Protein AF-0000000075408262 (afdb_homodimer)

InterPro domains:
  IPR006700 Ribosomal RNA small subunit methyltransferase E [PIRSF015601] (1-238)
  IPR006700 Ribosomal RNA small subunit methyltransferase E [PTHR30027] (3-238)
  IPR006700 Ribosomal RNA small subunit methyltransferase E [TIGR00046] (3-237)
  IPR015947 PUA-like superfamily [SSF88697] (1-69)
  IPR029026 tRNA (guanine-N1-)-methyltransferase, N-terminal [G3DSA:3.40.1280.10] (73-239)
  IPR029028 Alpha/beta knot methyltransferases [SSF75217] (71-239)
  IPR046886 Ribosomal RNA small subunit methyltransferase E, methyltransferase domain [PF04452] (74-232)
  IPR046886 Ribosomal RNA small subunit methyltransferase E, methyltransferase domain [cd18084] (77-231)
  IPR046887 Ribosomal RNA small subunit methyltransferase E, PUA-like domain [PF20260] (18-64)

Secondary structure (DSSP, 8-state):
--EEE-SS---TT-EEE--HHHHHIIIIIS---TT-EEEEE-SSS-EEEEEEEEEETTEEEEEEEEEEE---PPP-EEEEE----HHHHHHHHHHHHHTT-SEEEEEE-TT-------HHHHHHHHHHHHHHHT-S---EEPPPEEHHHHHHT--TTS-EEEE-TTTTSEEHHHHHHTS-SS-EEEEE--TT---HHHHHHHHH-TTEEEEE--SS---HHHHHHHHHHHHHHHTSSTTSPPP--/--EEE-SS---TT-EEE--HHHHHIIIIIS---TT-EEEEE-SSS-EEEEEEEEEETTEEEEEEEEEEE---PPP-EEEEE----HHHHHHHHHHHHHTT-SEEEEEE-TT-------HHHHHHHHHHHHHHHT-S---EEPPPEEHHHHHHT--TTS-EEEE-TTTTSEEHHHHHHTS-SS-EEEEE--TT---HHHHHHHHH-TTEEEEE--SS---HHHHHHHHHHHHHHHTSSTTSPPP--

Nearest PDB structures (foldseek):
  4j3c-assembly1_B  TM=9.175E-01  e=3.853E-27  Sinorhizobium meliloti 1021
  5o96-assembly4_G  TM=9.011E-01  e=1.707E-22  Legionella pneumophila
  1vhy-assembly3_A  TM=8.785E-01  e=1.146E-20  Haemophilus influenzae
  3kw2-assembly1_B  TM=8.435E-01  e=2.100E-17  Porphyromonas gingivalis ATCC 33277
  1z85-assembly2_A-2  TM=8.411E-01  e=2.282E-15  Thermotoga maritima MSB8

Structure (mmCIF, N/CA/C/O backbone):
data_AF-0000000075408262-model_v1
#
loop_
_entity.id
_entity.type
_entity.pdbx_description
1 polymer 'Ribosomal RNA small subunit methyltransferase E'
#
loop_
_atom_site.group_PDB
_atom_site.id
_atom_site.type_symbol
_atom_site.label_atom_id
_atom_site.label_alt_id
_atom_site.label_comp_id
_atom_site.label_asym_id
_atom_site.label_entity_id
_atom_site.label_seq_id
_atom_site.pdbx_PDB_ins_code
_atom_site.Cartn_x
_atom_site.Cartn_y
_atom_site.Cartn_z
_atom_site.occupancy
_atom_site.B_iso_or_equiv
_atom_site.auth_seq_id
_atom_site.auth_comp_id
_atom_site.auth_asym_id
_atom_site.auth_atom_id
_atom_site.pdbx_PDB_model_num
ATOM 1 N N . MET A 1 1 ? 17.062 -12.695 -14.125 1 89.31 1 MET A N 1
ATOM 2 C CA . MET A 1 1 ? 16.469 -13.711 -14.984 1 89.31 1 MET A CA 1
ATOM 3 C C . MET A 1 1 ? 14.961 -13.531 -15.07 1 89.31 1 MET A C 1
ATOM 5 O O . MET A 1 1 ? 14.305 -13.273 -14.062 1 89.31 1 MET A O 1
ATOM 9 N N . ILE A 1 2 ? 14.461 -13.609 -16.25 1 95.12 2 ILE A N 1
ATOM 10 C CA . ILE A 1 2 ? 13.031 -13.438 -16.484 1 95.12 2 ILE A CA 1
ATOM 11 C C . ILE A 1 2 ? 12.258 -14.609 -15.859 1 95.12 2 ILE A C 1
ATOM 13 O O . ILE A 1 2 ? 12.672 -15.766 -15.977 1 95.12 2 ILE A O 1
ATOM 17 N N . ARG A 1 3 ? 11.227 -14.289 -15.188 1 97.31 3 ARG A N 1
ATOM 18 C CA . ARG A 1 3 ? 10.352 -15.312 -14.625 1 97.31 3 ARG A CA 1
ATOM 19 C C . ARG A 1 3 ? 9.016 -15.352 -15.352 1 97.31 3 ARG A C 1
ATOM 21 O O . ARG A 1 3 ? 8.414 -14.305 -15.609 1 97.31 3 ARG A O 1
ATOM 28 N N . LEU A 1 4 ? 8.594 -16.531 -15.688 1 97.56 4 LEU A N 1
ATOM 29 C CA . LEU A 1 4 ? 7.387 -16.688 -16.484 1 97.56 4 LEU A CA 1
ATOM 30 C C . LEU A 1 4 ? 6.445 -17.703 -15.875 1 97.56 4 LEU A C 1
ATOM 32 O O . LEU A 1 4 ? 6.855 -18.828 -15.555 1 97.56 4 LEU A O 1
ATOM 36 N N . PHE A 1 5 ? 5.184 -17.328 -15.656 1 98.25 5 PHE A N 1
ATOM 37 C CA . PHE A 1 5 ? 4.129 -18.266 -15.25 1 98.25 5 PHE A CA 1
ATOM 38 C C . PHE A 1 5 ? 3.59 -19.031 -16.453 1 98.25 5 PHE A C 1
ATOM 40 O O . PHE A 1 5 ? 3.248 -18.422 -17.469 1 98.25 5 PHE A O 1
ATOM 47 N N . VAL A 1 6 ? 3.535 -20.266 -16.344 1 97.44 6 VAL A N 1
ATOM 48 C CA . VAL A 1 6 ? 2.988 -21.078 -17.422 1 97.44 6 VAL A CA 1
ATOM 49 C C . VAL A 1 6 ? 1.946 -22.047 -16.859 1 97.44 6 VAL A C 1
ATOM 51 O O . VAL A 1 6 ? 2.066 -22.516 -15.719 1 97.44 6 VAL A O 1
ATOM 54 N N . ALA A 1 7 ? 0.932 -22.359 -17.656 1 95.44 7 ALA A N 1
ATOM 55 C CA . ALA A 1 7 ? -0.108 -23.297 -17.234 1 95.44 7 ALA A CA 1
ATOM 56 C C . ALA A 1 7 ? 0.376 -24.734 -17.359 1 95.44 7 ALA A C 1
ATOM 58 O O . ALA A 1 7 ? -0.184 -25.641 -16.734 1 95.44 7 ALA A O 1
ATOM 59 N N . ASN A 1 8 ? 1.417 -24.984 -18.109 1 96.06 8 ASN A N 1
ATOM 60 C CA . ASN A 1 8 ? 1.917 -26.312 -18.438 1 96.06 8 ASN A CA 1
ATOM 61 C C . ASN A 1 8 ? 2.523 -27 -17.219 1 96.06 8 ASN A C 1
ATOM 63 O O . ASN A 1 8 ? 3.016 -26.328 -16.312 1 96.06 8 ASN A O 1
ATOM 67 N N . ASP A 1 9 ? 2.455 -28.312 -17.25 1 96.75 9 ASP A N 1
ATOM 68 C CA . ASP A 1 9 ? 3.234 -29.078 -16.281 1 96.75 9 ASP A CA 1
ATOM 69 C C . ASP A 1 9 ? 4.73 -28.922 -16.531 1 96.75 9 ASP A C 1
ATOM 71 O O . ASP A 1 9 ? 5.164 -28.812 -17.672 1 96.75 9 ASP A O 1
ATOM 75 N N . LEU A 1 10 ? 5.48 -28.875 -15.484 1 97.69 10 LEU A N 1
ATOM 76 C CA . LEU A 1 10 ? 6.922 -28.703 -15.594 1 97.69 10 LEU A CA 1
ATOM 77 C C . LEU A 1 10 ? 7.652 -29.984 -15.18 1 97.69 10 LEU A C 1
ATOM 79 O O . LEU A 1 10 ? 7.465 -30.484 -14.062 1 97.69 10 LEU A O 1
ATOM 83 N N . SER A 1 11 ? 8.336 -30.562 -16.016 1 97 11 SER A N 1
ATOM 84 C CA . SER A 1 11 ? 9.18 -31.734 -15.805 1 97 11 SER A CA 1
ATOM 85 C C . SER A 1 11 ? 10.406 -31.703 -16.719 1 97 11 SER A C 1
ATOM 87 O O . SER A 1 11 ? 10.375 -31.094 -17.781 1 97 11 SER A O 1
ATOM 89 N N . ALA A 1 12 ? 11.398 -32.344 -16.266 1 96.38 12 ALA A N 1
ATOM 90 C CA . ALA A 1 12 ? 12.656 -32.312 -17.016 1 96.38 12 ALA A CA 1
ATOM 91 C C . ALA A 1 12 ? 12.461 -32.812 -18.438 1 96.38 12 ALA A C 1
ATOM 93 O O . ALA A 1 12 ? 11.719 -33.781 -18.672 1 96.38 12 ALA A O 1
ATOM 94 N N . ASP A 1 13 ? 13.102 -32.094 -19.328 1 93.62 13 ASP A N 1
ATOM 95 C CA . ASP A 1 13 ? 13.234 -32.469 -20.734 1 93.62 13 ASP A CA 1
ATOM 96 C C . ASP A 1 13 ? 11.898 -32.344 -21.469 1 93.62 13 ASP A C 1
ATOM 98 O O . ASP A 1 13 ? 11.703 -32.969 -22.516 1 93.62 13 ASP A O 1
ATOM 102 N N . THR A 1 14 ? 10.977 -31.641 -20.875 1 95.06 14 THR A N 1
ATOM 103 C CA . THR A 1 14 ? 9.719 -31.328 -21.562 1 95.06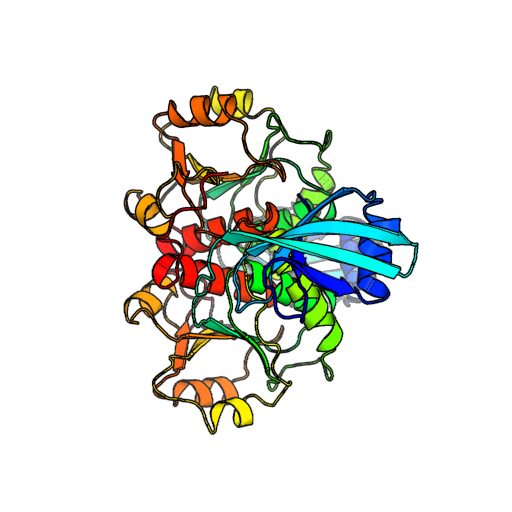 14 THR A CA 1
ATOM 104 C C . THR A 1 14 ? 9.852 -30.062 -22.391 1 95.06 14 THR A C 1
ATOM 106 O O . THR A 1 14 ? 10.578 -29.141 -22 1 95.06 14 THR A O 1
ATOM 109 N N . LEU A 1 15 ? 9.172 -30.078 -23.516 1 95.75 15 LEU A N 1
ATOM 110 C CA . LEU A 1 15 ? 9.086 -28.906 -24.375 1 95.75 15 LEU A CA 1
ATOM 111 C C . LEU A 1 15 ? 7.766 -28.172 -24.172 1 95.75 15 LEU A C 1
ATOM 113 O O . LEU A 1 15 ? 6.699 -28.797 -24.188 1 95.75 15 LEU A O 1
ATOM 117 N N . ILE A 1 16 ? 7.863 -26.875 -23.969 1 96.38 16 ILE A N 1
ATOM 118 C CA . ILE A 1 16 ? 6.668 -26.062 -23.766 1 96.38 16 ILE A CA 1
ATOM 119 C C . ILE A 1 16 ? 6.578 -24.984 -24.844 1 96.38 16 ILE A C 1
ATOM 121 O O . ILE A 1 16 ? 7.547 -24.266 -25.078 1 96.38 16 ILE A O 1
ATOM 125 N N . GLY A 1 17 ? 5.461 -24.938 -25.531 1 95.81 17 GLY A N 1
ATOM 126 C CA . GLY A 1 17 ? 5.148 -23.828 -26.406 1 95.81 17 GLY A CA 1
ATOM 127 C C . GLY A 1 17 ? 4.363 -22.719 -25.734 1 95.81 17 GLY A C 1
ATOM 128 O O . GLY A 1 17 ? 3.348 -22.984 -25.078 1 95.81 17 GLY A O 1
ATOM 129 N N . LEU A 1 18 ? 4.84 -21.562 -25.859 1 95.62 18 LEU A N 1
ATOM 130 C CA . LEU A 1 18 ? 4.168 -20.438 -25.234 1 95.62 18 LEU A CA 1
ATOM 131 C C . LEU A 1 18 ? 3.062 -19.891 -26.125 1 95.62 18 LEU A C 1
ATOM 133 O O . LEU A 1 18 ? 3.109 -20.047 -27.344 1 95.62 18 LEU A O 1
ATOM 137 N N . ASP A 1 19 ? 2.086 -19.312 -25.5 1 93.25 19 ASP A N 1
ATOM 138 C CA . ASP A 1 19 ? 1.023 -18.688 -26.281 1 93.25 19 ASP A CA 1
ATOM 139 C C . ASP A 1 19 ? 1.509 -17.391 -26.938 1 93.25 19 ASP A C 1
ATOM 141 O O . ASP A 1 19 ? 2.654 -16.984 -26.75 1 93.25 19 ASP A O 1
ATOM 145 N N . LYS A 1 20 ? 0.663 -16.828 -27.75 1 93.19 20 LYS A N 1
ATOM 146 C CA . LYS A 1 20 ? 1.025 -15.672 -28.562 1 93.19 20 LYS A CA 1
ATOM 147 C C . LYS A 1 20 ? 1.446 -14.492 -27.688 1 93.19 20 LYS A C 1
ATOM 149 O O . LYS A 1 20 ? 2.43 -13.812 -27.984 1 93.19 20 LYS A O 1
ATOM 154 N N . ASP A 1 21 ? 0.716 -14.227 -26.641 1 93.19 21 ASP A N 1
ATOM 155 C CA . ASP A 1 21 ? 0.994 -13.078 -25.781 1 93.19 21 ASP A CA 1
ATOM 156 C C . ASP A 1 21 ? 2.336 -13.242 -25.078 1 93.19 21 ASP A C 1
ATOM 158 O O . ASP A 1 21 ? 3.15 -12.312 -25.062 1 93.19 21 ASP A O 1
ATOM 162 N N . GLN A 1 22 ? 2.596 -14.336 -24.5 1 95 22 GLN A N 1
ATOM 163 C CA . GLN A 1 22 ? 3.855 -14.594 -23.812 1 95 22 GLN A CA 1
ATOM 164 C C . GLN A 1 22 ? 5.027 -14.578 -24.781 1 95 22 GLN A C 1
ATOM 166 O O . GLN A 1 22 ? 6.109 -14.086 -24.453 1 95 22 GLN A O 1
ATOM 171 N N . SER A 1 23 ? 4.77 -15.164 -25.984 1 95.88 23 SER A N 1
ATOM 172 C CA . SER A 1 23 ? 5.801 -15.148 -27.016 1 95.88 23 SER A CA 1
ATOM 173 C C . SER A 1 23 ? 6.168 -13.719 -27.406 1 95.88 23 SER A C 1
ATOM 175 O O . SER A 1 23 ? 7.352 -13.375 -27.484 1 95.88 23 SER A O 1
ATOM 177 N N . HIS A 1 24 ? 5.137 -13.023 -27.641 1 95.12 24 HIS A N 1
ATOM 178 C CA . HIS A 1 24 ? 5.352 -11.617 -27.984 1 95.12 24 HIS A CA 1
ATOM 179 C C . HIS A 1 24 ? 6.109 -10.898 -26.875 1 95.12 24 HIS A C 1
ATOM 181 O O . HIS A 1 24 ? 7.043 -10.133 -27.156 1 95.12 24 HIS A O 1
ATOM 187 N N . TYR A 1 25 ? 5.715 -11.133 -25.641 1 95.06 25 TYR A N 1
ATOM 188 C CA . TYR A 1 25 ? 6.363 -10.508 -24.5 1 95.06 25 TYR A CA 1
ATOM 189 C C . TYR A 1 25 ? 7.852 -10.828 -24.469 1 95.06 25 TYR A C 1
ATOM 191 O O . TYR A 1 25 ? 8.688 -9.922 -24.375 1 95.06 25 TYR A O 1
ATOM 199 N N . LEU A 1 26 ? 8.242 -12.039 -24.578 1 95.5 26 LEU A N 1
ATOM 200 C CA . LEU A 1 26 ? 9.641 -12.453 -24.484 1 95.5 26 LEU A CA 1
ATOM 201 C C . LEU A 1 26 ? 10.43 -11.984 -25.703 1 95.5 26 LEU A C 1
ATOM 203 O O . LEU A 1 26 ? 11.508 -11.398 -25.547 1 95.5 26 LEU A O 1
ATOM 207 N N . ALA A 1 27 ? 9.859 -12.203 -26.875 1 95.25 27 ALA A N 1
ATOM 208 C CA . ALA A 1 27 ? 10.594 -11.969 -28.109 1 95.25 27 ALA A CA 1
ATOM 209 C C . ALA A 1 27 ? 10.68 -10.477 -28.422 1 95.25 27 ALA A C 1
ATOM 211 O O . ALA A 1 27 ? 11.734 -9.977 -28.828 1 95.25 27 ALA A O 1
ATOM 212 N N . ASN A 1 28 ? 9.562 -9.766 -28.188 1 94.88 28 ASN A N 1
ATOM 213 C CA . ASN A 1 28 ? 9.477 -8.391 -28.672 1 94.88 28 ASN A CA 1
ATOM 214 C C . ASN A 1 28 ? 9.711 -7.383 -27.562 1 94.88 28 ASN A C 1
ATOM 216 O O . ASN A 1 28 ? 10.281 -6.316 -27.781 1 94.88 28 ASN A O 1
ATOM 220 N N . VAL A 1 29 ? 9.25 -7.738 -26.453 1 94.38 29 VAL A N 1
ATOM 221 C CA . VAL A 1 29 ? 9.383 -6.793 -25.359 1 94.38 29 VAL A CA 1
ATOM 222 C C . VAL A 1 29 ? 10.703 -7.027 -24.625 1 94.38 29 VAL A C 1
ATOM 224 O O . VAL A 1 29 ? 11.492 -6.098 -24.438 1 94.38 29 VAL A O 1
ATOM 227 N N . MET A 1 30 ? 10.953 -8.258 -24.328 1 94.88 30 MET A N 1
ATOM 228 C CA . MET A 1 30 ? 12.164 -8.57 -23.562 1 94.88 30 MET A CA 1
ATOM 229 C C . MET A 1 30 ? 13.336 -8.852 -24.5 1 94.88 30 MET A C 1
ATOM 231 O O . MET A 1 30 ? 14.484 -8.891 -24.062 1 94.88 30 MET A O 1
ATOM 235 N N . ARG A 1 31 ? 13.055 -9.156 -25.75 1 96.19 31 ARG A N 1
ATOM 236 C CA . ARG A 1 31 ? 14.047 -9.352 -26.797 1 96.19 31 ARG A CA 1
ATOM 237 C C . ARG A 1 31 ? 15.016 -10.469 -26.438 1 96.19 31 ARG A C 1
ATOM 239 O O . ARG A 1 31 ? 16.234 -10.305 -26.562 1 96.19 31 ARG A O 1
ATOM 246 N N . VAL A 1 32 ? 14.484 -11.484 -25.969 1 95.56 32 VAL A N 1
ATOM 247 C CA . VAL A 1 32 ? 15.297 -12.625 -25.547 1 95.56 32 VAL A CA 1
ATOM 248 C C . VAL A 1 32 ? 15.828 -13.352 -26.781 1 95.56 32 VAL A C 1
ATOM 250 O O . VAL A 1 32 ? 15.312 -13.164 -27.891 1 95.56 32 VAL A O 1
ATOM 253 N N . LYS A 1 33 ? 16.922 -14.141 -26.609 1 95 33 LYS A N 1
ATOM 254 C CA . LYS A 1 33 ? 17.531 -14.938 -27.672 1 95 33 LYS A CA 1
ATOM 255 C C . LYS A 1 33 ? 17.484 -16.422 -27.344 1 95 33 LYS A C 1
ATOM 257 O O . LYS A 1 33 ? 17.469 -16.812 -26.172 1 95 33 LYS A O 1
ATOM 262 N N . ALA A 1 34 ? 17.453 -17.188 -28.406 1 95.94 34 ALA A N 1
ATOM 263 C CA . ALA A 1 34 ? 17.578 -18.641 -28.203 1 95.94 34 ALA A CA 1
ATOM 264 C C . ALA A 1 34 ? 18.812 -18.984 -27.375 1 95.94 34 ALA A C 1
ATOM 266 O O . ALA A 1 34 ? 19.859 -18.375 -27.547 1 95.94 34 ALA A O 1
ATOM 267 N N . GLY A 1 35 ? 18.641 -19.891 -26.516 1 96.5 35 GLY A N 1
ATOM 268 C CA . GLY A 1 35 ? 19.766 -20.297 -25.672 1 96.5 35 GLY A CA 1
ATOM 269 C C . GLY A 1 35 ? 19.766 -19.625 -24.312 1 96.5 35 GLY A C 1
ATOM 270 O O . GLY A 1 35 ? 20.422 -20.094 -23.391 1 96.5 35 GLY A O 1
ATOM 271 N N . GLU A 1 36 ? 18.969 -18.562 -24.141 1 96.88 36 GLU A N 1
ATOM 272 C CA . GLU A 1 36 ? 18.891 -17.875 -22.859 1 96.88 36 GLU A CA 1
ATOM 273 C C . GLU A 1 36 ? 18 -18.641 -21.875 1 96.88 36 GLU A C 1
ATOM 275 O O . GLU A 1 36 ? 17.125 -19.406 -22.297 1 96.88 36 GLU A O 1
ATOM 280 N N . ASP A 1 37 ? 18.266 -18.453 -20.672 1 97.5 37 ASP A N 1
ATOM 281 C CA . ASP A 1 37 ? 17.5 -19.141 -19.641 1 97.5 37 ASP A CA 1
ATOM 282 C C . ASP A 1 37 ? 16.391 -18.234 -19.094 1 97.5 37 ASP A C 1
ATOM 284 O O . ASP A 1 37 ? 16.531 -17.016 -19.031 1 97.5 37 ASP A O 1
ATOM 288 N N . VAL A 1 38 ? 15.328 -18.875 -18.797 1 97.25 38 VAL A N 1
ATOM 289 C CA . VAL A 1 38 ? 14.211 -18.234 -18.109 1 97.25 38 VAL A CA 1
ATOM 290 C C . VAL A 1 38 ? 13.758 -19.094 -16.938 1 97.25 38 VAL A C 1
ATOM 292 O O . VAL A 1 38 ? 13.938 -20.328 -16.953 1 97.25 38 VAL A O 1
ATOM 295 N N . ALA A 1 39 ? 13.289 -18.453 -15.93 1 98.06 39 ALA A N 1
ATOM 296 C CA . ALA A 1 39 ? 12.68 -19.188 -14.82 1 98.06 39 ALA A CA 1
ATOM 297 C C . ALA A 1 39 ? 11.188 -19.422 -15.062 1 98.06 39 ALA A C 1
ATOM 299 O O . ALA A 1 39 ? 10.469 -18.5 -15.453 1 98.06 39 ALA A O 1
ATOM 300 N N . LEU A 1 40 ? 10.758 -20.625 -14.867 1 98.06 40 LEU A N 1
ATOM 301 C CA . LEU A 1 40 ? 9.367 -21.016 -15.07 1 98.06 40 LEU A CA 1
ATOM 302 C C . LEU A 1 40 ? 8.719 -21.453 -13.758 1 98.06 40 LEU A C 1
ATOM 304 O O . LEU A 1 40 ? 9.359 -22.125 -12.945 1 98.06 40 LEU A O 1
ATOM 308 N N . PHE A 1 41 ? 7.484 -21.078 -13.555 1 98.31 41 PHE A N 1
ATOM 309 C CA . PHE A 1 41 ? 6.711 -21.594 -12.43 1 98.31 41 PHE A CA 1
ATOM 310 C C . PHE A 1 41 ? 5.238 -21.719 -12.797 1 98.31 41 PHE A C 1
ATOM 312 O O . PHE A 1 41 ? 4.77 -21.062 -13.734 1 98.31 41 PHE A O 1
ATOM 319 N N . ASN A 1 42 ? 4.512 -22.641 -12.133 1 97.81 42 ASN A N 1
ATOM 320 C CA . ASN A 1 42 ? 3.111 -22.859 -12.477 1 97.81 42 ASN A CA 1
ATOM 321 C C . ASN A 1 42 ? 2.242 -23.031 -11.234 1 97.81 42 ASN A C 1
ATOM 323 O O . ASN A 1 42 ? 1.075 -23.422 -11.344 1 97.81 42 ASN A O 1
ATOM 327 N N . GLY A 1 43 ? 2.773 -22.891 -10.062 1 97.38 43 GLY A N 1
ATOM 328 C CA . GLY A 1 43 ? 2.021 -22.922 -8.82 1 97.38 43 GLY A CA 1
ATOM 329 C C . GLY A 1 43 ? 1.926 -24.312 -8.219 1 97.38 43 GLY A C 1
ATOM 330 O O . GLY A 1 43 ? 1.35 -24.5 -7.141 1 97.38 43 GLY A O 1
ATOM 331 N N . ARG A 1 44 ? 2.488 -25.359 -8.859 1 96.88 44 ARG A N 1
ATOM 332 C CA . ARG A 1 44 ? 2.312 -26.734 -8.367 1 96.88 44 ARG A CA 1
ATOM 333 C C . ARG A 1 44 ? 3.625 -27.5 -8.43 1 96.88 44 ARG A C 1
ATOM 335 O O . ARG A 1 44 ? 3.865 -28.391 -7.605 1 96.88 44 ARG A O 1
ATOM 342 N N . ASP A 1 45 ? 4.527 -27.156 -9.336 1 97.88 45 ASP A N 1
ATOM 343 C CA . ASP A 1 45 ? 5.684 -28 -9.602 1 97.88 45 ASP A CA 1
ATOM 344 C C . ASP A 1 45 ? 6.973 -27.359 -9.109 1 97.88 45 ASP A C 1
ATOM 346 O O . ASP A 1 45 ? 8.047 -27.938 -9.211 1 97.88 45 ASP A O 1
ATOM 350 N N . GLY A 1 46 ? 6.863 -26.156 -8.562 1 97.75 46 GLY A N 1
ATOM 351 C CA . GLY A 1 46 ? 8.047 -25.406 -8.18 1 97.75 46 GLY A CA 1
ATOM 352 C C . GLY A 1 46 ? 8.562 -24.5 -9.289 1 97.75 46 GLY A C 1
ATOM 353 O O . GLY A 1 46 ? 7.836 -24.188 -10.234 1 97.75 46 GLY A O 1
ATOM 354 N N . GLU A 1 47 ? 9.727 -23.984 -9.094 1 97.94 47 GLU A N 1
ATOM 355 C CA . GLU A 1 47 ? 10.391 -23.172 -10.109 1 97.94 47 GLU A CA 1
ATOM 356 C C . GLU A 1 47 ? 11.367 -24.016 -10.93 1 97.94 47 GLU A C 1
ATOM 358 O O . GLU A 1 47 ? 12.094 -24.844 -10.383 1 97.94 47 GLU A O 1
ATOM 363 N N . TRP A 1 48 ? 11.383 -23.781 -12.188 1 98.31 48 TRP A N 1
ATOM 364 C CA . TRP A 1 48 ? 12.227 -24.547 -13.094 1 98.31 48 TRP A CA 1
ATOM 365 C C . TRP A 1 48 ? 13.016 -23.625 -14.023 1 98.31 48 TRP A C 1
ATOM 367 O O . TRP A 1 48 ? 12.516 -22.562 -14.414 1 98.31 48 TRP A O 1
ATOM 377 N N . ARG A 1 49 ? 14.172 -24.094 -14.352 1 98 49 ARG A N 1
ATOM 378 C CA . ARG A 1 49 ? 14.945 -23.438 -15.398 1 98 49 ARG A CA 1
ATOM 379 C C . ARG A 1 49 ? 14.492 -23.891 -16.781 1 98 49 ARG A C 1
ATOM 381 O O . ARG A 1 49 ? 14.359 -25.094 -17.031 1 98 49 ARG A O 1
ATOM 388 N N . GLY A 1 50 ? 14.164 -22.969 -17.562 1 97.44 50 GLY A N 1
ATOM 389 C CA . GLY A 1 50 ? 13.867 -23.234 -18.969 1 97.44 50 GLY A CA 1
ATOM 390 C C . GLY A 1 50 ? 14.836 -22.562 -19.906 1 97.44 50 GLY A C 1
ATOM 391 O O . GLY A 1 50 ? 15.258 -21.422 -19.672 1 97.44 50 GLY A O 1
ATOM 392 N N . ARG A 1 51 ? 15.148 -23.266 -20.906 1 97.5 51 ARG A N 1
ATOM 393 C CA . ARG A 1 51 ? 16.016 -22.719 -21.938 1 97.5 51 ARG A CA 1
ATOM 394 C C . ARG A 1 51 ? 15.219 -22.422 -23.219 1 97.5 51 ARG A C 1
ATOM 396 O O . ARG A 1 51 ? 14.484 -23.281 -23.703 1 97.5 51 ARG A O 1
ATOM 403 N N . LEU A 1 52 ? 15.422 -21.203 -23.656 1 96.88 52 LEU A N 1
ATOM 404 C CA . LEU A 1 52 ? 14.758 -20.844 -24.891 1 96.88 52 LEU A CA 1
ATOM 405 C C . LEU A 1 52 ? 15.305 -21.641 -26.062 1 96.88 52 LEU A C 1
ATOM 407 O O . LEU A 1 52 ? 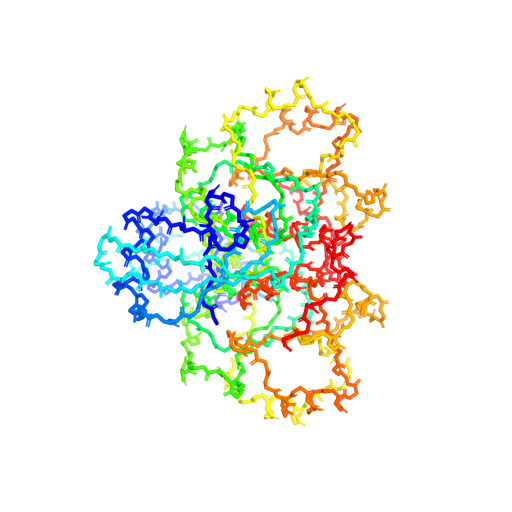16.516 -21.672 -26.297 1 96.88 52 LEU A O 1
ATOM 411 N N . ASP A 1 53 ? 14.492 -22.312 -26.781 1 95.12 53 ASP A N 1
ATOM 412 C CA . ASP A 1 53 ? 14.883 -23.141 -27.922 1 95.12 53 ASP A CA 1
ATOM 413 C C . ASP A 1 53 ? 14.648 -22.406 -29.234 1 95.12 53 ASP A C 1
ATOM 415 O O . ASP A 1 53 ? 15.602 -22 -29.906 1 95.12 53 ASP A O 1
ATOM 419 N N . LYS A 1 54 ? 13.367 -22.156 -29.562 1 94.06 54 LYS A N 1
ATOM 420 C CA . LYS A 1 54 ? 12.977 -21.359 -30.719 1 94.06 54 LYS A CA 1
ATOM 421 C C . LYS A 1 54 ? 12.352 -20.031 -30.281 1 94.06 54 LYS A C 1
ATOM 423 O O . LYS A 1 54 ? 11.469 -20.016 -29.422 1 94.06 54 LYS A O 1
ATOM 428 N N . VAL A 1 55 ? 12.883 -18.969 -30.859 1 94.25 55 VAL A N 1
ATOM 429 C CA . VAL A 1 55 ? 12.352 -17.656 -30.562 1 94.25 55 VAL A CA 1
ATOM 430 C C . VAL A 1 55 ? 11.883 -16.969 -31.844 1 94.25 55 VAL A C 1
ATOM 432 O O . VAL A 1 55 ? 12.695 -16.562 -32.656 1 94.25 55 VAL A O 1
ATOM 435 N N . ALA A 1 56 ? 10.648 -17.031 -32.062 1 90.38 56 ALA A N 1
ATOM 436 C CA . ALA A 1 56 ? 9.992 -16.266 -33.125 1 90.38 56 ALA A CA 1
ATOM 437 C C . ALA A 1 56 ? 9.016 -15.25 -32.531 1 90.38 56 ALA A C 1
ATOM 439 O O . ALA A 1 56 ? 8.68 -15.312 -31.359 1 90.38 56 ALA A O 1
ATOM 440 N N . LYS A 1 57 ? 8.594 -14.297 -33.344 1 85.19 57 LYS A N 1
ATOM 441 C CA . LYS A 1 57 ? 7.773 -13.18 -32.875 1 85.19 57 LYS A CA 1
ATOM 442 C C . LYS A 1 57 ? 6.52 -13.68 -32.156 1 85.19 57 LYS A C 1
ATOM 444 O O . LYS A 1 57 ? 6.152 -13.156 -31.109 1 85.19 57 LYS A O 1
ATOM 449 N N . ALA A 1 58 ? 5.922 -14.672 -32.719 1 89 58 ALA A N 1
ATOM 450 C CA . ALA A 1 58 ? 4.648 -15.102 -32.125 1 89 58 ALA A CA 1
ATOM 451 C C . ALA A 1 58 ? 4.691 -16.578 -31.734 1 89 58 ALA A C 1
ATOM 453 O O . ALA A 1 58 ? 3.652 -17.188 -31.484 1 89 58 ALA A O 1
ATOM 454 N N . SER A 1 59 ? 5.926 -17.078 -31.703 1 93 59 SER A N 1
ATOM 455 C CA . SER A 1 59 ? 6.066 -18.484 -31.359 1 93 59 SER A CA 1
ATOM 456 C C . SER A 1 59 ? 7.402 -18.75 -30.656 1 93 59 SER A C 1
ATOM 458 O O . SER A 1 59 ? 8.438 -18.828 -31.312 1 93 59 SER A O 1
ATOM 460 N N . VAL A 1 60 ? 7.305 -18.906 -29.359 1 95.75 60 VAL A N 1
ATOM 461 C CA . VAL A 1 60 ? 8.492 -19.203 -28.578 1 95.75 60 VAL A CA 1
ATOM 462 C C . VAL A 1 60 ? 8.352 -20.562 -27.922 1 95.75 60 VAL A C 1
ATOM 464 O O . VAL A 1 60 ? 7.277 -20.906 -27.406 1 95.75 60 VAL A O 1
ATOM 467 N N . THR A 1 61 ? 9.336 -21.375 -28.016 1 97 61 THR A N 1
ATOM 468 C CA . THR A 1 61 ? 9.367 -22.672 -27.328 1 97 61 THR A CA 1
ATOM 469 C C . THR A 1 61 ? 10.516 -22.734 -26.328 1 97 61 THR A C 1
ATOM 471 O O . THR A 1 61 ? 11.562 -22.109 -26.547 1 97 61 THR A O 1
ATOM 474 N N . LEU A 1 62 ? 10.273 -23.438 -25.281 1 96.19 62 LEU A N 1
ATOM 475 C CA . LEU A 1 62 ? 11.258 -23.594 -24.219 1 96.19 62 LEU A CA 1
ATOM 476 C C . LEU A 1 62 ? 11.461 -25.078 -23.891 1 96.19 62 LEU A C 1
ATOM 478 O O . LEU A 1 62 ? 10.508 -25.859 -23.922 1 96.19 62 LEU A O 1
ATOM 482 N N . GLN A 1 63 ? 12.672 -25.391 -23.578 1 97.62 63 GLN A N 1
ATOM 483 C CA . GLN A 1 63 ? 1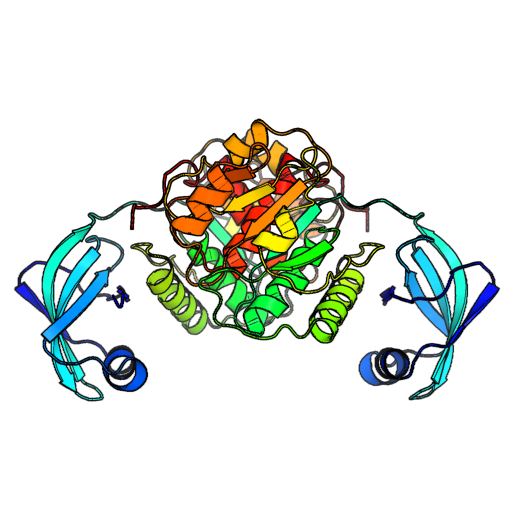2.992 -26.703 -23.016 1 97.62 63 GLN A CA 1
ATOM 484 C C . GLN A 1 63 ? 13.156 -26.625 -21.5 1 97.62 63 GLN A C 1
ATOM 486 O O . GLN A 1 63 ? 14.031 -25.906 -21 1 97.62 63 GLN A O 1
ATOM 491 N N . VAL A 1 64 ? 12.305 -27.312 -20.844 1 98.06 64 VAL A N 1
ATOM 492 C CA . VAL A 1 64 ? 12.414 -27.359 -19.391 1 98.06 64 VAL A CA 1
ATOM 493 C C . VAL A 1 64 ? 13.625 -28.203 -18.984 1 98.06 64 VAL A C 1
ATOM 495 O O . VAL A 1 64 ? 13.812 -29.312 -19.484 1 98.06 64 VAL A O 1
ATOM 498 N N . GLN A 1 65 ? 14.422 -27.641 -18.125 1 97.69 65 GLN A N 1
ATOM 499 C CA . GLN A 1 65 ? 15.688 -28.312 -17.828 1 97.69 65 GLN A CA 1
ATOM 500 C C . GLN A 1 65 ? 15.664 -28.922 -16.438 1 97.69 65 GLN A C 1
ATOM 502 O O . GLN A 1 65 ? 15.633 -30.156 -16.297 1 97.69 65 GLN A O 1
ATOM 507 N N . SER A 1 66 ? 15.664 -28.125 -15.414 1 97.81 66 SER A N 1
ATOM 508 C CA . SER A 1 66 ? 15.781 -28.641 -14.055 1 97.81 66 SER A CA 1
ATOM 509 C C . SER A 1 66 ? 15.023 -27.766 -13.07 1 97.81 66 SER A C 1
ATOM 511 O O . SER A 1 66 ? 14.836 -26.562 -13.312 1 97.81 66 SER A O 1
ATOM 513 N N . GLN A 1 67 ? 14.641 -28.406 -12.031 1 98.06 67 GLN A N 1
ATOM 514 C CA . GLN A 1 67 ? 13.977 -27.656 -10.961 1 98.06 67 GLN A CA 1
ATOM 515 C C . GLN A 1 67 ? 14.977 -26.859 -10.141 1 98.06 67 GLN A C 1
ATOM 517 O O . GLN A 1 67 ? 16 -27.391 -9.703 1 98.06 67 GLN A O 1
ATOM 522 N N . SER A 1 68 ? 14.727 -25.578 -10.023 1 96.62 68 SER A N 1
ATOM 523 C CA . SER A 1 68 ? 15.633 -24.719 -9.266 1 96.62 68 SER A CA 1
ATOM 524 C C . SER A 1 68 ? 15.133 -24.516 -7.84 1 96.62 68 SER A C 1
ATOM 526 O O . SER A 1 68 ? 15.922 -24.203 -6.941 1 96.62 68 SER A O 1
ATOM 528 N N . ARG A 1 69 ? 13.828 -24.531 -7.586 1 95.31 69 ARG A N 1
ATOM 529 C CA . ARG A 1 69 ? 13.211 -24.375 -6.27 1 95.31 69 ARG A CA 1
ATOM 530 C C . ARG A 1 69 ? 11.984 -25.281 -6.137 1 95.31 69 ARG A C 1
ATOM 532 O O . ARG A 1 69 ? 11.141 -25.328 -7.035 1 95.31 69 ARG A O 1
ATOM 539 N N . PRO A 1 70 ? 11.898 -26.031 -5.066 1 96.94 70 PRO A N 1
ATOM 540 C CA . PRO A 1 70 ? 10.664 -26.797 -4.859 1 96.94 70 PRO A CA 1
ATOM 541 C C . PRO A 1 70 ? 9.445 -25.906 -4.629 1 96.94 70 PRO A C 1
ATOM 543 O O . PRO A 1 70 ? 9.602 -24.734 -4.266 1 96.94 70 PRO A O 1
ATOM 546 N N . GLN A 1 71 ? 8.312 -26.5 -4.84 1 96.75 71 GLN A N 1
ATOM 547 C CA . GLN A 1 71 ? 7.078 -25.766 -4.582 1 96.75 71 GLN A CA 1
ATOM 548 C C . GLN A 1 71 ? 6.945 -25.406 -3.1 1 96.75 71 GLN A C 1
ATOM 550 O O . GLN A 1 71 ? 7.176 -26.266 -2.234 1 96.75 71 GLN A O 1
ATOM 555 N N . THR A 1 72 ? 6.719 -24.188 -2.812 1 92.31 72 THR A N 1
ATOM 556 C CA . THR A 1 72 ? 6.5 -23.734 -1.445 1 92.31 72 THR A CA 1
ATOM 557 C C . THR A 1 72 ? 5.09 -23.188 -1.276 1 92.31 72 THR A C 1
ATOM 559 O O . THR A 1 72 ? 4.578 -22.484 -2.158 1 92.31 72 THR A O 1
ATOM 562 N N . PRO A 1 73 ? 4.512 -23.438 -0.155 1 90.81 73 PRO A N 1
ATOM 563 C CA . PRO A 1 73 ? 3.15 -22.938 0.052 1 90.81 73 PRO A CA 1
ATOM 564 C C . PRO A 1 73 ? 3.113 -21.453 0.353 1 90.81 73 PRO A C 1
ATOM 566 O O . PRO A 1 73 ? 4.098 -20.891 0.838 1 90.81 73 PRO A O 1
ATOM 569 N N . GLU A 1 74 ? 2.057 -20.797 -0.036 1 93 74 GLU A N 1
ATOM 570 C CA . GLU A 1 74 ? 1.706 -19.438 0.368 1 93 74 GLU A CA 1
ATOM 571 C C . GLU A 1 74 ? 0.664 -19.453 1.482 1 93 74 GLU A C 1
ATOM 573 O O . GLU A 1 74 ? -0.057 -20.438 1.658 1 93 74 GLU A O 1
ATOM 578 N N . PRO A 1 75 ? 0.639 -18.391 2.232 1 95.19 75 PRO A N 1
ATOM 579 C CA . PRO A 1 75 ? -0.419 -18.312 3.242 1 95.19 75 PRO A CA 1
ATOM 580 C C . PRO A 1 75 ? -1.816 -18.453 2.643 1 95.19 75 PRO A C 1
ATOM 582 O O . PRO A 1 75 ? -2.062 -18 1.524 1 95.19 75 PRO A O 1
ATOM 585 N N . ASP A 1 76 ? -2.699 -19.219 3.355 1 98.12 76 ASP A N 1
ATOM 586 C CA . ASP A 1 76 ? -4.109 -19.25 2.98 1 98.12 76 ASP A CA 1
ATOM 587 C C . ASP A 1 76 ? -4.828 -17.969 3.406 1 98.12 76 ASP A C 1
ATOM 589 O O . ASP A 1 76 ? -5.535 -17.953 4.418 1 98.12 76 ASP A O 1
ATOM 593 N N . LEU A 1 77 ? -4.637 -16.953 2.699 1 98.69 77 LEU A N 1
ATOM 594 C CA . LEU A 1 77 ? -5.125 -15.609 2.969 1 98.69 77 LEU A CA 1
ATOM 595 C C . LEU A 1 77 ? -5.953 -15.086 1.801 1 98.69 77 LEU A C 1
ATOM 597 O O . LEU A 1 77 ? -5.434 -14.891 0.7 1 98.69 77 LEU A O 1
ATOM 601 N N . TRP A 1 78 ? -7.234 -14.875 2.051 1 98.88 78 TRP A N 1
ATOM 602 C CA . TRP A 1 78 ? -8.125 -14.352 1.02 1 98.88 78 TRP A CA 1
ATOM 603 C C . TRP A 1 78 ? -8.328 -12.852 1.178 1 98.88 78 TRP A C 1
ATOM 605 O O . TRP A 1 78 ? -8.398 -12.344 2.299 1 98.88 78 TRP A O 1
ATOM 615 N N . LEU A 1 79 ? -8.406 -12.227 0.077 1 98.94 79 LEU A N 1
ATOM 616 C CA . LEU A 1 79 ? -8.883 -10.852 0.074 1 98.94 79 LEU A CA 1
ATOM 617 C C . LEU A 1 79 ? -10.242 -10.75 -0.611 1 98.94 79 LEU A C 1
ATOM 619 O O . LEU A 1 79 ? -10.367 -11.047 -1.803 1 98.94 79 LEU A O 1
ATOM 623 N N . LEU A 1 80 ? -11.227 -10.5 0.138 1 98.81 80 LEU A N 1
ATOM 624 C CA . LEU A 1 80 ? -12.508 -10.047 -0.404 1 98.81 80 LEU A CA 1
ATOM 625 C C . LEU A 1 80 ? -12.516 -8.523 -0.551 1 98.81 80 LEU A C 1
ATOM 627 O O . LEU A 1 80 ? -12.406 -7.801 0.44 1 98.81 80 LEU A O 1
ATOM 631 N N . ALA A 1 81 ? -12.625 -8.055 -1.739 1 98.38 81 ALA A N 1
ATOM 632 C CA . ALA A 1 81 ? -12.547 -6.617 -1.971 1 98.38 81 ALA A CA 1
ATOM 633 C C . ALA A 1 81 ? -13.742 -6.125 -2.777 1 98.38 81 ALA A C 1
ATOM 635 O O . ALA A 1 81 ? -14.039 -6.656 -3.85 1 98.38 81 ALA A O 1
ATOM 636 N N . ALA A 1 82 ? -14.398 -5.152 -2.271 1 97.94 82 ALA A N 1
ATOM 637 C CA . ALA A 1 82 ? -15.422 -4.496 -3.076 1 97.94 82 ALA A CA 1
ATOM 638 C C . ALA A 1 82 ? -14.812 -3.805 -4.289 1 97.94 82 ALA A C 1
ATOM 640 O O . ALA A 1 82 ? -13.758 -3.178 -4.191 1 97.94 82 ALA A O 1
ATOM 641 N N . PRO A 1 83 ? -15.477 -3.963 -5.445 1 96.94 83 PRO A N 1
ATOM 642 C CA . PRO A 1 83 ? -14.969 -3.275 -6.637 1 96.94 83 PRO A CA 1
ATOM 643 C C . PRO A 1 83 ? -14.914 -1.759 -6.461 1 96.94 83 PRO A C 1
ATOM 645 O O . PRO A 1 83 ? -15.844 -1.16 -5.926 1 96.94 83 PRO A O 1
ATOM 648 N N . ILE A 1 84 ? -13.82 -1.197 -6.855 1 96.38 84 ILE A N 1
ATOM 649 C CA . ILE A 1 84 ? -13.586 0.242 -6.84 1 96.38 84 ILE A CA 1
ATOM 650 C C . ILE A 1 84 ? -13.07 0.692 -8.203 1 96.38 84 ILE A C 1
ATOM 652 O O . ILE A 1 84 ? -13.023 -0.1 -9.148 1 96.38 84 ILE A O 1
ATOM 656 N N . LYS A 1 85 ? -12.719 1.924 -8.359 1 93.25 85 LYS A N 1
ATOM 657 C CA . LYS A 1 85 ? -12.305 2.475 -9.641 1 93.25 85 LYS A CA 1
ATOM 658 C C . LYS A 1 85 ? -11.188 1.642 -10.266 1 93.25 85 LYS A C 1
ATOM 660 O O . LYS A 1 85 ? -10.367 1.058 -9.555 1 93.25 85 LYS A O 1
ATOM 665 N N . LYS A 1 86 ? -11.125 1.626 -11.516 1 86.69 86 LYS A N 1
ATOM 666 C CA . LYS A 1 86 ? -10.297 0.72 -12.312 1 86.69 86 LYS A CA 1
ATOM 667 C C . LYS A 1 86 ? -8.844 0.773 -11.867 1 86.69 86 LYS A C 1
ATOM 669 O O . LYS A 1 86 ? -8.25 -0.256 -11.523 1 86.69 86 LYS A O 1
ATOM 674 N N . ASP A 1 87 ? -8.32 1.938 -11.844 1 89.12 87 ASP A N 1
ATOM 675 C CA . ASP A 1 87 ? -6.906 2.074 -11.492 1 89.12 87 ASP A CA 1
ATOM 676 C C . ASP A 1 87 ? -6.645 1.576 -10.078 1 89.12 87 ASP A C 1
ATOM 678 O O . ASP A 1 87 ? -5.594 0.994 -9.805 1 89.12 87 ASP A O 1
ATOM 682 N N . CYS A 1 88 ? -7.609 1.697 -9.258 1 94.31 88 CYS A N 1
ATOM 683 C CA . CYS A 1 88 ? -7.453 1.322 -7.852 1 94.31 88 CYS A CA 1
ATOM 684 C C . CYS A 1 88 ? -7.543 -0.189 -7.68 1 94.31 88 CYS A C 1
ATOM 686 O O . CYS A 1 88 ? -6.75 -0.783 -6.949 1 94.31 88 CYS A O 1
ATOM 688 N N . ILE A 1 89 ? -8.484 -0.775 -8.328 1 95.88 89 ILE A N 1
ATOM 689 C CA . ILE A 1 89 ? -8.641 -2.217 -8.164 1 95.88 89 ILE A CA 1
ATOM 690 C C . ILE A 1 89 ? -7.473 -2.941 -8.828 1 95.88 89 ILE A C 1
ATOM 692 O O . ILE A 1 89 ? -7.035 -3.994 -8.359 1 95.88 89 ILE A O 1
ATOM 696 N N . ASP A 1 90 ? -6.914 -2.412 -9.938 1 97.56 90 ASP A N 1
ATOM 697 C CA . ASP A 1 90 ? -5.695 -2.949 -10.539 1 97.56 90 ASP A CA 1
ATOM 698 C C . ASP A 1 90 ? -4.535 -2.918 -9.547 1 97.56 90 ASP A C 1
ATOM 700 O O . ASP A 1 90 ? -3.797 -3.898 -9.422 1 97.56 90 ASP A O 1
ATOM 704 N N . LEU A 1 91 ? -4.457 -1.794 -8.891 1 98.12 91 LEU A N 1
ATOM 705 C CA . LEU A 1 91 ? -3.43 -1.628 -7.863 1 98.12 91 LEU A CA 1
ATOM 706 C C . LEU A 1 91 ? -3.592 -2.666 -6.758 1 98.12 91 LEU A C 1
ATOM 708 O O . LEU A 1 91 ? -2.615 -3.291 -6.34 1 98.12 91 LEU A O 1
ATOM 712 N N . VAL A 1 92 ? -4.773 -2.867 -6.328 1 98.5 92 VAL A N 1
ATOM 713 C CA . VAL A 1 92 ? -5.059 -3.812 -5.25 1 98.5 92 VAL A CA 1
ATOM 714 C C . VAL A 1 92 ? -4.66 -5.223 -5.684 1 98.5 92 VAL A C 1
ATOM 716 O O . VAL A 1 92 ? -4 -5.945 -4.934 1 98.5 92 VAL A O 1
ATOM 719 N N . ALA A 1 93 ? -5.016 -5.594 -6.863 1 98.62 93 ALA A N 1
ATOM 720 C CA . ALA A 1 93 ? -4.691 -6.93 -7.363 1 98.62 93 ALA A CA 1
ATOM 721 C C . ALA A 1 93 ? -3.184 -7.152 -7.395 1 98.62 93 ALA A C 1
ATOM 723 O O . ALA A 1 93 ? -2.697 -8.203 -6.969 1 98.62 93 ALA A O 1
ATOM 724 N N . GLU A 1 94 ? -2.521 -6.191 -7.875 1 98.56 94 GLU A N 1
ATOM 725 C CA . GLU A 1 94 ? -1.066 -6.27 -7.973 1 98.56 94 GLU A CA 1
ATOM 726 C C . GLU A 1 94 ? -0.427 -6.355 -6.59 1 98.56 94 GLU A C 1
ATOM 728 O O . GLU A 1 94 ? 0.33 -7.289 -6.305 1 98.56 94 GLU A O 1
ATOM 733 N N . LYS A 1 95 ? -0.771 -5.379 -5.707 1 98.81 95 LYS A N 1
ATOM 734 C CA . LYS A 1 95 ? -0.121 -5.285 -4.406 1 98.81 95 LYS A CA 1
ATOM 735 C C . LYS A 1 95 ? -0.525 -6.449 -3.504 1 98.81 95 LYS A C 1
ATOM 737 O O . LYS A 1 95 ? 0.292 -6.961 -2.736 1 98.81 95 LYS A O 1
ATOM 742 N N . ALA A 1 96 ? -1.764 -6.863 -3.6 1 98.81 96 ALA A N 1
ATOM 743 C CA . ALA A 1 96 ? -2.217 -7.992 -2.793 1 98.81 96 ALA A CA 1
ATOM 744 C C . ALA A 1 96 ? -1.471 -9.266 -3.172 1 98.81 96 ALA A C 1
ATOM 746 O O . ALA A 1 96 ? -1.169 -10.102 -2.311 1 98.81 96 ALA A O 1
ATOM 747 N N . THR A 1 97 ? -1.223 -9.43 -4.445 1 98.69 97 THR A N 1
ATOM 748 C CA . THR A 1 97 ? -0.453 -10.586 -4.906 1 98.69 97 THR A CA 1
ATOM 749 C C . THR A 1 97 ? 0.961 -10.555 -4.332 1 98.69 97 THR A C 1
ATOM 751 O O . THR A 1 97 ? 1.449 -11.555 -3.814 1 98.69 97 THR A O 1
ATOM 754 N N . GLU A 1 98 ? 1.55 -9.398 -4.391 1 98.19 98 GLU A N 1
ATOM 755 C CA . GLU A 1 98 ? 2.873 -9.219 -3.801 1 98.19 98 GLU A CA 1
ATOM 756 C C . GLU A 1 98 ? 2.859 -9.539 -2.307 1 98.19 98 GLU A C 1
ATOM 758 O O . GLU A 1 98 ? 3.832 -10.07 -1.771 1 98.19 98 GLU A O 1
ATOM 763 N N . LEU A 1 99 ? 1.733 -9.234 -1.723 1 98.56 99 LEU A N 1
ATOM 764 C CA . LEU A 1 99 ? 1.644 -9.328 -0.27 1 98.56 99 LEU A CA 1
ATOM 765 C C . LEU A 1 99 ? 1.165 -10.711 0.156 1 98.56 99 LEU A C 1
ATOM 767 O O . LEU A 1 99 ? 0.922 -10.953 1.341 1 98.56 99 LEU A O 1
ATOM 771 N N . GLY A 1 100 ? 0.924 -11.594 -0.783 1 97.94 100 GLY A N 1
ATOM 772 C CA . GLY A 1 100 ? 0.867 -13.008 -0.437 1 97.94 100 GLY A CA 1
ATOM 773 C C . GLY A 1 100 ? -0.55 -13.523 -0.292 1 97.94 100 GLY A C 1
ATOM 774 O O . GLY A 1 100 ? -0.781 -14.531 0.386 1 97.94 100 GLY A O 1
ATOM 775 N N . ILE A 1 101 ? -1.526 -12.883 -0.896 1 98.75 101 ILE A N 1
ATOM 776 C CA . ILE A 1 101 ? -2.863 -13.461 -0.849 1 98.75 101 ILE A CA 1
ATOM 777 C C . ILE A 1 101 ? -2.893 -14.75 -1.674 1 98.75 101 ILE A C 1
ATOM 779 O O . ILE A 1 101 ? -2.111 -14.906 -2.613 1 98.75 101 ILE A O 1
ATOM 783 N N . SER A 1 102 ? -3.824 -15.617 -1.321 1 98.5 102 SER A N 1
ATOM 784 C CA . SER A 1 102 ? -4.008 -16.844 -2.088 1 98.5 102 SER A CA 1
ATOM 785 C C . SER A 1 102 ? -5.238 -16.75 -2.988 1 98.5 102 SER A C 1
ATOM 787 O O . SER A 1 102 ? -5.387 -17.547 -3.922 1 98.5 102 SER A O 1
ATOM 789 N N . ALA A 1 103 ? -6.094 -15.766 -2.678 1 98.75 103 ALA A N 1
ATOM 790 C CA . ALA A 1 103 ? -7.285 -15.562 -3.498 1 98.75 103 ALA A CA 1
ATOM 791 C C . ALA A 1 103 ? -7.746 -14.109 -3.445 1 98.75 103 ALA A C 1
ATOM 793 O O . ALA A 1 103 ? -7.68 -13.469 -2.395 1 98.75 103 ALA A O 1
ATOM 794 N N . LEU A 1 104 ? -8.148 -13.625 -4.539 1 98.88 104 LEU A N 1
ATOM 795 C CA . LEU A 1 104 ? -8.859 -12.359 -4.648 1 98.88 104 LEU A CA 1
ATOM 796 C C . LEU A 1 104 ? -10.312 -12.586 -5.039 1 98.88 104 LEU A C 1
ATOM 798 O O . LEU A 1 104 ? -10.602 -13.203 -6.066 1 98.88 104 LEU A O 1
ATOM 802 N N . TRP A 1 105 ? -11.156 -12.141 -4.242 1 98.75 105 TRP A N 1
ATOM 803 C CA . TRP A 1 105 ? -12.586 -12.344 -4.453 1 98.75 105 TRP A CA 1
ATOM 804 C C . TRP A 1 105 ? -13.328 -11.016 -4.465 1 98.75 105 TRP A C 1
ATOM 806 O O . TRP A 1 105 ? -13.648 -10.461 -3.408 1 98.75 105 TRP A O 1
ATOM 816 N N . PRO A 1 106 ? -13.641 -10.5 -5.664 1 98.44 106 PRO A N 1
ATOM 817 C CA . PRO A 1 106 ? -14.469 -9.297 -5.703 1 98.44 106 PRO A CA 1
ATOM 818 C C . PRO A 1 106 ? -15.875 -9.531 -5.152 1 98.44 106 PRO A C 1
ATOM 820 O O . PRO A 1 106 ? -16.562 -10.453 -5.586 1 98.44 106 PRO A O 1
ATOM 823 N N . VAL A 1 107 ? -16.25 -8.727 -4.219 1 98.06 107 VAL A N 1
ATOM 824 C CA . VAL A 1 107 ? -17.562 -8.875 -3.6 1 98.06 107 VAL A CA 1
ATOM 825 C C . VAL A 1 107 ? -18.297 -7.535 -3.617 1 98.06 107 VAL A C 1
ATOM 827 O O . VAL A 1 107 ? -17.766 -6.523 -3.148 1 98.06 107 VAL A O 1
ATOM 830 N N . PHE A 1 108 ? -19.484 -7.531 -4.164 1 98 108 PHE A N 1
ATOM 831 C CA . PHE A 1 108 ? -20.297 -6.316 -4.246 1 98 108 PHE A CA 1
ATOM 832 C C . PHE A 1 108 ? -20.969 -6.027 -2.916 1 98 108 PHE A C 1
ATOM 834 O O . PHE A 1 108 ? -21.547 -6.926 -2.297 1 98 108 PHE A O 1
ATOM 841 N N . THR A 1 109 ? -20.844 -4.801 -2.488 1 97.38 109 THR A N 1
ATOM 842 C CA . THR A 1 109 ? -21.531 -4.305 -1.298 1 97.38 109 THR A CA 1
ATOM 843 C C . THR A 1 109 ? -22.5 -3.189 -1.657 1 97.38 109 THR A C 1
ATOM 845 O O . THR A 1 109 ? -22.578 -2.766 -2.812 1 97.38 109 THR A O 1
ATOM 848 N N . HIS A 1 110 ? -23.188 -2.67 -0.726 1 96.69 110 HIS A N 1
ATOM 849 C CA . HIS A 1 110 ? -24.312 -1.764 -0.99 1 96.69 110 HIS A CA 1
ATOM 850 C C . HIS A 1 110 ? -23.812 -0.46 -1.613 1 96.69 110 HIS A C 1
ATOM 852 O O . HIS A 1 110 ? -24.484 0.109 -2.479 1 96.69 110 HIS A O 1
ATOM 858 N N . ARG A 1 111 ? -22.672 -0.009 -1.238 1 96.62 111 ARG A N 1
ATOM 859 C CA . ARG A 1 111 ? -22.203 1.302 -1.689 1 96.62 111 ARG A CA 1
ATOM 860 C C . ARG A 1 111 ? -21.188 1.166 -2.814 1 96.62 111 ARG A C 1
ATOM 862 O O . ARG A 1 111 ? -20.484 2.123 -3.133 1 96.62 111 ARG A O 1
ATOM 869 N N . THR A 1 112 ? -21.094 -0.057 -3.348 1 96.56 112 THR A N 1
ATOM 870 C CA . THR A 1 112 ? -20.234 -0.253 -4.516 1 96.56 112 THR A CA 1
ATOM 871 C C . THR A 1 112 ? -20.828 0.441 -5.738 1 96.56 112 THR A C 1
ATOM 873 O O . THR A 1 112 ? -21.984 0.213 -6.09 1 96.56 112 THR A O 1
ATOM 876 N N . VAL A 1 113 ? -20.062 1.241 -6.363 1 94.12 113 VAL A N 1
ATOM 877 C CA . VAL A 1 113 ? -20.531 2.012 -7.512 1 94.12 113 VAL A CA 1
ATOM 878 C C . VAL A 1 113 ? -20.234 1.245 -8.797 1 94.12 113 VAL A C 1
ATOM 880 O O . VAL A 1 113 ? -21 1.312 -9.758 1 94.12 113 VAL A O 1
ATOM 883 N N . MET A 1 114 ? -19.219 0.498 -8.766 1 92.25 114 MET A N 1
ATOM 884 C CA . MET A 1 114 ? -18.828 -0.262 -9.953 1 92.25 114 MET A CA 1
ATOM 885 C C . MET A 1 114 ? -19.781 -1.423 -10.188 1 92.25 114 MET A C 1
ATOM 887 O O . MET A 1 114 ? -20.156 -2.129 -9.25 1 92.25 114 MET A O 1
ATOM 891 N N . SER A 1 115 ? -20.125 -1.597 -11.453 1 91.38 115 SER A N 1
ATOM 892 C CA . SER A 1 115 ? -21.094 -2.633 -11.758 1 91.38 115 SER A CA 1
ATOM 893 C C . SER A 1 115 ? -20.438 -3.879 -12.328 1 91.38 115 SER A C 1
ATOM 895 O O . SER A 1 115 ? -21.031 -4.953 -12.359 1 91.38 115 SER A O 1
ATOM 897 N N . ARG A 1 116 ? -19.266 -3.721 -12.797 1 93.19 116 ARG A N 1
ATOM 898 C CA . ARG A 1 116 ? -18.578 -4.848 -13.414 1 93.19 116 ARG A CA 1
ATOM 899 C C . ARG A 1 116 ? -17.125 -4.91 -12.977 1 93.19 116 ARG A C 1
ATOM 901 O 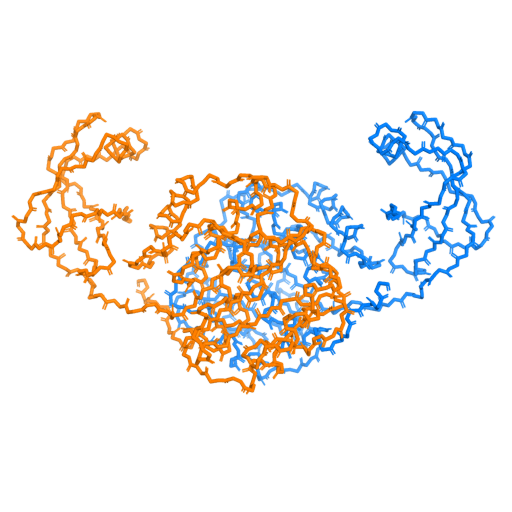O . ARG A 1 116 ? -16.531 -3.885 -12.625 1 93.19 116 ARG A O 1
ATOM 908 N N . VAL A 1 117 ? -16.609 -6.09 -12.953 1 95.69 117 VAL A N 1
ATOM 909 C CA . VAL A 1 117 ? -15.203 -6.344 -12.664 1 95.69 117 VAL A CA 1
ATOM 910 C C . VAL A 1 117 ? -14.562 -7.109 -13.82 1 95.69 117 VAL A C 1
ATOM 912 O O . VAL A 1 117 ? -15.094 -8.133 -14.266 1 95.69 117 VAL A O 1
ATOM 915 N N . ASN A 1 118 ? -13.562 -6.586 -14.391 1 97.12 118 ASN A N 1
ATOM 916 C CA . ASN A 1 118 ? -12.812 -7.293 -15.422 1 97.12 118 ASN A CA 1
ATOM 917 C C . ASN A 1 118 ? -11.852 -8.312 -14.812 1 97.12 118 ASN A C 1
ATOM 919 O O . ASN A 1 118 ? -10.664 -8.031 -14.664 1 97.12 118 ASN A O 1
ATOM 923 N N . THR A 1 119 ? -12.359 -9.5 -14.562 1 97.69 119 THR A N 1
ATOM 924 C CA . THR A 1 119 ? -11.609 -10.523 -13.844 1 97.69 119 THR A CA 1
ATOM 925 C C . THR A 1 119 ? -10.398 -10.977 -14.656 1 97.69 119 THR A C 1
ATOM 927 O O . THR A 1 119 ? -9.359 -11.328 -14.094 1 97.69 119 THR A O 1
ATOM 930 N N . ASP A 1 120 ? -10.508 -10.984 -15.984 1 97.12 120 ASP A N 1
ATOM 931 C CA . ASP A 1 120 ? -9.375 -11.352 -16.828 1 97.12 120 ASP A CA 1
ATOM 932 C C . ASP A 1 120 ? -8.211 -10.391 -16.641 1 97.12 120 ASP A C 1
ATOM 934 O O . ASP A 1 120 ? -7.059 -10.82 -16.531 1 97.12 120 ASP A O 1
ATOM 938 N N . ARG A 1 121 ? -8.562 -9.156 -16.656 1 97 121 ARG A N 1
ATOM 939 C CA . ARG A 1 121 ? -7.543 -8.133 -16.469 1 97 121 ARG A CA 1
ATOM 940 C C . ARG A 1 121 ? -6.887 -8.266 -15.094 1 97 121 ARG A C 1
ATOM 942 O O . ARG A 1 121 ? -5.66 -8.188 -14.977 1 97 121 ARG A O 1
ATOM 949 N N . LEU A 1 122 ? -7.68 -8.43 -14.086 1 98.19 122 LEU A N 1
ATOM 950 C CA . LEU A 1 122 ? -7.145 -8.562 -12.734 1 98.19 122 LEU A CA 1
ATOM 951 C C . LEU A 1 122 ? -6.277 -9.812 -12.617 1 98.19 122 LEU A C 1
ATOM 953 O O . LEU A 1 122 ? -5.211 -9.781 -11.992 1 98.19 122 LEU A O 1
ATOM 957 N N . ALA A 1 123 ? -6.727 -10.883 -13.195 1 98.12 123 ALA A N 1
ATOM 958 C CA . ALA A 1 123 ? -5.938 -12.109 -13.203 1 98.12 123 ALA A CA 1
ATOM 959 C C . ALA A 1 123 ? -4.59 -11.891 -13.883 1 98.12 123 ALA A C 1
ATOM 961 O O . ALA A 1 123 ? -3.559 -12.367 -13.406 1 98.12 123 ALA A O 1
ATOM 962 N N . ALA A 1 124 ? -4.598 -11.227 -14.992 1 97.06 124 ALA A N 1
ATOM 963 C CA . ALA A 1 124 ? -3.365 -10.914 -15.711 1 97.06 124 ALA A CA 1
ATOM 964 C C . ALA A 1 124 ? -2.422 -10.086 -14.844 1 97.06 124 ALA A C 1
ATOM 966 O O . ALA A 1 124 ? -1.213 -10.328 -14.82 1 97.06 124 ALA A O 1
ATOM 967 N N . ASN A 1 125 ? -2.988 -9.094 -14.156 1 97.88 125 ASN A N 1
ATOM 968 C CA . ASN A 1 125 ? -2.201 -8.281 -13.234 1 97.88 125 ASN A CA 1
ATOM 969 C C . ASN A 1 125 ? -1.551 -9.133 -12.148 1 97.88 125 ASN A C 1
ATOM 971 O O . ASN A 1 125 ? -0.399 -8.898 -11.773 1 97.88 125 ASN A O 1
ATOM 975 N N . MET A 1 126 ? -2.289 -10.062 -11.672 1 98.62 126 MET A N 1
ATOM 976 C CA . MET A 1 126 ? -1.783 -10.922 -10.602 1 98.62 126 MET A CA 1
ATOM 977 C C . MET A 1 126 ? -0.669 -11.828 -11.117 1 98.62 126 MET A C 1
ATOM 979 O O . MET A 1 126 ? 0.302 -12.094 -10.406 1 98.62 126 MET A O 1
ATOM 983 N N . VAL A 1 127 ? -0.79 -12.312 -12.305 1 98.06 127 VAL A N 1
ATOM 984 C CA . VAL A 1 127 ? 0.261 -13.117 -12.922 1 98.06 127 VAL A CA 1
ATOM 985 C C . VAL A 1 127 ? 1.538 -12.289 -13.047 1 98.06 127 VAL A C 1
ATOM 987 O O . VAL A 1 127 ? 2.615 -12.734 -12.648 1 98.06 127 VAL A O 1
ATOM 990 N N . GLU A 1 128 ? 1.418 -11.102 -13.594 1 96.81 128 GLU A N 1
ATOM 991 C CA . GLU A 1 128 ? 2.566 -10.219 -13.742 1 96.81 128 GLU A CA 1
ATOM 992 C C . GLU A 1 128 ? 3.232 -9.938 -12.398 1 96.81 128 GLU A C 1
ATOM 994 O O . GLU A 1 128 ? 4.461 -9.945 -12.297 1 96.81 128 GLU A O 1
ATOM 999 N N . ALA A 1 129 ? 2.398 -9.672 -11.43 1 98 129 ALA A N 1
ATOM 1000 C CA . ALA A 1 129 ? 2.924 -9.406 -10.094 1 98 129 ALA A CA 1
ATOM 1001 C C . ALA A 1 129 ? 3.67 -10.625 -9.547 1 98 129 ALA A C 1
ATOM 1003 O O . ALA A 1 129 ? 4.742 -10.484 -8.961 1 98 129 ALA A O 1
ATOM 1004 N N . ALA A 1 130 ? 3.119 -11.789 -9.711 1 97.94 130 ALA A N 1
ATOM 1005 C CA . ALA A 1 130 ? 3.762 -13.016 -9.242 1 97.94 130 ALA A CA 1
ATOM 1006 C C . ALA A 1 130 ? 5.113 -13.227 -9.922 1 97.94 130 ALA A C 1
ATOM 1008 O O . ALA A 1 130 ? 6.082 -13.633 -9.281 1 97.94 130 ALA A O 1
ATOM 1009 N N . GLU A 1 131 ? 5.18 -12.977 -11.195 1 97.19 131 GLU A N 1
ATOM 1010 C CA . GLU A 1 131 ? 6.422 -13.102 -11.945 1 97.19 131 GLU A CA 1
ATOM 1011 C C . GLU A 1 131 ? 7.492 -12.148 -11.414 1 97.19 131 GLU A C 1
ATOM 1013 O O . GLU A 1 131 ? 8.68 -12.477 -11.43 1 97.19 131 GLU A O 1
ATOM 1018 N N . GLN A 1 132 ? 7.031 -11.086 -10.883 1 93.25 132 GLN A N 1
ATOM 1019 C CA . GLN A 1 132 ? 7.965 -10.055 -10.453 1 93.25 132 GLN A CA 1
ATOM 1020 C C . GLN A 1 132 ? 8.391 -10.266 -9 1 93.25 132 GLN A C 1
ATOM 1022 O O . GLN A 1 132 ? 9.531 -9.977 -8.633 1 93.25 132 GLN A O 1
ATOM 1027 N N . CYS A 1 133 ? 7.531 -10.852 -8.148 1 93.81 133 CYS A N 1
ATOM 1028 C CA . CYS A 1 133 ? 7.793 -10.828 -6.711 1 93.81 133 CYS A CA 1
ATOM 1029 C C . CYS A 1 133 ? 8.375 -12.156 -6.242 1 93.81 133 CYS A C 1
ATOM 1031 O O . CYS A 1 133 ? 8.469 -12.406 -5.043 1 93.81 133 CYS A O 1
ATOM 1033 N N . GLU A 1 134 ? 8.672 -13.094 -7.062 1 88.94 134 GLU A N 1
ATOM 1034 C CA . GLU A 1 134 ? 9.391 -14.352 -6.84 1 88.94 134 GLU A CA 1
ATOM 1035 C C . GLU A 1 134 ? 8.5 -15.391 -6.18 1 88.94 134 GLU A C 1
ATOM 1037 O O . GLU A 1 134 ? 8.984 -16.422 -5.695 1 88.94 134 GLU A O 1
ATOM 1042 N N . ARG A 1 135 ? 7.277 -15.094 -6.016 1 95.06 135 ARG A N 1
ATOM 1043 C CA . ARG A 1 135 ? 6.41 -16.156 -5.539 1 95.06 135 ARG A CA 1
ATOM 1044 C C . ARG A 1 135 ? 6.207 -17.219 -6.621 1 95.06 135 ARG A C 1
ATOM 1046 O O . ARG A 1 135 ? 6.449 -16.969 -7.801 1 95.06 135 ARG A O 1
ATOM 1053 N N . LEU A 1 136 ? 5.75 -18.406 -6.215 1 97.19 136 LEU A N 1
ATOM 1054 C CA . LEU A 1 136 ? 5.719 -19.531 -7.148 1 97.19 136 LEU A CA 1
ATOM 1055 C C . LEU A 1 136 ? 4.289 -19.828 -7.586 1 97.19 136 LEU A C 1
ATOM 1057 O O . LEU A 1 136 ? 4.062 -20.703 -8.43 1 97.19 136 LEU A O 1
ATOM 1061 N N . SER A 1 137 ? 3.326 -19.125 -6.969 1 97.62 137 SER A N 1
ATOM 1062 C CA . SER A 1 137 ? 1.924 -19.328 -7.316 1 97.62 137 SER A CA 1
ATOM 1063 C C . SER A 1 137 ? 1.229 -18 -7.625 1 97.62 137 SER A C 1
ATOM 1065 O O . SER A 1 137 ? 1.701 -16.938 -7.223 1 97.62 137 SER A O 1
ATOM 1067 N N . VAL A 1 138 ? 0.18 -18.094 -8.383 1 98.31 138 VAL A N 1
ATOM 1068 C CA . VAL A 1 138 ? -0.704 -16.953 -8.641 1 98.31 138 VAL A CA 1
ATOM 1069 C C . VAL A 1 138 ? -1.994 -17.109 -7.844 1 98.31 138 VAL A C 1
ATOM 1071 O O . VAL A 1 138 ? -2.578 -18.203 -7.797 1 98.31 138 VAL A O 1
ATOM 1074 N N . PRO A 1 139 ? -2.43 -16.062 -7.137 1 98.69 139 PRO A N 1
ATOM 1075 C CA . PRO A 1 139 ? -3.684 -16.172 -6.387 1 98.69 139 PRO A CA 1
ATOM 1076 C C . PRO A 1 139 ? -4.867 -16.562 -7.27 1 98.69 139 PRO A C 1
ATOM 1078 O O . PRO A 1 139 ? -4.902 -16.219 -8.453 1 98.69 139 PRO A O 1
ATOM 1081 N N . GLU A 1 140 ? -5.781 -17.234 -6.688 1 98.5 140 GLU A N 1
ATOM 1082 C CA . GLU A 1 140 ? -7.023 -17.562 -7.379 1 98.5 140 GLU A CA 1
ATOM 1083 C C . GLU A 1 140 ? -7.875 -16.312 -7.594 1 98.5 140 GLU A C 1
ATOM 1085 O O . GLU A 1 140 ? -8.086 -15.531 -6.668 1 98.5 140 GLU A O 1
ATOM 1090 N N . MET A 1 141 ? -8.281 -16.109 -8.781 1 98.62 141 MET A N 1
ATOM 1091 C CA . MET A 1 141 ? -9.281 -15.094 -9.078 1 98.62 141 MET A CA 1
ATOM 1092 C C . MET A 1 141 ? -10.695 -15.672 -8.969 1 98.62 141 MET A C 1
ATOM 1094 O O . MET A 1 141 ? -11.109 -16.453 -9.812 1 98.62 141 MET A O 1
ATOM 1098 N N . ARG A 1 142 ? -11.406 -15.281 -7.996 1 98.31 142 ARG A N 1
ATOM 1099 C CA . ARG A 1 142 ? -12.75 -15.812 -7.797 1 98.31 142 ARG A CA 1
ATOM 1100 C C . ARG A 1 142 ? -13.789 -14.969 -8.531 1 98.31 142 ARG A C 1
ATOM 1102 O O . ARG A 1 142 ? -13.578 -13.773 -8.758 1 98.31 142 ARG A O 1
ATOM 1109 N N . GLU A 1 143 ? -14.867 -15.578 -8.836 1 97.81 143 GLU A N 1
ATOM 1110 C CA . GLU A 1 143 ? -15.945 -14.891 -9.539 1 97.81 143 GLU A CA 1
ATOM 1111 C C . GLU A 1 143 ? -16.641 -13.867 -8.641 1 97.81 143 GLU A C 1
ATOM 1113 O O . GLU A 1 143 ? -16.984 -14.172 -7.496 1 97.81 143 GLU A O 1
ATOM 1118 N N . PRO A 1 144 ? -16.781 -12.68 -9.234 1 98.12 144 PRO A N 1
ATOM 1119 C CA . PRO A 1 144 ? -17.469 -11.656 -8.445 1 98.12 144 PRO A CA 1
ATOM 1120 C C . PRO A 1 144 ? -18.844 -12.109 -7.965 1 98.12 144 PRO A C 1
ATOM 1122 O O . PRO A 1 144 ? -19.562 -12.797 -8.695 1 98.12 144 PRO A O 1
ATOM 1125 N N . THR A 1 145 ? -19.219 -11.758 -6.801 1 97.69 145 THR A N 1
ATOM 1126 C CA . THR A 1 145 ? -20.5 -12.109 -6.227 1 97.69 145 THR A CA 1
ATOM 1127 C C . THR A 1 145 ? -20.938 -11.062 -5.203 1 97.69 145 THR A C 1
ATOM 1129 O O . THR A 1 145 ? -20.188 -10.133 -4.895 1 97.69 145 THR A O 1
ATOM 1132 N N . ASP A 1 146 ? -22.156 -11.188 -4.738 1 97.19 146 ASP A N 1
ATOM 1133 C CA . ASP A 1 146 ? -22.641 -10.312 -3.67 1 97.19 146 ASP A CA 1
ATOM 1134 C C . ASP A 1 146 ? -22.109 -10.766 -2.311 1 97.19 146 ASP A C 1
ATOM 1136 O O . ASP A 1 146 ? -21.969 -11.969 -2.061 1 97.19 146 ASP A O 1
ATOM 1140 N N . LEU A 1 147 ? -21.891 -9.773 -1.486 1 97.62 147 LEU A N 1
ATOM 1141 C CA . LEU A 1 147 ? -21.359 -10.055 -0.157 1 97.62 147 LEU A CA 1
ATOM 1142 C C . LEU A 1 147 ? -22.203 -11.109 0.551 1 97.62 147 LEU A C 1
ATOM 1144 O O . LEU A 1 147 ? -21.656 -12.07 1.106 1 97.62 147 LEU A O 1
ATOM 1148 N N . ALA A 1 148 ? -23.516 -10.977 0.514 1 95.75 148 ALA A N 1
ATOM 1149 C CA . ALA A 1 148 ? -24.406 -11.906 1.197 1 95.75 148 ALA A CA 1
ATOM 1150 C C . ALA A 1 148 ? -24.219 -13.328 0.679 1 95.75 148 ALA A C 1
ATOM 1152 O O . ALA A 1 148 ? -24.188 -14.281 1.461 1 95.75 148 ALA A O 1
ATOM 1153 N N . LYS A 1 149 ? -24.094 -13.477 -0.59 1 96.56 149 LYS A N 1
ATOM 1154 C CA . LYS A 1 149 ? -23.906 -14.789 -1.208 1 96.56 149 LYS A CA 1
ATOM 1155 C C . LYS A 1 149 ? -22.562 -15.383 -0.831 1 96.56 149 LYS A C 1
ATOM 1157 O O . LYS A 1 149 ? -22.453 -16.594 -0.572 1 96.56 149 LYS A O 1
ATOM 1162 N N . ALA A 1 150 ? -21.516 -14.586 -0.839 1 97.12 150 ALA A N 1
ATOM 1163 C CA . ALA A 1 150 ? -20.188 -15.031 -0.455 1 97.12 150 ALA A CA 1
ATOM 1164 C C . ALA A 1 150 ? -20.188 -15.586 0.968 1 97.12 150 ALA A C 1
ATOM 1166 O O . ALA A 1 150 ? -19.5 -16.562 1.258 1 97.12 150 ALA A O 1
ATOM 1167 N N . LEU A 1 151 ? -20.984 -14.992 1.83 1 97 151 LEU A N 1
ATOM 1168 C CA . LEU A 1 151 ? -20.953 -15.32 3.25 1 97 151 LEU A CA 1
ATOM 1169 C C . LEU A 1 151 ? -21.875 -16.5 3.553 1 97 151 LEU A C 1
ATOM 1171 O O . LEU A 1 151 ? -21.766 -17.125 4.605 1 97 151 LEU A O 1
ATOM 1175 N N . ALA A 1 152 ? -23.016 -16.828 2.863 1 93.56 152 ALA A N 1
ATOM 1176 C CA . ALA A 1 152 ? -24 -17.891 3.086 1 93.56 152 ALA A CA 1
ATOM 1177 C C . ALA A 1 152 ? -23.312 -19.25 3.242 1 93.56 152 ALA A C 1
ATOM 1179 O O . ALA A 1 152 ? -23.688 -20.047 4.094 1 93.56 152 ALA A O 1
ATOM 1180 N N . GLY A 1 153 ? -22.25 -19.562 2.615 1 87.69 153 GLY A N 1
ATOM 1181 C CA . GLY A 1 153 ? -21.531 -20.828 2.703 1 87.69 153 GLY A CA 1
ATOM 1182 C C . GLY A 1 153 ? -20.125 -20.672 3.248 1 87.69 153 GLY A C 1
ATOM 1183 O O . GLY A 1 153 ? -19.25 -21.5 2.949 1 87.69 153 GLY A O 1
ATOM 1184 N N . TRP A 1 154 ? -20.047 -19.781 4.148 1 96 154 TRP A N 1
ATOM 1185 C CA . TRP A 1 154 ? -18.719 -19.453 4.641 1 96 154 TRP A CA 1
ATOM 1186 C C . TRP A 1 154 ? -18.234 -20.484 5.656 1 96 154 TRP A C 1
ATOM 1188 O O . TRP A 1 154 ? -19.016 -20.938 6.496 1 96 154 TRP A O 1
ATOM 1198 N N . ASP A 1 155 ? -17.078 -20.953 5.586 1 95.38 155 ASP A N 1
ATOM 1199 C CA . ASP A 1 155 ? -16.453 -21.812 6.59 1 95.38 155 ASP A CA 1
ATOM 1200 C C . ASP A 1 155 ? -16.156 -21.031 7.867 1 95.38 155 ASP A C 1
ATOM 1202 O O . ASP A 1 155 ? -15.234 -20.219 7.902 1 95.38 155 ASP A O 1
ATOM 1206 N N . ALA A 1 156 ? -16.797 -21.344 8.93 1 93.5 156 ALA A N 1
ATOM 1207 C CA . ALA A 1 156 ? -16.672 -20.594 10.172 1 93.5 156 ALA A CA 1
ATOM 1208 C C . ALA A 1 156 ? -15.273 -20.734 10.773 1 93.5 156 ALA A C 1
ATOM 1210 O O . ALA A 1 156 ? -14.891 -19.953 11.648 1 93.5 156 ALA A O 1
ATOM 1211 N N . ALA A 1 157 ? -14.609 -21.656 10.273 1 95.62 157 ALA A N 1
ATOM 1212 C CA . ALA A 1 157 ? -13.258 -21.875 10.789 1 95.62 157 ALA A CA 1
ATOM 1213 C C . ALA A 1 157 ? -12.289 -20.844 10.219 1 95.62 157 ALA A C 1
ATOM 1215 O O . ALA A 1 157 ? -11.164 -20.719 10.703 1 95.62 157 ALA A O 1
ATOM 1216 N N . ARG A 1 158 ? -12.727 -20.078 9.219 1 97.88 158 ARG A N 1
ATOM 1217 C CA . ARG A 1 158 ? -11.906 -19.016 8.641 1 97.88 158 ARG A CA 1
ATOM 1218 C C . ARG A 1 158 ? -12.336 -17.656 9.156 1 97.88 158 ARG A C 1
ATOM 1220 O O . ARG A 1 158 ? -13.367 -17.125 8.727 1 97.88 158 ARG A O 1
ATOM 1227 N N . PRO A 1 159 ? -11.562 -17.078 10 1 98.38 159 PRO A N 1
ATOM 1228 C CA . PRO A 1 159 ? -11.914 -15.719 10.422 1 98.38 159 PRO A CA 1
ATOM 1229 C C . PRO A 1 159 ? -11.984 -14.734 9.258 1 98.38 159 PRO A C 1
ATOM 1231 O O . PRO A 1 159 ? -11.195 -14.836 8.312 1 98.38 159 PRO A O 1
ATOM 1234 N N . LEU A 1 160 ? -12.922 -13.883 9.352 1 98.56 160 LEU A N 1
ATOM 1235 C CA . LEU A 1 160 ? -13.109 -12.805 8.391 1 98.56 160 LEU A CA 1
ATOM 1236 C C . LEU A 1 160 ? -12.852 -11.445 9.039 1 98.56 160 LEU A C 1
ATOM 1238 O O . LEU A 1 160 ? -13.727 -10.898 9.711 1 98.56 160 LEU A O 1
ATOM 1242 N N . VAL A 1 161 ? -11.703 -10.938 8.805 1 98.19 161 VAL A N 1
ATOM 1243 C CA . VAL A 1 161 ? -11.352 -9.609 9.297 1 98.19 161 VAL A CA 1
ATOM 1244 C C . VAL A 1 161 ? -11.938 -8.547 8.367 1 98.19 161 VAL A C 1
ATOM 1246 O O . VAL A 1 161 ? -11.625 -8.516 7.176 1 98.19 161 VAL A O 1
ATOM 1249 N N . PHE A 1 162 ? -12.805 -7.734 8.773 1 97.25 162 PHE A N 1
ATOM 1250 C CA . PHE A 1 162 ? -13.312 -6.695 7.883 1 97.25 162 PHE A CA 1
ATOM 1251 C C . PHE A 1 162 ? -12.992 -5.309 8.43 1 97.25 162 PHE A C 1
ATOM 1253 O O . PHE A 1 162 ? -13.008 -5.098 9.648 1 97.25 162 PHE A O 1
ATOM 1260 N N . LEU A 1 163 ? -12.641 -4.414 7.586 1 96.31 163 LEU A N 1
ATOM 1261 C CA . LEU A 1 163 ? -12.188 -3.07 7.93 1 96.31 163 LEU A CA 1
ATOM 1262 C C . LEU A 1 163 ? -13.375 -2.15 8.203 1 96.31 163 LEU A C 1
ATOM 1264 O O . LEU A 1 163 ? -14.109 -1.789 7.289 1 96.31 163 LEU A O 1
ATOM 1268 N N . ASP A 1 164 ? -13.477 -1.796 9.422 1 92.5 164 ASP A N 1
ATOM 1269 C CA . ASP A 1 164 ? -14.578 -0.959 9.891 1 92.5 164 ASP A CA 1
ATOM 1270 C C . ASP A 1 164 ? -14.094 0.454 10.211 1 92.5 164 ASP A C 1
ATOM 1272 O O . ASP A 1 164 ? -13.508 0.692 11.266 1 92.5 164 ASP A O 1
ATOM 1276 N N . GLU A 1 165 ? -14.422 1.37 9.391 1 85.69 165 GLU A N 1
ATOM 1277 C CA . GLU A 1 165 ? -13.977 2.748 9.562 1 85.69 165 GLU A CA 1
ATOM 1278 C C . GLU A 1 165 ? -14.914 3.527 10.477 1 85.69 165 GLU A C 1
ATOM 1280 O O . GLU A 1 165 ? -14.648 4.684 10.812 1 85.69 165 GLU A O 1
ATOM 1285 N N . SER A 1 166 ? -15.984 2.924 10.875 1 83.12 166 SER A N 1
ATOM 1286 C CA . SER A 1 166 ? -16.984 3.613 11.688 1 83.12 166 SER A CA 1
ATOM 1287 C C . SER A 1 166 ? -16.547 3.717 13.141 1 83.12 166 SER A C 1
ATOM 1289 O O . SER A 1 166 ? -17.156 4.445 13.93 1 83.12 166 SER A O 1
ATOM 1291 N N . GLY A 1 167 ? -15.5 3.01 13.492 1 79.06 167 GLY A N 1
ATOM 1292 C CA . GLY A 1 167 ? -15.023 3.051 14.859 1 79.06 167 GLY A CA 1
ATOM 1293 C C . GLY A 1 167 ? -15.469 1.861 15.688 1 79.06 167 GLY A C 1
ATOM 1294 O O . GLY A 1 167 ? -15.133 1.757 16.875 1 79.06 167 GLY A O 1
ATOM 1295 N N . GLY A 1 168 ? -16.156 0.939 15.125 1 82 168 GLY A N 1
ATOM 1296 C CA . GLY A 1 168 ? -16.641 -0.231 15.836 1 82 168 GLY A CA 1
ATOM 1297 C C . GLY A 1 168 ? -15.594 -1.325 15.961 1 82 168 GLY A C 1
ATOM 1298 O O . GLY A 1 168 ? -15.742 -2.244 16.766 1 82 168 GLY A O 1
ATOM 1299 N N . GLY A 1 169 ? -14.547 -1.18 15.281 1 91.38 169 GLY A N 1
ATOM 1300 C CA . GLY A 1 169 ? -13.547 -2.23 15.273 1 91.38 169 GLY A CA 1
ATOM 1301 C C . GLY A 1 169 ? -12.383 -1.958 16.219 1 91.38 169 GLY A C 1
ATOM 1302 O O . GLY A 1 169 ? -12.055 -0.801 16.469 1 91.38 169 GLY A O 1
ATOM 1303 N N . ALA A 1 170 ? -11.797 -2.984 16.75 1 94.81 170 ALA A N 1
ATOM 1304 C CA . ALA A 1 170 ? -10.57 -2.867 17.516 1 94.81 170 ALA A CA 1
ATOM 1305 C C . ALA A 1 170 ? -9.383 -2.545 16.625 1 94.81 170 ALA A C 1
ATOM 1307 O O . ALA A 1 170 ? -9.414 -2.82 15.414 1 94.81 170 ALA A O 1
ATOM 1308 N N . PRO A 1 171 ? -8.375 -1.88 17.234 1 97.06 171 PRO A N 1
ATOM 1309 C CA . PRO A 1 171 ? -7.148 -1.742 16.438 1 97.06 171 PRO A CA 1
ATOM 1310 C C . PRO A 1 171 ? -6.68 -3.066 15.844 1 97.06 171 PRO A C 1
ATOM 1312 O O . PRO A 1 171 ? -6.719 -4.102 16.516 1 97.06 171 PRO A O 1
ATOM 1315 N N . ILE A 1 172 ? -6.23 -3.053 14.648 1 97.94 172 ILE A N 1
ATOM 1316 C CA . ILE A 1 172 ? -5.98 -4.27 13.883 1 97.94 172 ILE A CA 1
ATOM 1317 C C . ILE A 1 172 ? -4.934 -5.121 14.594 1 97.94 172 ILE A C 1
ATOM 1319 O O . ILE A 1 172 ? -5.043 -6.352 14.625 1 97.94 172 ILE A O 1
ATOM 1323 N N . ASN A 1 173 ? -3.896 -4.539 15.156 1 97.12 173 ASN A N 1
ATOM 1324 C CA . ASN A 1 173 ? -2.867 -5.312 15.836 1 97.12 173 ASN A CA 1
ATOM 1325 C C . ASN A 1 173 ? -3.436 -6.078 17.031 1 97.12 173 ASN A C 1
ATOM 1327 O O . ASN A 1 173 ? -3.082 -7.238 17.25 1 97.12 173 ASN A O 1
ATOM 1331 N N . GLN A 1 174 ? -4.344 -5.457 17.766 1 96.75 174 GLN A N 1
ATOM 1332 C CA . GLN A 1 174 ? -4.98 -6.098 18.906 1 96.75 174 GLN A CA 1
ATOM 1333 C C . GLN A 1 174 ? -5.93 -7.207 18.469 1 96.75 174 GLN A C 1
ATOM 1335 O O . GLN A 1 174 ? -5.934 -8.297 19.047 1 96.75 174 GLN A O 1
ATOM 1340 N N . ALA A 1 175 ? -6.711 -6.926 17.438 1 97.06 175 ALA A N 1
ATOM 1341 C CA . ALA A 1 175 ? -7.66 -7.906 16.922 1 97.06 175 ALA A CA 1
ATOM 1342 C C . ALA A 1 175 ? -6.941 -9.156 16.422 1 97.06 175 ALA A C 1
ATOM 1344 O O . ALA A 1 175 ? -7.367 -10.281 16.703 1 97.06 175 ALA A O 1
ATOM 1345 N N . LEU A 1 176 ? -5.867 -8.961 15.695 1 97.69 176 LEU A N 1
ATOM 1346 C CA . LEU A 1 176 ? -5.141 -10.078 15.094 1 97.69 176 LEU A CA 1
ATOM 1347 C C . LEU A 1 176 ? -4.422 -10.898 16.156 1 97.69 176 LEU A C 1
ATOM 1349 O O . LEU A 1 176 ? -4.191 -12.094 15.984 1 97.69 176 LEU A O 1
ATOM 1353 N N . ASN A 1 177 ? -4.047 -10.211 17.266 1 95.06 177 ASN A N 1
ATOM 1354 C CA . ASN A 1 177 ? -3.389 -10.914 18.359 1 95.06 177 ASN A CA 1
ATOM 1355 C C . ASN A 1 177 ? -4.301 -11.977 18.969 1 95.06 177 ASN A C 1
ATOM 1357 O O . ASN A 1 177 ? -3.826 -12.891 19.656 1 95.06 177 ASN A O 1
ATOM 1361 N N . ASN A 1 178 ? -5.582 -11.859 18.734 1 95.5 178 ASN A N 1
ATOM 1362 C CA . ASN A 1 178 ? -6.551 -12.797 19.281 1 95.5 178 ASN A CA 1
ATOM 1363 C C . ASN A 1 178 ? -6.863 -13.922 18.312 1 95.5 178 ASN A C 1
ATOM 1365 O O . ASN A 1 178 ? -7.707 -14.781 18.578 1 95.5 178 ASN A O 1
ATOM 1369 N N . LEU A 1 179 ? -6.227 -13.898 17.172 1 96.56 179 LEU A N 1
ATOM 1370 C CA . LEU A 1 179 ? -6.426 -14.93 16.156 1 96.56 179 LEU A CA 1
ATOM 1371 C C . LEU A 1 179 ? -5.211 -15.844 16.062 1 96.56 179 LEU A C 1
ATOM 1373 O O . LEU A 1 179 ? -4.117 -15.477 16.5 1 96.56 179 LEU A O 1
ATOM 1377 N N . GLN A 1 180 ? -5.422 -17.016 15.531 1 94.19 180 GLN A N 1
ATOM 1378 C CA . GLN A 1 180 ? -4.344 -17.984 15.305 1 94.19 180 GLN A CA 1
ATOM 1379 C C . GLN A 1 180 ? -3.924 -18 13.836 1 94.19 180 GLN A C 1
ATOM 1381 O O . GLN A 1 180 ? -4.75 -17.781 12.945 1 94.19 180 GLN A O 1
ATOM 1386 N N . PRO A 1 181 ? -2.598 -18.266 13.656 1 93.06 181 PRO A N 1
ATOM 1387 C CA . PRO A 1 181 ? -2.174 -18.438 12.258 1 93.06 181 PRO A CA 1
ATOM 1388 C C . PRO A 1 181 ? -2.969 -19.516 11.531 1 93.06 181 PRO A C 1
ATOM 1390 O O . PRO A 1 181 ? -3.344 -20.531 12.133 1 93.06 181 PRO A O 1
ATOM 1393 N N . GLY A 1 182 ? -3.168 -19.359 10.289 1 95 182 GLY A N 1
ATOM 1394 C CA . GLY A 1 182 ? -3.967 -20.266 9.484 1 95 182 GLY A CA 1
ATOM 1395 C C . GLY A 1 182 ? -4.812 -19.547 8.445 1 95 182 GLY A C 1
ATOM 1396 O O . GLY A 1 182 ? -4.488 -18.438 8.031 1 95 182 GLY A O 1
ATOM 1397 N N . PRO A 1 183 ? -5.902 -20.234 8 1 97.62 183 PRO A N 1
ATOM 1398 C CA . PRO A 1 183 ? -6.797 -19.609 7.031 1 97.62 183 PRO A CA 1
ATOM 1399 C C . PRO A 1 183 ? -7.395 -18.297 7.539 1 97.62 183 PRO A C 1
ATOM 1401 O O . PRO A 1 183 ? -7.84 -18.219 8.688 1 97.62 183 PRO A O 1
ATOM 1404 N N . LEU A 1 184 ? -7.332 -17.328 6.75 1 98.5 184 LEU A N 1
ATOM 1405 C CA . LEU A 1 184 ? -7.809 -16 7.117 1 98.5 184 LEU A CA 1
ATOM 1406 C C . LEU A 1 184 ? -8.32 -15.25 5.891 1 98.5 184 LEU A C 1
ATOM 1408 O O . LEU A 1 184 ? -7.852 -15.477 4.773 1 98.5 184 LEU A O 1
ATOM 1412 N N . ALA A 1 185 ? -9.297 -14.438 6.082 1 98.81 185 ALA A N 1
ATOM 1413 C CA . ALA A 1 185 ? -9.789 -13.562 5.02 1 98.81 185 ALA A CA 1
ATOM 1414 C C . ALA A 1 185 ? -9.875 -12.117 5.488 1 98.81 185 ALA A C 1
ATOM 1416 O O . ALA A 1 185 ? -10.172 -11.852 6.652 1 98.81 185 ALA A O 1
ATOM 1417 N N . VAL A 1 186 ? -9.57 -11.242 4.633 1 98.81 186 VAL A N 1
ATOM 1418 C CA . VAL A 1 186 ? -9.727 -9.812 4.855 1 98.81 186 VAL A CA 1
ATOM 1419 C C . VAL A 1 186 ? -10.797 -9.258 3.918 1 98.81 186 VAL A C 1
ATOM 1421 O O . VAL A 1 186 ? -10.781 -9.531 2.715 1 98.81 186 VAL A O 1
ATOM 1424 N N . LEU A 1 187 ? -11.734 -8.531 4.434 1 98.75 187 LEU A N 1
ATOM 1425 C CA . LEU A 1 187 ? -12.812 -7.91 3.672 1 98.75 187 LEU A CA 1
ATOM 1426 C C . LEU A 1 187 ? -12.68 -6.391 3.68 1 98.75 187 LEU A C 1
ATOM 1428 O O . LEU A 1 187 ? -12.656 -5.773 4.746 1 98.75 187 LEU A O 1
ATOM 1432 N N . THR A 1 188 ? -12.523 -5.824 2.539 1 98.06 188 THR A N 1
ATOM 1433 C CA . THR A 1 188 ? -12.445 -4.375 2.402 1 98.06 188 THR A CA 1
ATOM 1434 C C . THR A 1 188 ? -13.648 -3.834 1.637 1 98.06 188 THR A C 1
ATOM 1436 O O . THR A 1 188 ? -14.078 -4.43 0.649 1 98.06 188 THR A O 1
ATOM 1439 N N . GLY A 1 189 ? -14.211 -2.758 2.037 1 96.81 189 GLY A N 1
ATOM 1440 C CA . GLY A 1 189 ? -15.352 -2.123 1.393 1 96.81 189 GLY A CA 1
ATOM 1441 C C . GLY A 1 189 ? -14.953 -1.182 0.271 1 96.81 189 GLY A C 1
ATOM 1442 O O . GLY A 1 189 ? -13.766 -0.989 0.006 1 96.81 189 GLY A O 1
ATOM 1443 N N . PRO A 1 190 ? -15.992 -0.67 -0.414 1 96.56 190 PRO A N 1
ATOM 1444 C CA . PRO A 1 190 ? -15.734 0.299 -1.483 1 96.56 190 PRO A CA 1
ATOM 1445 C C . PRO A 1 190 ? -15.406 1.691 -0.952 1 96.56 190 PRO A C 1
ATOM 1447 O O . PRO A 1 190 ? -15.25 1.874 0.259 1 96.56 190 PRO A O 1
ATOM 1450 N N . GLU A 1 191 ? -15.234 2.688 -1.776 1 93.81 191 GLU A N 1
ATOM 1451 C CA . GLU A 1 191 ? -14.93 4.07 -1.411 1 93.81 191 GLU A CA 1
ATOM 1452 C C . GLU A 1 191 ? -15.953 4.613 -0.413 1 93.81 191 GLU A C 1
ATOM 1454 O O . GLU A 1 191 ? -15.594 5.352 0.505 1 93.81 191 GLU A O 1
ATOM 1459 N N . GLY A 1 192 ? -17.156 4.203 -0.517 1 93 192 GLY A N 1
ATOM 1460 C CA . GLY A 1 192 ? -18.219 4.676 0.347 1 93 192 GLY A CA 1
ATOM 1461 C C . GLY A 1 192 ? -18.344 3.883 1.634 1 93 192 GLY A C 1
ATOM 1462 O O . GLY A 1 192 ? -19.203 4.176 2.467 1 93 192 GLY A O 1
ATOM 1463 N N . GLY A 1 193 ? -17.516 2.861 1.818 1 94.44 193 GLY A N 1
ATOM 1464 C CA . GLY A 1 193 ? -17.562 2.031 3.012 1 94.44 193 GLY A CA 1
ATOM 1465 C C . GLY A 1 193 ? -18.781 1.115 3.047 1 94.44 193 GLY A C 1
ATOM 1466 O O . GLY A 1 193 ? -19.484 0.977 2.049 1 94.44 193 GLY A O 1
ATOM 1467 N N . PHE A 1 194 ? -18.906 0.432 4.191 1 95.38 194 PHE A N 1
ATOM 1468 C CA . PHE A 1 194 ? -20.078 -0.411 4.426 1 95.38 194 PHE A CA 1
ATOM 1469 C C . PHE A 1 194 ? -21.234 0.412 4.969 1 95.38 194 PHE A C 1
ATOM 1471 O O . PHE A 1 194 ? -21.031 1.347 5.746 1 95.38 194 PHE A O 1
ATOM 1478 N N . ASP A 1 195 ? -22.344 0.125 4.551 1 94.06 195 ASP A N 1
ATOM 1479 C CA . ASP A 1 195 ? -23.469 0.824 5.164 1 94.06 195 ASP A CA 1
ATOM 1480 C C . ASP A 1 195 ? -23.859 0.183 6.5 1 94.06 195 ASP A C 1
ATOM 1482 O O . ASP A 1 195 ? -23.266 -0.825 6.898 1 94.06 195 ASP A O 1
ATOM 1486 N N . ASP A 1 196 ? -24.828 0.735 7.148 1 93.94 196 ASP A N 1
ATOM 1487 C CA . ASP A 1 196 ? -25.172 0.321 8.508 1 93.94 196 ASP A CA 1
ATOM 1488 C C . ASP A 1 196 ? -25.719 -1.106 8.523 1 93.94 196 ASP A C 1
ATOM 1490 O O . ASP A 1 196 ? -25.422 -1.88 9.43 1 93.94 196 ASP A O 1
ATOM 1494 N N . SER A 1 197 ? -26.516 -1.443 7.57 1 95.62 197 SER A N 1
ATOM 1495 C CA . SER A 1 197 ? -27.109 -2.777 7.512 1 95.62 197 SER A CA 1
ATOM 1496 C C . SER A 1 197 ? -26.047 -3.844 7.285 1 95.62 197 SER A C 1
ATOM 1498 O O . SER A 1 197 ? -26.094 -4.922 7.887 1 95.62 197 SER A O 1
ATOM 1500 N N . GLU A 1 198 ? -25.109 -3.58 6.426 1 96.06 198 GLU A N 1
ATOM 1501 C CA . GLU A 1 198 ? -24.016 -4.496 6.164 1 96.06 198 GLU A CA 1
ATOM 1502 C C . GLU A 1 198 ? -23.141 -4.672 7.402 1 96.06 198 GLU A C 1
ATOM 1504 O O . GLU A 1 198 ? -22.75 -5.793 7.742 1 96.06 198 GLU A O 1
ATOM 1509 N N . ARG A 1 199 ? -22.828 -3.58 8.047 1 94.38 199 ARG A N 1
ATOM 1510 C CA . ARG A 1 199 ? -22.031 -3.645 9.266 1 94.38 199 ARG A CA 1
ATOM 1511 C C . ARG A 1 199 ? -22.734 -4.48 10.336 1 94.38 199 ARG A C 1
ATOM 1513 O O . ARG A 1 199 ? -22.094 -5.297 11 1 94.38 199 ARG A O 1
ATOM 1520 N N . ALA A 1 200 ? -24 -4.211 10.453 1 93.81 200 ALA A N 1
ATOM 1521 C CA . ALA A 1 200 ? -24.797 -4.961 11.422 1 93.81 200 ALA A CA 1
ATOM 1522 C C . ALA A 1 200 ? -24.797 -6.449 11.086 1 93.81 200 ALA A C 1
ATOM 1524 O O . ALA A 1 200 ? -24.656 -7.293 11.977 1 93.81 200 ALA A O 1
ATOM 1525 N N . MET A 1 201 ? -24.969 -6.73 9.859 1 95.38 201 MET A N 1
ATOM 1526 C CA . MET A 1 201 ? -24.953 -8.117 9.406 1 95.38 201 MET A CA 1
ATOM 1527 C C . MET A 1 201 ? -23.609 -8.781 9.719 1 95.38 201 MET A C 1
ATOM 1529 O O . MET A 1 201 ? -23.562 -9.875 10.273 1 95.38 201 MET A O 1
ATOM 1533 N N . LEU A 1 202 ? -22.531 -8.141 9.383 1 95.94 202 LEU A N 1
ATOM 1534 C CA . LEU A 1 202 ? -21.188 -8.664 9.617 1 95.94 202 LEU A CA 1
ATOM 1535 C C . LEU A 1 202 ? -20.938 -8.852 11.109 1 95.94 202 LEU A C 1
ATOM 1537 O O . LEU A 1 202 ? -20.344 -9.852 11.523 1 95.94 202 LEU A O 1
ATOM 1541 N N . ALA A 1 203 ? -21.391 -7.898 11.867 1 90.75 203 ALA A N 1
ATOM 1542 C CA . ALA A 1 203 ? -21.172 -7.914 13.312 1 90.75 203 ALA A CA 1
ATOM 1543 C C . ALA A 1 203 ? -21.844 -9.125 13.961 1 90.75 203 ALA A C 1
ATOM 1545 O O . ALA A 1 203 ? -21.438 -9.562 15.039 1 90.75 203 ALA A O 1
ATOM 1546 N N . ARG A 1 204 ? -22.844 -9.672 13.352 1 92.44 204 ARG A N 1
ATOM 1547 C CA . ARG A 1 204 ? -23.594 -10.789 13.906 1 92.44 204 ARG A CA 1
ATOM 1548 C C . ARG A 1 204 ? -22.938 -12.117 13.57 1 92.44 204 ARG A C 1
ATOM 1550 O O . ARG A 1 204 ? -23.297 -13.148 14.156 1 92.44 204 ARG A O 1
ATOM 1557 N N . LEU A 1 205 ? -22.062 -12.102 12.648 1 95.38 205 LEU A N 1
ATOM 1558 C CA . LEU A 1 205 ? -21.391 -13.328 12.25 1 95.38 205 LEU A CA 1
ATOM 1559 C C . LEU A 1 205 ? -20.281 -13.695 13.234 1 95.38 205 LEU A C 1
ATOM 1561 O O . LEU A 1 205 ? -19.406 -12.875 13.508 1 95.38 205 LEU A O 1
ATOM 1565 N N . PRO A 1 206 ? -20.281 -14.898 13.742 1 94.56 206 PRO A N 1
ATOM 1566 C CA . PRO A 1 206 ? -19.328 -15.266 14.789 1 94.56 206 PRO A CA 1
ATOM 1567 C C . PRO A 1 206 ? -17.891 -15.305 14.289 1 94.56 206 PRO A C 1
ATOM 1569 O O . PRO A 1 206 ? -16.938 -15.234 15.086 1 94.56 206 PRO A O 1
ATOM 1572 N N . PHE A 1 207 ? -17.703 -15.398 13.016 1 96.31 207 PHE A N 1
ATOM 1573 C CA . PHE A 1 207 ? -16.375 -15.492 12.453 1 96.31 207 PHE A CA 1
ATOM 1574 C C . PHE A 1 207 ? -15.891 -14.141 11.953 1 96.31 207 PHE A C 1
ATOM 1576 O O . PHE A 1 207 ? -14.766 -14.008 11.469 1 96.31 207 PHE A O 1
ATOM 1583 N N . ALA A 1 208 ? -16.688 -13.109 11.992 1 97.12 208 ALA A N 1
ATOM 1584 C CA . ALA A 1 208 ? -16.328 -11.773 11.523 1 97.12 208 ALA A CA 1
ATOM 1585 C C . ALA A 1 208 ? -15.625 -10.977 12.617 1 97.12 208 ALA A C 1
ATOM 1587 O O . ALA A 1 208 ? -16.078 -10.953 13.766 1 97.12 208 ALA A O 1
ATOM 1588 N N . VAL A 1 209 ? -14.547 -10.344 12.289 1 97.25 209 VAL A N 1
ATOM 1589 C CA . VAL A 1 209 ? -13.734 -9.57 13.219 1 97.25 209 VAL A CA 1
ATOM 1590 C C . VAL A 1 209 ? -13.57 -8.148 12.703 1 97.25 209 VAL A C 1
ATOM 1592 O O . VAL A 1 209 ? -12.781 -7.898 11.781 1 97.25 209 VAL A O 1
ATOM 1595 N N . PRO A 1 210 ? -14.297 -7.207 13.25 1 96.44 210 PRO A N 1
ATOM 1596 C CA . PRO A 1 210 ? -14.125 -5.816 12.828 1 96.44 210 PRO A CA 1
ATOM 1597 C C . PRO A 1 210 ? -12.797 -5.219 13.305 1 96.44 210 PRO A C 1
ATOM 1599 O O . PRO A 1 210 ? -12.414 -5.41 14.461 1 96.44 210 PRO A O 1
ATOM 1602 N N . VAL A 1 211 ? -12.156 -4.488 12.422 1 96.81 211 VAL A N 1
ATOM 1603 C CA . VAL A 1 211 ? -10.891 -3.885 12.82 1 96.81 211 VAL A CA 1
ATOM 1604 C C . VAL A 1 211 ? -10.836 -2.436 12.344 1 96.81 211 VAL A C 1
ATOM 1606 O O . VAL A 1 211 ? -11.547 -2.057 11.406 1 96.81 211 VAL A O 1
ATOM 1609 N N . SER A 1 212 ? -10 -1.683 13.023 1 95.94 212 SER A N 1
ATOM 1610 C CA . SER A 1 212 ? -9.703 -0.302 12.648 1 95.94 212 SER A CA 1
ATOM 1611 C C . SER A 1 212 ? -8.25 -0.141 12.227 1 95.94 212 SER A C 1
ATOM 1613 O O . SER A 1 212 ? -7.363 -0.821 12.758 1 95.94 212 SER A O 1
ATOM 1615 N N . LEU A 1 213 ? -8.039 0.741 11.266 1 96.62 213 LEU A N 1
ATOM 1616 C CA . LEU A 1 213 ? -6.691 1.062 10.812 1 96.62 213 LEU A CA 1
ATOM 1617 C C . LEU A 1 213 ? -6.285 2.459 11.266 1 96.62 213 LEU A C 1
ATOM 1619 O O . LEU A 1 213 ? -5.605 3.184 10.539 1 96.62 213 LEU A O 1
ATOM 1623 N N . GLY A 1 214 ? -6.82 2.852 12.43 1 94.75 214 GLY A N 1
ATOM 1624 C CA . GLY A 1 214 ? -6.387 4.105 13.023 1 94.75 214 GLY A CA 1
ATOM 1625 C C . GLY A 1 214 ? -7.324 5.262 12.734 1 94.75 214 GLY A C 1
ATOM 1626 O O . GLY A 1 214 ? -8.445 5.055 12.273 1 94.75 214 GLY A O 1
ATOM 1627 N N . PRO A 1 215 ? -6.875 6.477 13.008 1 93.5 215 PRO A N 1
ATOM 1628 C CA . PRO A 1 215 ? -7.773 7.633 13.039 1 93.5 215 PRO A CA 1
ATOM 1629 C C . PRO A 1 215 ? -7.977 8.258 11.664 1 93.5 215 PRO A C 1
ATOM 1631 O O . PRO A 1 215 ? -8.875 9.086 11.484 1 93.5 215 PRO A O 1
ATOM 1634 N N . ARG A 1 216 ? -7.168 7.949 10.695 1 94.44 216 ARG A N 1
ATOM 1635 C CA . ARG A 1 216 ? -7.273 8.531 9.359 1 94.44 216 ARG A CA 1
ATOM 1636 C C . ARG A 1 216 ? -8.172 7.688 8.461 1 94.44 216 ARG A C 1
ATOM 1638 O O . ARG A 1 216 ? -8.219 6.465 8.602 1 94.44 216 ARG A O 1
ATOM 1645 N N . ILE A 1 217 ? -8.812 8.312 7.605 1 93.06 217 ILE A N 1
ATOM 1646 C CA . ILE A 1 217 ? -9.633 7.598 6.629 1 93.06 217 ILE A CA 1
ATOM 1647 C C . ILE A 1 217 ? -8.773 7.207 5.426 1 93.06 217 ILE A C 1
ATOM 1649 O O . ILE A 1 217 ? -8.453 8.047 4.582 1 93.06 217 ILE A O 1
ATOM 1653 N N . LEU A 1 218 ? -8.523 5.988 5.328 1 96.19 218 LEU A N 1
ATOM 1654 C CA . LEU A 1 218 ? -7.711 5.5 4.223 1 96.19 218 LEU A CA 1
ATOM 1655 C C . LEU A 1 218 ? -8.562 5.273 2.979 1 96.19 218 LEU A C 1
ATOM 1657 O O . LEU A 1 218 ? -9.711 4.84 3.078 1 96.19 218 LEU A O 1
AT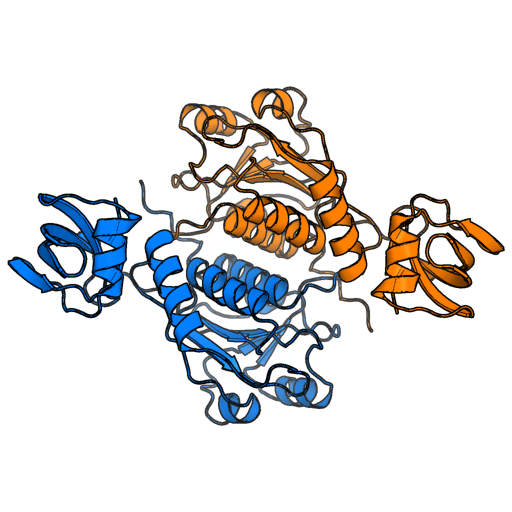OM 1661 N N . ARG A 1 219 ? -8.008 5.578 1.815 1 96.62 219 ARG A N 1
ATOM 1662 C CA . ARG A 1 219 ? -8.641 5.117 0.585 1 96.62 219 ARG A CA 1
ATOM 1663 C C . ARG A 1 219 ? -8.773 3.598 0.576 1 96.62 219 ARG A C 1
ATOM 1665 O O . ARG A 1 219 ? -8 2.898 1.232 1 96.62 219 ARG A O 1
ATOM 1672 N N . ALA A 1 220 ? -9.688 3.115 -0.155 1 96.69 220 ALA A N 1
ATOM 1673 C CA . ALA A 1 220 ? -10.031 1.694 -0.15 1 96.69 220 ALA A CA 1
ATOM 1674 C C . ALA A 1 220 ? -8.828 0.84 -0.535 1 96.69 220 ALA A C 1
ATOM 1676 O O . ALA A 1 220 ? -8.555 -0.184 0.097 1 96.69 220 ALA A O 1
ATOM 1677 N N . GLU A 1 221 ? -8.086 1.256 -1.571 1 98.06 221 GLU A N 1
ATOM 1678 C CA . GLU A 1 221 ? -6.934 0.473 -2 1 98.06 221 GLU A CA 1
ATOM 1679 C C . GLU A 1 221 ? -5.82 0.51 -0.955 1 98.06 221 GLU A C 1
ATOM 1681 O O . GLU A 1 221 ? -5.133 -0.49 -0.738 1 98.06 221 GLU A O 1
ATOM 1686 N N . THR A 1 222 ? -5.648 1.703 -0.27 1 98.31 222 THR A N 1
ATOM 1687 C CA . THR A 1 222 ? -4.66 1.814 0.797 1 98.31 222 THR A CA 1
ATOM 1688 C C . THR A 1 222 ? -5.023 0.905 1.968 1 98.31 222 THR A C 1
ATOM 1690 O O . THR A 1 222 ? -4.156 0.228 2.527 1 98.31 222 THR A O 1
ATOM 1693 N N . ALA A 1 223 ? -6.297 0.907 2.299 1 98.12 223 ALA A N 1
ATOM 1694 C CA . ALA A 1 223 ? -6.777 0.089 3.41 1 98.12 223 ALA A CA 1
ATOM 1695 C C . ALA A 1 223 ? -6.504 -1.391 3.16 1 98.12 223 ALA A C 1
ATOM 1697 O O . ALA A 1 223 ? -6.07 -2.109 4.062 1 98.12 223 ALA A O 1
ATOM 1698 N N . ALA A 1 224 ? -6.746 -1.86 1.956 1 98.62 224 ALA A N 1
ATOM 1699 C CA . ALA A 1 224 ? -6.5 -3.256 1.599 1 98.62 224 ALA A CA 1
ATOM 1700 C C . ALA A 1 224 ? -5.023 -3.611 1.748 1 98.62 224 ALA A C 1
ATOM 1702 O O . ALA A 1 224 ? -4.68 -4.605 2.391 1 98.62 224 ALA A O 1
ATOM 1703 N N . ILE A 1 225 ? -4.188 -2.771 1.174 1 98.81 225 ILE A N 1
ATOM 1704 C CA . ILE A 1 225 ? -2.75 -3.014 1.193 1 98.81 225 ILE A CA 1
ATOM 1705 C C . ILE A 1 225 ? -2.24 -2.984 2.633 1 98.81 225 ILE A C 1
ATOM 1707 O O . ILE A 1 225 ? -1.469 -3.854 3.043 1 98.81 225 ILE A O 1
ATOM 1711 N N . ALA A 1 226 ? -2.736 -2.02 3.393 1 98.81 226 ALA A N 1
ATOM 1712 C CA . ALA A 1 226 ? -2.312 -1.851 4.781 1 98.81 226 ALA A CA 1
ATOM 1713 C C . ALA A 1 226 ? -2.729 -3.047 5.629 1 98.81 226 ALA A C 1
ATOM 1715 O O . ALA A 1 226 ? -1.918 -3.594 6.383 1 98.81 226 ALA A O 1
ATOM 1716 N N . ALA A 1 227 ? -3.957 -3.457 5.5 1 98.75 227 ALA A N 1
ATOM 1717 C CA . ALA A 1 227 ? -4.461 -4.578 6.293 1 98.75 227 ALA A CA 1
ATOM 1718 C C . ALA A 1 227 ? -3.697 -5.859 5.977 1 98.75 227 ALA A C 1
ATOM 1720 O O . ALA A 1 227 ? -3.303 -6.594 6.887 1 98.75 227 ALA A O 1
ATOM 1721 N N . LEU A 1 228 ? -3.453 -6.102 4.688 1 98.88 228 LEU A N 1
ATOM 1722 C CA . LEU A 1 228 ? -2.723 -7.293 4.281 1 98.88 228 LEU A CA 1
ATOM 1723 C C . LEU A 1 228 ? -1.303 -7.281 4.836 1 98.88 228 LEU A C 1
ATOM 1725 O O . LEU A 1 228 ? -0.777 -8.32 5.234 1 98.88 228 LEU A O 1
ATOM 1729 N N . SER A 1 229 ? -0.688 -6.109 4.844 1 98.81 229 SER A N 1
ATOM 1730 C CA . SER A 1 229 ? 0.668 -5.973 5.367 1 98.81 229 SER A CA 1
ATOM 1731 C C . SER A 1 229 ? 0.728 -6.336 6.848 1 98.81 229 SER A C 1
ATOM 1733 O O . SER A 1 229 ? 1.613 -7.082 7.273 1 98.81 229 SER A O 1
ATOM 1735 N N . VAL A 1 230 ? -0.229 -5.836 7.613 1 98.69 230 VAL A N 1
ATOM 1736 C CA . VAL A 1 230 ? -0.252 -6.098 9.047 1 98.69 230 VAL A CA 1
ATOM 1737 C C . VAL A 1 230 ? -0.555 -7.57 9.305 1 98.69 230 VAL A C 1
ATOM 1739 O O . VAL A 1 230 ? 0.065 -8.203 10.164 1 98.69 230 VAL A O 1
ATOM 1742 N N . VAL A 1 231 ? -1.466 -8.164 8.531 1 98.69 231 VAL A N 1
ATOM 1743 C CA . VAL A 1 231 ? -1.803 -9.578 8.672 1 98.69 231 VAL A CA 1
ATOM 1744 C C . VAL A 1 231 ? -0.564 -10.43 8.406 1 98.69 231 VAL A C 1
ATOM 1746 O O . VAL A 1 231 ? -0.262 -11.352 9.172 1 98.69 231 VAL A O 1
ATOM 1749 N N . GLN A 1 232 ? 0.166 -10.125 7.328 1 98.25 232 GLN A N 1
ATOM 1750 C CA . GLN A 1 232 ? 1.348 -10.914 6.992 1 98.25 232 GLN A CA 1
ATOM 1751 C C . GLN A 1 232 ? 2.416 -10.789 8.07 1 98.25 232 GLN A C 1
ATOM 1753 O O . GLN A 1 232 ? 3.074 -11.773 8.414 1 98.25 232 GLN A O 1
ATOM 1758 N N . ALA A 1 233 ? 2.568 -9.602 8.625 1 97.94 233 ALA A N 1
ATOM 1759 C CA . ALA A 1 233 ? 3.586 -9.344 9.641 1 97.94 233 ALA A CA 1
ATOM 1760 C C . ALA A 1 233 ? 3.271 -10.102 10.93 1 97.94 233 ALA A C 1
ATOM 1762 O O . ALA A 1 233 ? 4.176 -10.594 11.602 1 97.94 233 ALA A O 1
ATOM 1763 N N . LEU A 1 234 ? 1.982 -10.227 11.242 1 97.62 234 LEU A N 1
ATOM 1764 C CA . LEU A 1 234 ? 1.625 -10.711 12.57 1 97.62 234 LEU A CA 1
ATOM 1765 C C . LEU A 1 234 ? 1.195 -12.172 12.523 1 97.62 234 LEU A C 1
ATOM 1767 O O . LEU A 1 234 ? 1.424 -12.922 13.469 1 97.62 234 LEU A O 1
ATOM 1771 N N . LEU A 1 235 ? 0.559 -12.586 11.398 1 97.25 235 LEU A N 1
ATOM 1772 C CA . LEU A 1 235 ? -0.031 -13.922 11.344 1 97.25 235 LEU A CA 1
ATOM 1773 C C . LEU A 1 235 ? 0.468 -14.695 10.133 1 97.25 235 LEU A C 1
ATOM 1775 O O . LEU A 1 235 ? 0.3 -15.914 10.055 1 97.25 235 LEU A O 1
ATOM 1779 N N . GLY A 1 236 ? 1.013 -13.914 9.164 1 96.56 236 GLY A N 1
ATOM 1780 C CA . GLY A 1 236 ? 1.387 -14.531 7.902 1 96.56 236 GLY A CA 1
ATOM 1781 C C . GLY A 1 236 ? 2.795 -15.094 7.91 1 96.56 236 GLY A C 1
ATOM 1782 O O . GLY A 1 236 ? 3.234 -15.664 8.906 1 96.56 236 GLY A O 1
ATOM 1783 N N . ASP A 1 237 ? 3.486 -14.961 6.82 1 96.06 237 ASP A N 1
ATOM 1784 C CA . ASP A 1 237 ? 4.75 -15.672 6.652 1 96.06 237 ASP A CA 1
ATOM 1785 C C . ASP A 1 237 ? 5.93 -14.711 6.676 1 96.06 237 ASP A C 1
ATOM 1787 O O . ASP A 1 237 ? 7.012 -15.031 6.184 1 96.06 237 ASP A O 1
ATOM 1791 N N . TRP A 1 238 ? 5.727 -13.453 7.219 1 96.19 238 TRP A N 1
ATOM 1792 C CA . TRP A 1 238 ? 6.82 -12.484 7.234 1 96.19 238 TRP A CA 1
ATOM 1793 C C . TRP A 1 238 ? 7.855 -12.852 8.289 1 96.19 238 TRP A C 1
ATOM 1795 O O . TRP A 1 238 ? 8.898 -12.203 8.398 1 96.19 238 TRP A O 1
ATOM 1805 N N . ASN A 1 239 ? 7.629 -13.867 9.055 1 92.06 239 ASN A N 1
ATOM 1806 C CA . ASN A 1 239 ? 8.641 -14.398 9.969 1 92.06 239 ASN A CA 1
ATOM 1807 C C . ASN A 1 239 ? 9.641 -15.281 9.234 1 92.06 239 ASN A C 1
ATOM 1809 O O . ASN A 1 239 ? 10.656 -15.68 9.812 1 92.06 239 ASN A O 1
ATOM 1813 N N . ARG A 1 240 ? 9.32 -15.539 8.031 1 87.5 240 ARG A N 1
ATOM 1814 C CA . ARG A 1 240 ? 10.266 -16.281 7.195 1 87.5 240 ARG A CA 1
ATOM 1815 C C . ARG A 1 240 ? 11.273 -15.336 6.551 1 87.5 240 ARG A C 1
ATOM 1817 O O . ARG A 1 240 ? 10.953 -14.188 6.242 1 87.5 240 ARG A O 1
ATOM 1824 N N . ARG A 1 241 ? 12.453 -15.812 6.305 1 78.25 241 ARG A N 1
ATOM 1825 C CA . ARG A 1 241 ? 13.508 -15.008 5.699 1 78.25 241 ARG A CA 1
ATOM 1826 C C . ARG A 1 241 ? 13.375 -14.977 4.18 1 78.25 241 ARG A C 1
ATOM 1828 O O . ARG A 1 241 ? 12.875 -15.93 3.576 1 78.25 241 ARG A O 1
ATOM 1835 N N . PRO A 1 242 ? 13.781 -13.75 3.658 1 77.12 242 PRO A N 1
ATOM 1836 C CA . PRO A 1 242 ? 13.836 -13.727 2.193 1 77.12 242 PRO A CA 1
ATOM 1837 C C . PRO A 1 242 ? 14.852 -14.711 1.622 1 77.12 242 PRO A C 1
ATOM 1839 O O . PRO A 1 242 ? 15.812 -15.078 2.305 1 77.12 242 PRO A O 1
ATOM 1842 N N . ARG A 1 243 ? 14.555 -15.148 0.542 1 69.44 243 ARG A N 1
ATOM 1843 C CA . ARG A 1 243 ? 15.516 -16.031 -0.097 1 69.44 243 ARG A CA 1
ATOM 1844 C C . ARG A 1 243 ? 16.828 -15.312 -0.386 1 69.44 243 ARG A C 1
ATOM 1846 O O . ARG A 1 243 ? 16.828 -14.133 -0.738 1 69.44 243 ARG A O 1
ATOM 1853 N N . ALA A 1 244 ? 17.875 -15.93 0.201 1 60.53 244 ALA A N 1
ATOM 1854 C CA . ALA A 1 244 ? 19.203 -15.383 -0.074 1 60.53 244 ALA A CA 1
ATOM 1855 C C . ALA A 1 244 ? 19.453 -15.266 -1.576 1 60.53 244 ALA A C 1
ATOM 1857 O O . ALA A 1 244 ? 19.141 -16.188 -2.332 1 60.53 244 ALA A O 1
ATOM 1858 N N . SER A 1 245 ? 19.375 -13.828 -2.178 1 52.38 245 SER A N 1
ATOM 1859 C CA . SER A 1 245 ? 19.75 -13.641 -3.574 1 52.38 245 SER A CA 1
ATOM 1860 C C . SER A 1 245 ? 21.047 -14.375 -3.908 1 52.38 245 SER A C 1
ATOM 1862 O O . SER A 1 245 ? 21.922 -14.516 -3.055 1 52.38 245 SER A O 1
ATOM 1864 N N . MET B 1 1 ? -18.266 17.031 2.75 1 89.38 1 MET B N 1
ATOM 1865 C CA . MET B 1 1 ? -17.781 18.422 2.734 1 89.38 1 MET B CA 1
ATOM 1866 C C . MET B 1 1 ? -16.344 18.484 2.209 1 89.38 1 MET B C 1
ATOM 1868 O O . MET B 1 1 ? -15.508 17.641 2.564 1 89.38 1 MET B O 1
ATOM 1872 N N . ILE B 1 2 ? -16.109 19.391 1.342 1 95.25 2 ILE B N 1
ATOM 1873 C CA . ILE B 1 2 ? -14.781 19.562 0.745 1 95.25 2 ILE B CA 1
ATOM 1874 C C . ILE B 1 2 ? -13.797 20.031 1.807 1 95.25 2 ILE B C 1
ATOM 1876 O O . ILE B 1 2 ? -14.109 20.891 2.619 1 95.25 2 ILE B O 1
ATOM 1880 N N . ARG B 1 3 ? -12.664 19.422 1.821 1 97.38 3 ARG B N 1
ATOM 1881 C CA . ARG B 1 3 ? -11.594 19.844 2.721 1 97.38 3 ARG B CA 1
ATOM 1882 C C . ARG B 1 3 ? -10.453 20.484 1.947 1 97.38 3 ARG B C 1
ATOM 1884 O O . ARG B 1 3 ? -10.023 19.984 0.911 1 97.38 3 ARG B O 1
ATOM 1891 N N . LEU B 1 4 ? -10.008 21.609 2.439 1 97.62 4 LEU B N 1
ATOM 1892 C CA . LEU B 1 4 ? -9 22.375 1.725 1 97.62 4 LEU B CA 1
ATOM 1893 C C . LEU B 1 4 ? -7.848 22.766 2.65 1 97.62 4 LEU B C 1
ATOM 1895 O O . LEU B 1 4 ? -8.07 23.297 3.74 1 97.62 4 LEU B O 1
ATOM 1899 N N . PHE B 1 5 ? -6.605 22.453 2.266 1 98.31 5 PHE B N 1
ATOM 1900 C CA . PHE B 1 5 ? -5.406 22.922 2.947 1 98.31 5 PHE B CA 1
ATOM 1901 C C . PHE B 1 5 ? -5.078 24.359 2.535 1 98.31 5 PHE B C 1
ATOM 1903 O O . PHE B 1 5 ? -5.031 24.672 1.345 1 98.31 5 PHE B O 1
ATOM 1910 N N . VAL B 1 6 ? -4.883 25.172 3.467 1 97.44 6 VAL B N 1
ATOM 1911 C CA . VAL B 1 6 ? -4.512 26.547 3.174 1 97.44 6 VAL B CA 1
ATOM 1912 C C . VAL B 1 6 ? -3.285 26.938 3.996 1 97.44 6 VAL B C 1
ATOM 1914 O O . VAL B 1 6 ? -3.111 26.469 5.125 1 97.44 6 VAL B O 1
ATOM 1917 N N . ALA B 1 7 ? -2.451 27.797 3.445 1 95.5 7 ALA B N 1
ATOM 1918 C CA . ALA B 1 7 ? -1.262 28.266 4.148 1 95.5 7 ALA B CA 1
ATOM 1919 C C . ALA B 1 7 ? -1.622 29.344 5.18 1 95.5 7 ALA B C 1
ATOM 1921 O O . ALA B 1 7 ? -0.856 29.594 6.113 1 95.5 7 ALA B O 1
ATOM 1922 N N . ASN B 1 8 ? -2.766 29.953 5.059 1 96.12 8 ASN B N 1
ATOM 1923 C CA . ASN B 1 8 ? -3.197 31.078 5.871 1 96.12 8 ASN B CA 1
ATOM 1924 C C . ASN B 1 8 ? -3.455 30.672 7.316 1 96.12 8 ASN B C 1
ATOM 1926 O O . ASN B 1 8 ? -3.793 29.516 7.586 1 96.12 8 ASN B O 1
ATOM 1930 N N . ASP B 1 9 ? -3.281 31.625 8.203 1 96.81 9 ASP B N 1
ATOM 1931 C CA . ASP B 1 9 ? -3.754 31.438 9.57 1 96.81 9 ASP B CA 1
ATOM 1932 C C . ASP B 1 9 ? -5.277 31.359 9.617 1 96.81 9 ASP B C 1
ATOM 1934 O O . ASP B 1 9 ? -5.961 32.031 8.852 1 96.81 9 ASP B O 1
ATOM 1938 N N . LEU B 1 10 ? -5.773 30.531 10.477 1 97.69 10 LEU B N 1
ATOM 1939 C CA . LEU B 1 10 ? -7.219 30.359 10.602 1 97.69 10 LEU B CA 1
ATOM 1940 C C . LEU B 1 10 ? -7.711 30.922 11.938 1 97.69 10 LEU B C 1
ATOM 1942 O O . LEU B 1 10 ? -7.238 30.516 13 1 97.69 10 LEU B O 1
ATOM 1946 N N . SER B 1 11 ? -8.516 31.859 11.914 1 97 11 SER B N 1
ATOM 1947 C CA . SER B 1 11 ? -9.172 32.469 13.062 1 97 11 SER B CA 1
ATOM 1948 C C . SER B 1 11 ? -10.562 32.969 12.695 1 97 11 SER B C 1
ATOM 1950 O O . SER B 1 11 ? -10.828 33.281 11.531 1 97 11 SER B O 1
ATOM 1952 N N . ALA B 1 12 ? -11.383 33.031 13.656 1 96.38 12 ALA B N 1
ATOM 1953 C CA . ALA B 1 12 ? -12.766 33.406 13.414 1 96.38 12 ALA B CA 1
ATOM 1954 C C . ALA B 1 12 ? -12.836 34.781 12.734 1 96.38 12 ALA B C 1
ATOM 1956 O O . ALA B 1 12 ? -12.086 35.688 13.086 1 96.38 12 ALA B O 1
ATOM 1957 N N . ASP B 1 13 ? -13.711 34.844 11.773 1 93.62 13 ASP B N 1
ATOM 1958 C CA . ASP B 1 13 ? -14.125 36.094 11.102 1 93.62 13 ASP B CA 1
ATOM 1959 C C . ASP B 1 13 ? -13 36.625 10.211 1 93.62 13 ASP B C 1
ATOM 1961 O O . ASP B 1 13 ? -12.992 37.812 9.867 1 93.62 13 ASP B O 1
ATOM 1965 N N . THR B 1 14 ? -12.031 35.781 9.922 1 95.12 14 THR B N 1
ATOM 1966 C CA . THR B 1 14 ? -10.992 36.156 8.969 1 95.12 14 THR B CA 1
ATOM 1967 C C . THR B 1 14 ? -11.422 35.812 7.543 1 95.12 14 THR B C 1
ATOM 1969 O O . THR B 1 14 ? -12.133 34.844 7.324 1 95.12 14 THR B O 1
ATOM 1972 N N . LEU B 1 15 ? -11 36.656 6.625 1 95.88 15 LEU B N 1
ATOM 1973 C CA . LEU B 1 15 ? -11.219 36.438 5.203 1 95.88 15 LEU B CA 1
ATOM 1974 C C . LEU B 1 15 ? -9.953 35.875 4.543 1 95.88 15 LEU B C 1
ATOM 1976 O O . LEU B 1 15 ? -8.867 36.438 4.738 1 95.88 15 LEU B O 1
ATOM 1980 N N . ILE B 1 16 ? -10.141 34.812 3.793 1 96.44 16 ILE B N 1
ATOM 1981 C CA . ILE B 1 16 ? -9.008 34.188 3.105 1 96.44 16 ILE B CA 1
ATOM 1982 C C . ILE B 1 16 ? -9.258 34.188 1.6 1 96.44 16 ILE B C 1
ATOM 1984 O O . ILE B 1 16 ? -10.312 33.75 1.145 1 96.44 16 ILE B O 1
ATOM 1988 N N . GLY B 1 17 ? -8.32 34.719 0.85 1 95.94 17 GLY B N 1
ATOM 1989 C CA . GLY B 1 17 ? -8.32 34.594 -0.597 1 95.94 17 GLY B CA 1
ATOM 1990 C C . GLY B 1 17 ? -7.512 33.406 -1.072 1 95.94 17 GLY B C 1
ATOM 1991 O O . GLY B 1 17 ? -6.352 33.219 -0.687 1 95.94 17 GLY B O 1
ATOM 1992 N N . LEU B 1 18 ? -8.117 32.594 -1.859 1 95.75 18 LEU B N 1
ATOM 1993 C CA . LEU B 1 18 ? -7.426 31.422 -2.361 1 95.75 18 LEU B CA 1
ATOM 1994 C C . LEU B 1 18 ? -6.605 31.75 -3.602 1 95.75 18 LEU B C 1
ATOM 1996 O O . LEU B 1 18 ? -6.91 32.719 -4.312 1 95.75 18 LEU B O 1
ATOM 2000 N N . ASP B 1 19 ? -5.574 30.984 -3.787 1 93.44 19 ASP B N 1
ATOM 2001 C CA . ASP B 1 19 ? -4.773 31.188 -4.992 1 93.44 19 ASP B CA 1
ATOM 2002 C C . ASP B 1 19 ? -5.512 30.688 -6.23 1 93.44 19 ASP B C 1
ATOM 2004 O O . ASP B 1 19 ? -6.617 30.156 -6.125 1 93.44 19 ASP B O 1
ATOM 2008 N N . LYS B 1 20 ? -4.922 30.906 -7.367 1 93.38 20 LYS B N 1
ATOM 2009 C CA . LYS B 1 20 ? -5.562 30.625 -8.648 1 93.38 20 LYS B CA 1
ATOM 2010 C C . LYS B 1 20 ? -5.891 29.141 -8.773 1 93.38 20 LYS B C 1
ATOM 2012 O O . LYS B 1 20 ? -6.977 28.766 -9.227 1 93.38 20 LYS B O 1
ATOM 2017 N N . ASP B 1 21 ? -4.988 28.281 -8.406 1 93.44 21 ASP B N 1
ATOM 2018 C CA . ASP B 1 21 ? -5.176 26.828 -8.555 1 93.44 21 ASP B CA 1
ATOM 2019 C C . ASP B 1 21 ? -6.305 26.328 -7.656 1 93.44 21 ASP B C 1
ATOM 2021 O O . ASP B 1 21 ? -7.18 25.594 -8.109 1 93.44 21 ASP B O 1
ATOM 2025 N N . GLN B 1 22 ? -6.316 26.703 -6.441 1 95.12 22 GLN B N 1
ATOM 2026 C CA . GLN B 1 22 ? -7.359 26.297 -5.508 1 95.12 22 GLN B CA 1
ATOM 2027 C C . GLN B 1 22 ? -8.719 26.859 -5.922 1 95.12 22 GLN B C 1
ATOM 2029 O O . GLN B 1 22 ? -9.742 26.188 -5.797 1 95.12 22 GLN B O 1
ATOM 2034 N N . SER B 1 23 ? -8.672 28.141 -6.402 1 95.94 23 SER B N 1
ATOM 2035 C CA . SER B 1 23 ? -9.906 28.75 -6.887 1 95.94 23 SER B CA 1
ATOM 2036 C C . SER B 1 23 ? -10.484 27.969 -8.062 1 95.94 23 SER B C 1
ATOM 2038 O O . SER B 1 23 ? -11.68 27.672 -8.094 1 95.94 23 SER B O 1
ATOM 2040 N N . HIS B 1 24 ? -9.602 27.719 -8.945 1 95.25 24 HIS B N 1
ATOM 2041 C CA . HIS B 1 24 ? -10.016 26.938 -10.102 1 95.25 24 HIS B CA 1
ATOM 2042 C C . HIS B 1 24 ? -10.578 25.578 -9.672 1 95.25 24 HIS B C 1
ATOM 2044 O O . HIS B 1 24 ? -11.617 25.141 -10.188 1 95.25 24 HIS B O 1
ATOM 2050 N N . TYR B 1 25 ? -9.914 24.922 -8.75 1 94.94 25 TYR B N 1
ATOM 2051 C CA . TYR B 1 25 ? -10.344 23.609 -8.258 1 94.94 25 TYR B CA 1
ATOM 2052 C C . TYR B 1 25 ? -11.758 23.688 -7.684 1 94.94 25 TYR B C 1
ATOM 2054 O O . TYR B 1 25 ? -12.633 22.906 -8.062 1 94.94 25 TYR B O 1
ATOM 2062 N N . LEU B 1 26 ? -12.039 24.609 -6.824 1 95.56 26 LEU B N 1
ATOM 2063 C CA . LEU B 1 26 ? -13.336 24.719 -6.164 1 95.56 26 LEU B CA 1
ATOM 2064 C C . LEU B 1 26 ? -14.414 25.156 -7.152 1 95.56 26 LEU B C 1
ATOM 2066 O O . LEU B 1 26 ? -15.484 24.531 -7.223 1 95.56 26 LEU B O 1
ATOM 2070 N N . ALA B 1 27 ? -14.109 26.188 -7.938 1 95.31 27 ALA B N 1
ATOM 2071 C CA . ALA B 1 27 ? -15.125 26.812 -8.789 1 95.31 27 ALA B CA 1
ATOM 2072 C C . ALA B 1 27 ? -15.406 25.953 -10.016 1 95.31 27 ALA B C 1
ATOM 2074 O O . ALA B 1 27 ? -16.562 25.781 -10.406 1 95.31 27 ALA B O 1
ATOM 2075 N N . ASN B 1 28 ? -14.336 25.391 -10.594 1 95.06 28 ASN B N 1
ATOM 2076 C CA . ASN B 1 28 ? -14.492 24.766 -11.898 1 95.06 28 ASN B CA 1
ATOM 2077 C C . ASN B 1 28 ? -14.57 23.234 -11.781 1 95.06 28 ASN B C 1
ATOM 2079 O O . ASN B 1 28 ? -15.281 22.594 -12.547 1 95.06 28 ASN B O 1
ATOM 2083 N N . VAL B 1 29 ? -13.844 22.766 -10.883 1 94.5 29 VAL B N 1
ATOM 2084 C CA . VAL B 1 29 ? -13.82 21.312 -10.758 1 94.5 29 VAL B CA 1
ATOM 2085 C C . VAL B 1 29 ? -14.914 20.859 -9.805 1 94.5 29 VAL B C 1
ATOM 2087 O O . VAL B 1 29 ? -15.727 19.984 -10.148 1 94.5 29 VAL B O 1
ATOM 2090 N N . MET B 1 30 ? -14.984 21.5 -8.688 1 95 30 MET B N 1
ATOM 2091 C CA . MET B 1 30 ? -15.953 21.094 -7.684 1 95 30 MET B CA 1
ATOM 2092 C C . MET B 1 30 ? -17.266 21.828 -7.863 1 95 30 MET B C 1
ATOM 2094 O O . MET B 1 30 ? -18.297 21.453 -7.285 1 95 30 MET B O 1
ATOM 2098 N N . ARG B 1 31 ? -17.25 22.953 -8.57 1 96.31 31 ARG B N 1
ATOM 2099 C CA . ARG B 1 31 ? -18.422 23.734 -8.938 1 96.31 31 ARG B CA 1
ATOM 2100 C C . ARG B 1 31 ? -19.188 24.188 -7.691 1 96.31 31 ARG B C 1
ATOM 2102 O O . ARG B 1 31 ? -20.406 24.047 -7.621 1 96.31 31 ARG B O 1
ATOM 2109 N N . VAL B 1 32 ? -18.484 24.625 -6.789 1 95.62 32 VAL B N 1
ATOM 2110 C CA . VAL B 1 32 ? -19.062 25.094 -5.531 1 95.62 32 VAL B CA 1
ATOM 2111 C C . VAL B 1 32 ? -19.781 26.422 -5.754 1 95.62 32 VAL B C 1
ATOM 2113 O O . VAL B 1 32 ? -19.547 27.094 -6.754 1 95.62 32 VAL B O 1
ATOM 2116 N N . LYS B 1 33 ? -20.719 26.766 -4.84 1 95.19 33 LYS B N 1
ATOM 2117 C CA . LYS B 1 33 ? -21.469 28.016 -4.875 1 95.19 33 LYS B CA 1
ATOM 2118 C C . LYS B 1 33 ? -21.203 28.844 -3.625 1 95.19 33 LYS B C 1
ATOM 2120 O O . LYS B 1 33 ? -20.906 28.297 -2.561 1 95.19 33 LYS B O 1
ATOM 2125 N N . ALA B 1 34 ? -21.359 30.156 -3.826 1 95.94 34 ALA B N 1
ATOM 2126 C CA . ALA B 1 34 ? -21.297 31.031 -2.664 1 95.94 34 ALA B CA 1
ATOM 2127 C C . ALA B 1 34 ? -22.281 30.594 -1.583 1 95.94 34 ALA B C 1
ATOM 2129 O O . ALA B 1 34 ? -23.406 30.188 -1.885 1 95.94 34 ALA B O 1
ATOM 2130 N N . GLY B 1 35 ? -21.844 30.641 -0.394 1 96.5 35 GLY B N 1
ATOM 2131 C CA . GLY B 1 35 ? -22.703 30.25 0.707 1 96.5 35 GLY B CA 1
ATOM 2132 C C . GLY B 1 35 ? -22.469 28.828 1.176 1 96.5 35 GLY B C 1
ATOM 2133 O O . GLY B 1 35 ? -22.859 28.453 2.283 1 96.5 35 GLY B O 1
ATOM 2134 N N . GLU B 1 36 ? -21.766 28.016 0.373 1 96.94 36 GLU B N 1
ATOM 2135 C CA . GLU B 1 36 ? -21.453 26.641 0.759 1 96.94 36 GLU B CA 1
ATOM 2136 C C . GLU B 1 36 ? -20.312 26.594 1.767 1 96.94 36 GLU B C 1
ATOM 2138 O O . GLU B 1 36 ? -19.484 27.5 1.82 1 96.94 36 GLU B O 1
ATOM 2143 N N . ASP B 1 37 ? -20.328 25.594 2.514 1 97.5 37 ASP B N 1
ATOM 2144 C CA . ASP B 1 37 ? -19.281 25.422 3.529 1 97.5 37 ASP B CA 1
ATOM 2145 C C . ASP B 1 37 ? -18.172 24.5 3.031 1 97.5 37 ASP B C 1
ATOM 2147 O O . ASP B 1 37 ? -18.422 23.578 2.26 1 97.5 37 ASP B O 1
ATOM 2151 N N . VAL B 1 38 ? -17.016 24.828 3.439 1 97.31 38 VAL B N 1
ATOM 2152 C CA . VAL B 1 38 ? -15.844 23.984 3.219 1 97.31 38 VAL B CA 1
ATOM 2153 C C . VAL B 1 38 ? -15.062 23.828 4.523 1 97.31 38 VAL B C 1
ATOM 2155 O O . VAL B 1 38 ? -15.133 24.703 5.398 1 97.31 38 VAL B O 1
ATOM 2158 N N . ALA B 1 39 ? -14.438 22.719 4.648 1 98.06 39 ALA B N 1
ATOM 2159 C CA . ALA B 1 39 ? -13.539 22.531 5.781 1 98.06 39 ALA B CA 1
ATOM 2160 C C . ALA B 1 39 ? -12.125 23 5.445 1 98.06 39 ALA B C 1
ATOM 2162 O O . ALA B 1 39 ? -11.594 22.672 4.375 1 98.06 39 ALA B O 1
ATOM 2163 N N . LEU B 1 40 ? -11.547 23.766 6.328 1 98.12 40 LEU B N 1
ATOM 2164 C CA . LEU B 1 40 ? -10.203 24.297 6.145 1 98.12 40 LEU B CA 1
ATOM 2165 C C . LEU B 1 40 ? -9.25 23.766 7.203 1 98.12 40 LEU B C 1
ATOM 2167 O O . LEU B 1 40 ? -9.625 23.625 8.367 1 98.12 40 LEU B O 1
ATOM 2171 N N . PHE B 1 41 ? -8.031 23.453 6.809 1 98.31 41 PHE B N 1
ATOM 2172 C CA . PHE B 1 41 ? -6.984 23.109 7.766 1 98.31 41 PHE B CA 1
ATOM 2173 C C . PHE B 1 41 ? -5.621 23.578 7.266 1 98.31 41 PHE B C 1
ATOM 2175 O O . PHE B 1 41 ? -5.438 23.797 6.07 1 98.31 41 PHE B O 1
ATOM 2182 N N . ASN B 1 42 ? -4.691 23.828 8.219 1 97.81 42 ASN B N 1
ATOM 2183 C CA . ASN B 1 42 ? -3.391 24.359 7.816 1 97.81 42 ASN B CA 1
ATOM 2184 C C . ASN B 1 42 ? -2.258 23.688 8.594 1 97.81 42 ASN B C 1
ATOM 2186 O O . ASN B 1 42 ? -1.111 24.141 8.531 1 97.81 42 ASN B O 1
ATOM 2190 N N . GLY B 1 43 ? -2.531 22.734 9.43 1 97.38 43 GLY B N 1
ATOM 2191 C CA . GLY B 1 43 ? -1.524 21.953 10.141 1 97.38 43 GLY B CA 1
ATOM 2192 C C . GLY B 1 43 ? -1.167 22.547 11.492 1 97.38 43 GLY B C 1
ATOM 2193 O O . GLY B 1 43 ? -0.35 21.984 12.219 1 97.38 43 GLY B O 1
ATOM 2194 N N . ARG B 1 44 ? -1.755 23.703 11.898 1 96.88 44 ARG B N 1
ATOM 2195 C CA . ARG B 1 44 ? -1.346 24.344 13.141 1 96.88 44 ARG B CA 1
ATOM 2196 C C . ARG B 1 44 ? -2.557 24.828 13.93 1 96.88 44 ARG B C 1
ATOM 2198 O O . ARG B 1 44 ? -2.521 24.875 15.164 1 96.88 44 ARG B O 1
ATOM 2205 N N . ASP B 1 45 ? -3.674 25.125 13.266 1 97.88 45 ASP B N 1
ATOM 2206 C CA . ASP B 1 45 ? -4.773 25.812 13.938 1 97.88 45 ASP B CA 1
ATOM 2207 C C . ASP B 1 45 ? -5.977 24.891 14.109 1 97.88 45 ASP B C 1
ATOM 2209 O O . ASP B 1 45 ? -6.988 25.281 14.695 1 97.88 45 ASP B O 1
ATOM 2213 N N . GLY B 1 46 ? -5.859 23.656 13.617 1 97.75 46 GLY B N 1
ATOM 2214 C CA . GLY B 1 46 ? -7 22.75 13.625 1 97.75 46 GLY B CA 1
ATOM 2215 C C . GLY B 1 46 ? -7.828 22.828 12.352 1 97.75 46 GLY B C 1
ATOM 2216 O O . GLY B 1 46 ? -7.352 23.312 11.328 1 97.75 46 GLY B O 1
ATOM 2217 N N . GLU B 1 47 ? -8.961 22.234 12.391 1 97.94 47 GLU B N 1
ATOM 2218 C CA . GLU B 1 47 ? -9.906 22.297 11.281 1 97.94 47 GLU B CA 1
ATOM 2219 C C . GLU B 1 47 ? -10.961 23.375 11.516 1 97.94 47 GLU B C 1
ATOM 2221 O O . GLU B 1 47 ? -11.469 23.516 12.625 1 97.94 47 GLU B O 1
ATOM 2226 N N . TRP B 1 48 ? -11.273 24.094 10.5 1 98.31 48 TRP B N 1
ATOM 2227 C CA . TRP B 1 48 ? -12.219 25.203 10.602 1 98.31 48 TRP B CA 1
ATOM 2228 C C . TRP B 1 48 ? -13.266 25.109 9.5 1 98.31 48 TRP B C 1
ATOM 2230 O O . TRP B 1 48 ? -12.977 24.672 8.383 1 98.31 48 TRP B O 1
ATOM 2240 N N . ARG B 1 49 ? -14.422 25.562 9.859 1 98.06 49 ARG B N 1
ATOM 2241 C CA . ARG B 1 49 ? -15.469 25.75 8.852 1 98.06 49 ARG B CA 1
ATOM 2242 C C . ARG B 1 49 ? -15.281 27.078 8.117 1 98.06 49 ARG B C 1
ATOM 2244 O O . ARG B 1 49 ? -15.102 28.125 8.75 1 98.06 49 ARG B O 1
ATOM 2251 N N . GLY B 1 50 ? -15.227 27 6.875 1 97.5 50 GLY B N 1
ATOM 2252 C CA . GLY B 1 50 ? -15.211 28.188 6.031 1 97.5 50 GLY B CA 1
ATOM 2253 C C . GLY B 1 50 ? -16.422 28.281 5.125 1 97.5 50 GLY B C 1
ATOM 2254 O O . GLY B 1 50 ? -16.906 27.266 4.602 1 97.5 50 GLY B O 1
ATOM 2255 N N . ARG B 1 51 ? -16.891 29.453 4.992 1 97.5 51 ARG B N 1
ATOM 2256 C CA . ARG B 1 51 ? -18 29.703 4.09 1 97.5 51 ARG B CA 1
ATOM 2257 C C . ARG B 1 51 ? -17.531 30.453 2.842 1 97.5 51 ARG B C 1
ATOM 2259 O O . ARG B 1 51 ? -16.859 31.469 2.938 1 97.5 51 ARG B O 1
ATOM 2266 N N . LEU B 1 52 ? -17.953 29.875 1.759 1 96.88 52 LEU B N 1
ATOM 2267 C CA . LEU B 1 52 ? -17.609 30.547 0.505 1 96.88 52 LEU B CA 1
ATOM 2268 C C . LEU B 1 52 ? -18.328 31.891 0.389 1 96.88 52 LEU B C 1
ATOM 2270 O O . LEU B 1 52 ? -19.547 31.953 0.517 1 96.88 52 LEU B O 1
ATOM 2274 N N . ASP B 1 53 ? -17.625 32.938 0.194 1 95.19 53 ASP B N 1
ATOM 2275 C CA . ASP B 1 53 ? -18.172 34.281 0.072 1 95.19 53 ASP B CA 1
ATOM 2276 C C . ASP B 1 53 ? -18.297 34.688 -1.394 1 95.19 53 ASP B C 1
ATOM 2278 O O . ASP B 1 53 ? -19.422 34.781 -1.916 1 95.19 53 ASP B O 1
ATOM 2282 N N . LYS B 1 54 ? -17.156 34.844 -2.068 1 93.94 54 LYS B N 1
ATOM 2283 C CA . LYS B 1 54 ? -17.109 35.125 -3.504 1 93.94 54 LYS B CA 1
ATOM 2284 C C . LYS B 1 54 ? -16.531 33.938 -4.266 1 93.94 54 LYS B C 1
ATOM 2286 O O . LYS B 1 54 ? -15.484 33.375 -3.893 1 93.94 54 LYS B O 1
ATOM 2291 N N . VAL B 1 55 ? -17.281 33.531 -5.293 1 94.31 55 VAL B N 1
ATOM 2292 C CA . VAL B 1 55 ? -16.812 32.438 -6.121 1 94.31 55 VAL B CA 1
ATOM 2293 C C . VAL B 1 55 ? -16.703 32.875 -7.574 1 94.31 55 VAL B C 1
ATOM 2295 O O . VAL B 1 55 ? -17.719 33.094 -8.242 1 94.31 55 VAL B O 1
ATOM 2298 N N . ALA B 1 56 ? -15.562 33.156 -7.965 1 90.25 56 ALA B N 1
ATOM 2299 C CA . ALA B 1 56 ? -15.227 33.406 -9.367 1 90.25 56 ALA B CA 1
ATOM 2300 C C . ALA B 1 56 ? -14.242 32.375 -9.883 1 90.25 56 ALA B C 1
ATOM 2302 O O . ALA B 1 56 ? -13.648 31.625 -9.102 1 90.25 56 ALA B O 1
ATOM 2303 N N . LYS B 1 57 ? -14.102 32.281 -11.188 1 85.12 57 LYS B N 1
ATOM 2304 C CA . LYS B 1 57 ? -13.312 31.234 -11.828 1 85.12 57 LYS B CA 1
ATOM 2305 C C . LYS B 1 57 ? -11.891 31.203 -11.273 1 85.12 57 LYS B C 1
ATOM 2307 O O . LYS B 1 57 ? -11.352 30.125 -10.984 1 85.12 57 LYS B O 1
ATOM 2312 N N . ALA B 1 58 ? -11.32 32.344 -11.086 1 88.75 58 ALA B N 1
ATOM 2313 C CA . ALA B 1 58 ? -9.914 32.375 -10.672 1 88.75 58 ALA B CA 1
ATOM 2314 C C . ALA B 1 58 ? -9.734 33.125 -9.367 1 88.75 58 ALA B C 1
ATOM 2316 O O . ALA B 1 58 ? -8.609 33.5 -9 1 88.75 58 ALA B O 1
ATOM 2317 N N . SER B 1 59 ? -10.875 33.375 -8.719 1 92.94 59 SER B N 1
ATOM 2318 C CA . SER B 1 59 ? -10.805 34.125 -7.469 1 92.94 59 SER B CA 1
ATOM 2319 C C . SER B 1 59 ? -11.922 33.719 -6.516 1 92.94 59 SER B C 1
ATOM 2321 O O . SER B 1 59 ? -13.07 34.125 -6.684 1 92.94 59 SER B O 1
ATOM 2323 N N . VAL B 1 60 ? -11.523 32.938 -5.543 1 95.81 60 VAL B N 1
ATOM 2324 C CA . VAL B 1 60 ? -12.477 32.5 -4.531 1 95.81 60 VAL B CA 1
ATOM 2325 C C . VAL B 1 60 ? -12.062 33.031 -3.16 1 95.81 60 VAL B C 1
ATOM 2327 O O . VAL B 1 60 ? -10.875 33 -2.816 1 95.81 60 VAL B O 1
ATOM 2330 N N . THR B 1 61 ? -12.969 33.594 -2.438 1 97.06 61 THR B N 1
ATOM 2331 C CA . THR B 1 61 ? -12.727 34.031 -1.07 1 97.06 61 THR B CA 1
ATOM 2332 C C . THR B 1 61 ? -13.617 33.281 -0.089 1 97.06 61 THR B C 1
ATOM 2334 O O . THR B 1 61 ? -14.734 32.875 -0.428 1 97.06 61 THR B O 1
ATOM 2337 N N . LEU B 1 62 ? -13.086 33.062 1.056 1 96.38 62 LEU B N 1
ATOM 2338 C CA . LEU B 1 62 ? -13.781 32.344 2.123 1 96.38 62 LEU B CA 1
ATOM 2339 C C . LEU B 1 62 ? -13.781 33.156 3.412 1 96.38 62 LEU B C 1
ATOM 2341 O O . LEU B 1 62 ? -12.789 33.812 3.732 1 96.38 62 LEU B O 1
ATOM 2345 N N . GLN B 1 63 ? -14.859 33.062 4.113 1 97.69 63 GLN B N 1
ATOM 2346 C CA . GLN B 1 63 ? -14.93 33.562 5.477 1 97.69 63 GLN B CA 1
ATOM 2347 C C . GLN B 1 63 ? -14.766 32.438 6.492 1 97.69 63 GLN B C 1
ATOM 2349 O O . GLN B 1 63 ? -15.562 31.516 6.527 1 97.69 63 GLN B O 1
ATOM 2354 N N . VAL B 1 64 ? -13.719 32.562 7.234 1 98.12 64 VAL B N 1
ATOM 2355 C CA . VAL B 1 64 ? -13.508 31.562 8.281 1 98.12 64 VAL B CA 1
ATOM 2356 C C . VAL B 1 64 ? -14.516 31.766 9.406 1 98.12 64 VAL B C 1
ATOM 2358 O O . VAL B 1 64 ? -14.695 32.906 9.891 1 98.12 64 VAL B O 1
ATOM 2361 N N . GLN B 1 65 ? -15.148 30.719 9.789 1 97.69 65 GLN B N 1
ATOM 2362 C CA . GLN B 1 65 ? -16.25 30.875 10.734 1 97.69 65 GLN B CA 1
ATOM 2363 C C . GLN B 1 65 ? -15.867 30.344 12.117 1 97.69 65 GLN B C 1
ATOM 2365 O O . GLN B 1 65 ? -15.672 31.109 13.055 1 97.69 65 GLN B O 1
ATOM 2370 N N . SER B 1 66 ? -15.727 29.062 12.258 1 97.81 66 SER B N 1
ATOM 2371 C CA . SER B 1 66 ? -15.492 28.469 13.578 1 97.81 66 SER B CA 1
ATOM 2372 C C . SER B 1 66 ? -14.617 27.219 13.469 1 97.81 66 SER B C 1
ATOM 2374 O O . SER B 1 66 ? -14.602 26.547 12.43 1 97.81 66 SER B O 1
ATOM 2376 N N . GLN B 1 67 ? -13.961 27 14.539 1 98.06 67 GLN B N 1
ATOM 2377 C CA . GLN B 1 67 ? -13.148 25.781 14.609 1 98.06 67 GLN B CA 1
ATOM 2378 C C . GLN B 1 67 ? -14.023 24.547 14.844 1 98.06 67 GLN B C 1
ATOM 2380 O O . GLN B 1 67 ? -14.867 24.547 15.742 1 98.06 67 GLN B O 1
ATOM 2385 N N . SER B 1 68 ? -13.867 23.578 13.977 1 96.69 68 SER B N 1
ATOM 2386 C CA . SER B 1 68 ? -14.664 22.359 14.102 1 96.69 68 SER B CA 1
ATOM 2387 C C . SER B 1 68 ? -13.883 21.266 14.82 1 96.69 68 SER B C 1
ATOM 2389 O O . SER B 1 68 ? -14.477 20.344 15.383 1 96.69 68 SER B O 1
ATOM 2391 N N . ARG B 1 69 ? -12.57 21.203 14.695 1 95.31 69 ARG B N 1
ATOM 2392 C CA . ARG B 1 69 ? -11.703 20.234 15.359 1 95.31 69 ARG B CA 1
ATOM 2393 C C . ARG B 1 69 ? -10.398 20.891 15.805 1 95.31 69 ARG B C 1
ATOM 2395 O O . ARG B 1 69 ? -9.766 21.625 15.031 1 95.31 69 ARG B O 1
ATOM 2402 N N . PRO B 1 70 ? -9.992 20.703 17.047 1 96.94 70 PRO B N 1
ATOM 2403 C CA . PRO B 1 70 ? -8.68 21.203 17.453 1 96.94 70 PRO B CA 1
ATOM 2404 C C . PRO B 1 70 ? -7.535 20.516 16.719 1 96.94 70 PRO B C 1
ATOM 2406 O O . PRO B 1 70 ? -7.711 19.422 16.188 1 96.94 70 PRO B O 1
ATOM 2409 N N . GLN B 1 71 ? -6.422 21.188 16.734 1 96.75 71 GLN B N 1
ATOM 2410 C CA . GLN B 1 71 ? -5.234 20.609 16.125 1 96.75 71 GLN B CA 1
ATOM 2411 C C . GLN B 1 71 ? -4.809 19.344 16.859 1 96.75 71 GLN B C 1
ATOM 2413 O O . GLN B 1 71 ? -4.762 19.328 18.094 1 96.75 71 GLN B O 1
ATOM 2418 N N . THR B 1 72 ? -4.625 18.281 16.141 1 92.25 72 THR B N 1
ATOM 2419 C CA . THR B 1 72 ? -4.16 17.031 16.719 1 92.25 72 THR B CA 1
ATOM 2420 C C . THR B 1 72 ? -2.801 16.641 16.141 1 92.25 72 THR B C 1
ATOM 2422 O O . THR B 1 72 ? -2.562 16.812 14.938 1 92.25 72 THR B O 1
ATOM 2425 N N . PRO B 1 73 ? -1.979 16.109 16.969 1 90.75 73 PRO B N 1
ATOM 2426 C CA . PRO B 1 73 ? -0.659 15.727 16.453 1 90.75 73 PRO B CA 1
ATOM 2427 C C . PRO B 1 73 ? -0.695 14.453 15.617 1 90.75 73 PRO B C 1
ATOM 2429 O O . PRO B 1 73 ? -1.597 13.625 15.781 1 90.75 73 PRO B O 1
ATOM 2432 N N . GLU B 1 74 ? 0.187 14.352 14.672 1 93 74 GLU B N 1
ATOM 2433 C CA . GLU B 1 74 ? 0.493 13.133 13.922 1 93 74 GLU B CA 1
ATOM 2434 C C . GLU B 1 74 ? 1.753 12.461 14.461 1 93 74 GLU B C 1
ATOM 2436 O O . GLU B 1 74 ? 2.58 13.102 15.109 1 93 74 GLU B O 1
ATOM 2441 N N . PRO B 1 75 ? 1.85 11.188 14.211 1 95.25 75 PRO B N 1
ATOM 2442 C CA . PRO B 1 75 ? 3.094 10.531 14.617 1 95.25 75 PRO B CA 1
ATOM 2443 C C . PRO B 1 75 ? 4.332 11.18 14.008 1 95.25 75 PRO B C 1
ATOM 2445 O O . PRO B 1 75 ? 4.281 11.656 12.867 1 95.25 75 PRO B O 1
ATOM 2448 N N . ASP B 1 76 ? 5.414 11.312 14.828 1 98.12 76 ASP B N 1
ATOM 2449 C CA . ASP B 1 76 ? 6.707 11.727 14.289 1 98.12 76 ASP B CA 1
ATOM 2450 C C . ASP B 1 76 ? 7.379 10.586 13.539 1 98.12 76 ASP B C 1
ATOM 2452 O O . ASP B 1 76 ? 8.289 9.938 14.062 1 98.12 76 ASP B O 1
ATOM 2456 N N . LEU B 1 77 ? 6.941 10.336 12.391 1 98.69 77 LEU B N 1
ATOM 2457 C CA . LEU B 1 77 ? 7.348 9.234 11.531 1 98.69 77 LEU B CA 1
ATOM 2458 C C . LEU B 1 77 ? 7.848 9.742 10.188 1 98.69 77 LEU B C 1
ATOM 2460 O O . LEU B 1 77 ? 7.082 10.32 9.414 1 98.69 77 LEU B O 1
ATOM 2464 N N . TRP B 1 78 ? 9.133 9.523 9.938 1 98.88 78 TRP B N 1
ATOM 2465 C CA . TRP B 1 78 ? 9.727 9.945 8.672 1 98.88 78 TRP B CA 1
ATOM 2466 C C . TRP B 1 78 ? 9.82 8.781 7.691 1 98.88 78 TRP B C 1
ATOM 2468 O O . TRP B 1 78 ? 10.102 7.648 8.094 1 98.88 78 TRP B O 1
ATOM 2478 N N . LEU B 1 79 ? 9.586 9.102 6.484 1 98.94 79 LEU B N 1
ATOM 2479 C CA . LEU B 1 79 ? 9.922 8.164 5.418 1 98.94 79 LEU B CA 1
ATOM 2480 C C . LEU B 1 79 ? 11.086 8.695 4.582 1 98.94 79 LEU B C 1
ATOM 2482 O O . LEU B 1 79 ? 10.969 9.742 3.939 1 98.94 79 LEU B O 1
ATOM 2486 N N . LEU B 1 80 ? 12.195 8.086 4.707 1 98.81 80 LEU B N 1
ATOM 2487 C CA . LEU B 1 80 ? 13.273 8.25 3.74 1 98.81 80 LEU B CA 1
ATOM 2488 C C . LEU B 1 80 ? 13.117 7.266 2.582 1 98.81 80 LEU B C 1
ATOM 2490 O O . LEU B 1 80 ? 13.172 6.051 2.781 1 98.81 80 LEU B O 1
ATOM 2494 N N . ALA B 1 81 ? 12.906 7.766 1.42 1 98.38 81 ALA B N 1
ATOM 2495 C CA . ALA B 1 81 ? 12.648 6.891 0.28 1 98.38 81 ALA B CA 1
ATOM 2496 C C . ALA B 1 81 ? 13.586 7.207 -0.88 1 98.38 81 ALA B C 1
ATOM 2498 O O . ALA B 1 81 ? 13.68 8.359 -1.314 1 98.38 81 ALA B O 1
ATOM 2499 N N . ALA B 1 82 ? 14.25 6.219 -1.351 1 97.88 82 ALA B N 1
ATOM 2500 C CA . ALA B 1 82 ? 15.008 6.402 -2.584 1 97.88 82 ALA B CA 1
ATOM 2501 C C . ALA B 1 82 ? 14.086 6.695 -3.762 1 97.88 82 ALA B C 1
ATOM 2503 O O . ALA B 1 82 ? 13.023 6.078 -3.893 1 97.88 82 ALA B O 1
ATOM 2504 N N . PRO B 1 83 ? 14.484 7.668 -4.594 1 96.88 83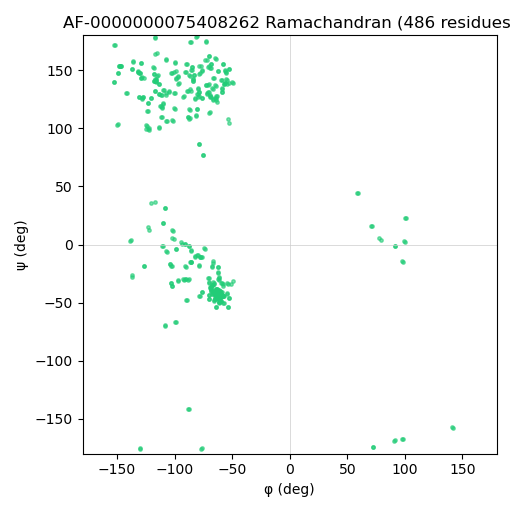 PRO B N 1
ATOM 2505 C CA . PRO B 1 83 ? 13.664 7.953 -5.773 1 96.88 83 PRO B CA 1
ATOM 2506 C C . PRO B 1 83 ? 13.508 6.746 -6.695 1 96.88 83 PRO B C 1
ATOM 2508 O O . PRO B 1 83 ? 14.484 6.031 -6.949 1 96.88 83 PRO B O 1
ATOM 2511 N N . ILE B 1 84 ? 12.305 6.531 -7.113 1 96.31 84 ILE B N 1
ATOM 2512 C CA . ILE B 1 84 ? 11.945 5.473 -8.047 1 96.31 84 ILE B CA 1
ATOM 2513 C C . ILE B 1 84 ? 11.102 6.051 -9.18 1 96.31 84 ILE B C 1
ATOM 2515 O O . ILE B 1 84 ? 10.914 7.266 -9.266 1 96.31 84 ILE B O 1
ATOM 2519 N N . LYS B 1 85 ? 10.617 5.242 -10.07 1 93.19 85 LYS B N 1
ATOM 2520 C CA . LYS B 1 85 ? 9.883 5.703 -11.242 1 93.19 85 LYS B CA 1
ATOM 2521 C C . LYS B 1 85 ? 8.734 6.625 -10.844 1 93.19 85 LYS B C 1
ATOM 2523 O O . LYS B 1 85 ? 8.164 6.477 -9.766 1 93.19 85 LYS B O 1
ATOM 2528 N N . LYS B 1 86 ? 8.398 7.488 -11.672 1 86.5 86 LYS B N 1
ATOM 2529 C CA . LYS B 1 86 ? 7.496 8.609 -11.406 1 86.5 86 LYS B CA 1
ATOM 2530 C C . LYS B 1 86 ? 6.176 8.125 -10.812 1 86.5 86 LYS B C 1
ATOM 2532 O O . LYS B 1 86 ? 5.773 8.57 -9.734 1 86.5 86 LYS B O 1
ATOM 2537 N N . ASP B 1 87 ? 5.57 7.223 -11.492 1 88.75 87 ASP B N 1
ATOM 2538 C CA . ASP B 1 87 ? 4.266 6.754 -11.031 1 88.75 87 ASP B CA 1
ATOM 2539 C C . ASP B 1 87 ? 4.371 6.105 -9.656 1 88.75 87 ASP B C 1
ATOM 2541 O O . ASP B 1 87 ? 3.461 6.234 -8.828 1 88.75 87 ASP B O 1
ATOM 2545 N N . CYS B 1 88 ? 5.484 5.539 -9.398 1 94.25 88 CYS B N 1
ATOM 2546 C CA . CYS B 1 88 ? 5.684 4.828 -8.141 1 94.25 88 CYS B CA 1
ATOM 2547 C C . CYS B 1 88 ? 5.945 5.801 -6.996 1 94.25 88 CYS B C 1
ATOM 2549 O O . CYS B 1 88 ? 5.387 5.648 -5.906 1 94.25 88 CYS B O 1
ATOM 2551 N N . ILE B 1 89 ? 6.766 6.762 -7.246 1 95.75 89 ILE B N 1
ATOM 2552 C CA . ILE B 1 89 ? 7.086 7.691 -6.172 1 95.75 89 ILE B CA 1
ATOM 2553 C C . ILE B 1 89 ? 5.871 8.562 -5.867 1 95.75 89 ILE B C 1
ATOM 2555 O O . ILE B 1 89 ? 5.648 8.953 -4.719 1 95.75 89 ILE B O 1
ATOM 2559 N N . ASP B 1 90 ? 5.023 8.898 -6.867 1 97.56 90 ASP B N 1
ATOM 2560 C CA . ASP B 1 90 ? 3.76 9.586 -6.637 1 97.56 90 ASP B CA 1
ATOM 2561 C C . ASP B 1 90 ? 2.848 8.773 -5.723 1 97.56 90 ASP B C 1
ATOM 2563 O O . ASP B 1 90 ? 2.248 9.312 -4.789 1 97.56 90 ASP B O 1
ATOM 2567 N N . LEU B 1 91 ? 2.816 7.496 -6.031 1 98.12 91 LEU B N 1
ATOM 2568 C CA . LEU B 1 91 ? 2.029 6.578 -5.215 1 98.12 91 LEU B CA 1
ATOM 2569 C C . LEU B 1 91 ? 2.527 6.566 -3.773 1 98.12 91 LEU B C 1
ATOM 2571 O O . LEU B 1 91 ? 1.729 6.637 -2.838 1 98.12 91 LEU B O 1
ATOM 2575 N N . VAL B 1 92 ? 3.783 6.523 -3.594 1 98.5 92 VAL B N 1
ATOM 2576 C CA . VAL B 1 92 ? 4.383 6.48 -2.266 1 98.5 92 VAL B CA 1
ATOM 2577 C C . VAL B 1 92 ? 4.031 7.75 -1.495 1 98.5 92 VAL B C 1
ATOM 2579 O O . VAL B 1 92 ? 3.623 7.688 -0.334 1 98.5 92 VAL B O 1
ATOM 2582 N N . ALA B 1 93 ? 4.156 8.875 -2.125 1 98.62 93 ALA B N 1
ATOM 2583 C CA . ALA B 1 93 ? 3.852 10.148 -1.474 1 98.62 93 ALA B CA 1
ATOM 2584 C C . ALA B 1 93 ? 2.4 10.188 -1.003 1 98.62 93 ALA B C 1
ATOM 2586 O O . ALA B 1 93 ? 2.119 10.602 0.124 1 98.62 93 ALA B O 1
ATOM 2587 N N . GLU B 1 94 ? 1.565 9.773 -1.854 1 98.5 94 GLU B N 1
ATOM 2588 C CA . GLU B 1 94 ? 0.14 9.766 -1.541 1 98.5 94 GLU B CA 1
ATOM 2589 C C . GLU B 1 94 ? -0.167 8.812 -0.391 1 98.5 94 GLU B C 1
ATOM 2591 O O . GLU B 1 94 ? -0.755 9.211 0.616 1 98.5 94 GLU B O 1
ATOM 2596 N N . LYS B 1 95 ? 0.271 7.531 -0.538 1 98.75 95 LYS B N 1
ATOM 2597 C CA . LYS B 1 95 ? -0.079 6.5 0.437 1 98.75 95 LYS B CA 1
ATOM 2598 C C . LYS B 1 95 ? 0.62 6.75 1.771 1 98.75 95 LYS B C 1
ATOM 2600 O O . LYS B 1 95 ? 0.042 6.512 2.834 1 98.75 95 LYS B O 1
ATOM 2605 N N . ALA B 1 96 ? 1.84 7.219 1.713 1 98.81 96 ALA B N 1
ATOM 2606 C CA . ALA B 1 96 ? 2.562 7.508 2.947 1 98.81 96 ALA B CA 1
ATOM 2607 C C . ALA B 1 96 ? 1.871 8.617 3.74 1 98.81 96 ALA B C 1
ATOM 2609 O O . ALA B 1 96 ? 1.845 8.578 4.973 1 98.81 96 ALA B O 1
ATOM 2610 N N . THR B 1 97 ? 1.359 9.594 3.047 1 98.69 97 THR B N 1
ATOM 2611 C CA . THR B 1 97 ? 0.615 10.664 3.699 1 98.69 97 THR B CA 1
ATOM 2612 C C . THR B 1 97 ? -0.635 10.117 4.383 1 98.69 97 THR B C 1
ATOM 2614 O O . THR B 1 97 ? -0.898 10.43 5.547 1 98.69 97 THR B O 1
ATOM 2617 N N . GLU B 1 98 ? -1.321 9.273 3.674 1 98.19 98 GLU B N 1
ATOM 2618 C CA . GLU B 1 98 ? -2.49 8.617 4.25 1 98.19 98 GLU B CA 1
ATOM 2619 C C . GLU B 1 98 ? -2.115 7.809 5.488 1 98.19 98 GLU B C 1
ATOM 2621 O O . GLU B 1 98 ? -2.891 7.734 6.445 1 98.19 98 GLU B O 1
ATOM 2626 N N . LEU B 1 99 ? -0.926 7.289 5.426 1 98.56 99 LEU B N 1
ATOM 2627 C CA . LEU B 1 99 ? -0.505 6.359 6.465 1 98.56 99 LEU B CA 1
ATOM 2628 C C . LEU B 1 99 ? 0.185 7.094 7.609 1 98.56 99 LEU B C 1
ATOM 2630 O O . LEU B 1 99 ? 0.716 6.465 8.523 1 98.56 99 LEU B O 1
ATOM 2634 N N . GLY B 1 100 ? 0.297 8.391 7.527 1 97.94 100 GLY B N 1
ATOM 2635 C CA . GLY B 1 100 ? 0.556 9.164 8.734 1 97.94 100 GLY B CA 1
ATOM 2636 C C . GLY B 1 100 ? 2.008 9.57 8.883 1 97.94 100 GLY B C 1
ATOM 2637 O O . GLY B 1 100 ? 2.471 9.859 9.984 1 97.94 100 GLY B O 1
ATOM 2638 N N . ILE B 1 101 ? 2.75 9.617 7.789 1 98.75 101 ILE B N 1
ATOM 2639 C CA . ILE B 1 101 ? 4.109 10.125 7.93 1 98.75 101 ILE B CA 1
ATOM 2640 C C . ILE B 1 101 ? 4.07 11.617 8.25 1 98.75 101 ILE B C 1
ATOM 2642 O O . ILE B 1 101 ? 3.119 12.312 7.887 1 98.75 101 ILE B 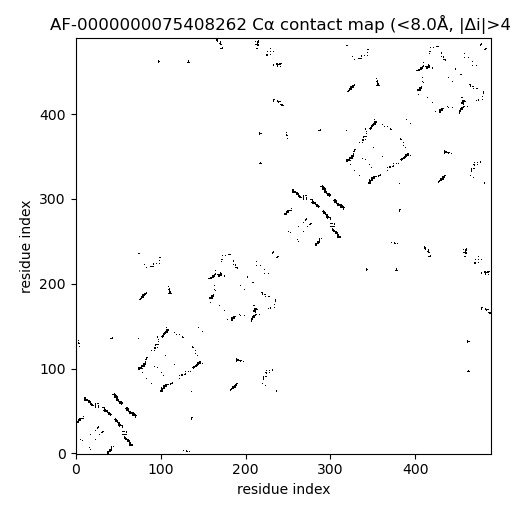O 1
ATOM 2646 N N . SER B 1 102 ? 5.137 12.086 8.891 1 98.5 102 SER B N 1
ATOM 2647 C CA . SER B 1 102 ? 5.254 13.516 9.18 1 98.5 102 SER B CA 1
ATOM 2648 C C . SER B 1 102 ? 6.242 14.18 8.227 1 98.5 102 SER B C 1
ATOM 2650 O O . SER B 1 102 ? 6.25 15.406 8.094 1 98.5 102 SER B O 1
ATOM 2652 N N . ALA B 1 103 ? 7.055 13.344 7.566 1 98.75 103 ALA B N 1
ATOM 2653 C CA . ALA B 1 103 ? 8.008 13.875 6.598 1 98.75 103 ALA B CA 1
ATOM 2654 C C . ALA B 1 103 ? 8.336 12.844 5.527 1 98.75 103 ALA B C 1
ATOM 2656 O O . ALA B 1 103 ? 8.445 11.648 5.816 1 98.75 103 ALA B O 1
ATOM 2657 N N . LEU B 1 104 ? 8.438 13.289 4.344 1 98.88 104 LEU B N 1
ATOM 2658 C CA . LEU B 1 104 ? 8.992 12.516 3.232 1 98.88 104 LEU B CA 1
ATOM 2659 C C . LEU B 1 104 ? 10.344 13.078 2.799 1 98.88 104 LEU B C 1
ATOM 2661 O O . LEU B 1 104 ? 10.445 14.266 2.461 1 98.88 104 LEU B O 1
ATOM 2665 N N . TRP B 1 105 ? 11.297 12.297 2.863 1 98.75 105 TRP B N 1
ATOM 2666 C CA . TRP B 1 105 ? 12.664 12.711 2.541 1 98.75 105 TRP B CA 1
ATOM 2667 C C . TRP B 1 105 ? 13.25 11.836 1.443 1 98.75 105 TRP B C 1
ATOM 2669 O O . TRP B 1 105 ? 13.742 10.742 1.714 1 98.75 105 TRP B O 1
ATOM 2679 N N . PRO B 1 106 ? 13.242 12.328 0.194 1 98.44 106 PRO B N 1
ATOM 2680 C CA . PRO B 1 106 ? 13.93 11.57 -0.854 1 98.44 106 PRO B CA 1
ATOM 2681 C C . PRO B 1 106 ? 15.438 11.477 -0.626 1 98.44 106 PRO B C 1
ATOM 2683 O O . PRO B 1 106 ? 16.094 12.5 -0.438 1 98.44 106 PRO B O 1
ATOM 2686 N N . VAL B 1 107 ? 15.93 10.297 -0.62 1 98.06 107 VAL B N 1
ATOM 2687 C CA . VAL B 1 107 ? 17.359 10.094 -0.383 1 98.06 107 VAL B CA 1
ATOM 2688 C C . VAL B 1 107 ? 17.938 9.211 -1.485 1 98.06 107 VAL B C 1
ATOM 2690 O O . VAL B 1 107 ? 17.438 8.117 -1.747 1 98.06 107 VAL B O 1
ATOM 2693 N N . PHE B 1 108 ? 18.984 9.695 -2.131 1 98 108 PHE B N 1
ATOM 2694 C CA . PHE B 1 108 ? 19.641 8.961 -3.207 1 98 108 PHE B CA 1
ATOM 2695 C C . PHE B 1 108 ? 20.562 7.891 -2.645 1 98 108 PHE B C 1
ATOM 2697 O O . PHE B 1 108 ? 21.328 8.156 -1.72 1 98 108 PHE B O 1
ATOM 2704 N N . THR B 1 109 ? 20.422 6.715 -3.174 1 97.38 109 THR B N 1
ATOM 2705 C CA . THR B 1 109 ? 21.297 5.594 -2.85 1 97.38 109 THR B CA 1
ATOM 2706 C C . THR B 1 109 ? 22.062 5.133 -4.086 1 97.38 109 THR B C 1
ATOM 2708 O O . THR B 1 109 ? 21.844 5.633 -5.188 1 97.38 109 THR B O 1
ATOM 2711 N N . HIS B 1 110 ? 22.906 4.184 -3.957 1 96.75 110 HIS B N 1
ATOM 2712 C CA . HIS B 1 110 ? 23.844 3.82 -5.012 1 96.75 110 HIS B CA 1
ATOM 2713 C C . HIS B 1 110 ? 23.109 3.275 -6.234 1 96.75 110 HIS B C 1
ATOM 2715 O O . HIS B 1 110 ? 23.531 3.527 -7.371 1 96.75 110 HIS B O 1
ATOM 2721 N N . ARG B 1 111 ? 22.031 2.584 -6.043 1 96.75 111 ARG B N 1
ATOM 2722 C CA . ARG B 1 111 ? 21.375 1.918 -7.16 1 96.75 111 ARG B CA 1
ATOM 2723 C C . ARG B 1 111 ? 20.141 2.701 -7.613 1 96.75 111 ARG B C 1
ATOM 2725 O O . ARG B 1 111 ? 19.312 2.176 -8.352 1 96.75 111 ARG B O 1
ATOM 2732 N N . THR B 1 112 ? 20.031 3.938 -7.105 1 96.62 112 THR B N 1
ATOM 2733 C CA . THR B 1 112 ? 18.969 4.805 -7.582 1 96.62 112 THR B CA 1
ATOM 2734 C C . THR B 1 112 ? 19.203 5.211 -9.031 1 96.62 112 THR B C 1
ATOM 2736 O O . THR B 1 112 ? 20.281 5.727 -9.375 1 96.62 112 THR B O 1
ATOM 2739 N N . VAL B 1 113 ? 18.266 5.004 -9.852 1 94.19 113 VAL B N 1
ATOM 2740 C CA . VAL B 1 113 ? 18.391 5.293 -11.273 1 94.19 113 VAL B CA 1
ATOM 2741 C C . VAL B 1 113 ? 17.891 6.707 -11.555 1 94.19 113 VAL B C 1
ATOM 2743 O O . VAL B 1 113 ? 18.422 7.398 -12.43 1 94.19 113 VAL B O 1
ATOM 2746 N N . MET B 1 114 ? 16.969 7.125 -10.789 1 92.31 114 MET B N 1
ATOM 2747 C CA . MET B 1 114 ? 16.406 8.453 -10.984 1 92.31 114 MET B CA 1
ATOM 2748 C C . MET B 1 114 ? 17.375 9.539 -10.555 1 92.31 114 MET B C 1
ATOM 2750 O O . MET B 1 114 ? 18.016 9.422 -9.5 1 92.31 114 MET B O 1
ATOM 2754 N N . SER B 1 115 ? 17.453 10.57 -11.375 1 91.31 115 SER B N 1
ATOM 2755 C CA . SER B 1 115 ? 18.438 11.609 -11.07 1 91.31 115 SER B CA 1
ATOM 2756 C C . SER B 1 115 ? 17.766 12.836 -10.453 1 91.31 115 SER B C 1
ATOM 2758 O O . SER B 1 115 ? 18.438 13.68 -9.859 1 91.31 115 SER B O 1
ATOM 2760 N N . ARG B 1 116 ? 16.516 12.93 -10.633 1 93.06 116 ARG B N 1
ATOM 2761 C CA . ARG B 1 116 ? 15.82 14.102 -10.125 1 93.06 116 ARG B CA 1
ATOM 2762 C C . ARG B 1 116 ? 14.5 13.711 -9.461 1 93.06 116 ARG B C 1
ATOM 2764 O O . ARG B 1 116 ? 13.914 12.68 -9.797 1 93.06 116 ARG B O 1
ATOM 2771 N N . VAL B 1 117 ? 14.109 14.5 -8.523 1 95.69 117 VAL B N 1
ATOM 2772 C CA . VAL B 1 117 ? 12.828 14.352 -7.836 1 95.69 117 VAL B CA 1
ATOM 2773 C C . VAL B 1 117 ? 12.023 15.641 -7.961 1 95.69 117 VAL B C 1
ATOM 2775 O O . VAL B 1 117 ? 12.539 16.734 -7.676 1 95.69 117 VAL B O 1
ATOM 2778 N N . ASN B 1 118 ? 10.883 15.578 -8.492 1 97.12 118 ASN B N 1
ATOM 2779 C CA . ASN B 1 118 ? 9.992 16.734 -8.539 1 97.12 118 ASN B CA 1
ATOM 2780 C C . ASN B 1 118 ? 9.281 16.953 -7.203 1 97.12 118 ASN B C 1
ATOM 2782 O O . ASN B 1 118 ? 8.141 16.531 -7.023 1 97.12 118 ASN B O 1
ATOM 2786 N N . THR B 1 119 ? 9.938 17.672 -6.328 1 97.69 119 THR B N 1
ATOM 2787 C CA . THR B 1 119 ? 9.461 17.828 -4.957 1 97.69 119 THR B CA 1
ATOM 2788 C C . THR B 1 119 ? 8.156 18.609 -4.93 1 97.69 119 THR B C 1
ATOM 2790 O O . THR B 1 119 ? 7.301 18.375 -4.07 1 97.69 119 THR B O 1
ATOM 2793 N N . ASP B 1 120 ? 7.969 19.547 -5.852 1 97.19 120 ASP B N 1
ATOM 2794 C CA . ASP B 1 120 ? 6.723 20.297 -5.922 1 97.19 120 ASP B CA 1
ATOM 2795 C C . ASP B 1 120 ? 5.539 19.375 -6.207 1 97.19 120 ASP B C 1
ATOM 2797 O O . ASP B 1 120 ? 4.484 19.5 -5.578 1 97.19 120 ASP B O 1
ATOM 2801 N N . ARG B 1 121 ? 5.766 18.531 -7.156 1 97 121 ARG B N 1
ATOM 2802 C CA . ARG B 1 121 ? 4.723 17.578 -7.512 1 97 121 ARG B CA 1
ATOM 2803 C C . ARG B 1 121 ? 4.398 16.656 -6.336 1 97 121 ARG B C 1
ATOM 2805 O O . ARG B 1 121 ? 3.229 16.422 -6.035 1 97 121 ARG B O 1
ATOM 2812 N N . LEU B 1 122 ? 5.402 16.156 -5.695 1 98.19 122 LEU B N 1
ATOM 2813 C CA . LEU B 1 122 ? 5.191 15.273 -4.562 1 98.19 122 LEU B CA 1
ATOM 2814 C C . LEU B 1 122 ? 4.492 16 -3.422 1 98.19 122 LEU B C 1
ATOM 2816 O O . LEU B 1 122 ? 3.594 15.445 -2.781 1 98.19 122 LEU B O 1
ATOM 2820 N N . ALA B 1 123 ? 4.898 17.203 -3.176 1 98.12 123 ALA B N 1
ATOM 2821 C CA . ALA B 1 123 ? 4.242 18.016 -2.156 1 98.12 123 ALA B CA 1
ATOM 2822 C C . ALA B 1 123 ? 2.764 18.219 -2.477 1 98.12 123 ALA B C 1
ATOM 2824 O O . ALA B 1 123 ? 1.913 18.125 -1.589 1 98.12 123 ALA B O 1
ATOM 2825 N N . ALA B 1 124 ? 2.471 18.5 -3.703 1 97.12 124 ALA B N 1
ATOM 2826 C CA . ALA B 1 124 ? 1.086 18.656 -4.137 1 97.12 124 ALA B CA 1
ATOM 2827 C C . ALA B 1 124 ? 0.285 17.391 -3.91 1 97.12 124 ALA B C 1
ATOM 2829 O O . ALA B 1 124 ? -0.862 17.438 -3.461 1 97.12 124 ALA B O 1
ATOM 2830 N N . ASN B 1 125 ? 0.901 16.25 -4.238 1 97.88 125 ASN B N 1
ATOM 2831 C CA . ASN B 1 125 ? 0.263 14.961 -3.998 1 97.88 125 ASN B CA 1
ATOM 2832 C C . ASN B 1 125 ? -0.052 14.758 -2.518 1 97.88 125 ASN B C 1
ATOM 2834 O O . ASN B 1 125 ? -1.111 14.234 -2.17 1 97.88 125 ASN B O 1
ATOM 2838 N N . MET B 1 126 ? 0.855 15.156 -1.708 1 98.62 126 MET B N 1
ATOM 2839 C CA . MET B 1 126 ? 0.676 14.984 -0.269 1 98.62 126 MET B CA 1
ATOM 2840 C C . MET B 1 126 ? -0.437 15.891 0.25 1 98.62 126 MET B C 1
ATOM 2842 O O . MET B 1 126 ? -1.199 15.5 1.135 1 98.62 126 MET B O 1
ATOM 2846 N N . VAL B 1 127 ? -0.536 17.078 -0.255 1 98.06 127 VAL B N 1
ATOM 2847 C CA . VAL B 1 127 ? -1.619 17.984 0.109 1 98.06 127 VAL B CA 1
ATOM 2848 C C . VAL B 1 127 ? -2.963 17.359 -0.268 1 98.06 127 VAL B C 1
ATOM 2850 O O . VAL B 1 127 ? -3.881 17.312 0.552 1 98.06 127 VAL B O 1
ATOM 2853 N N . GLU B 1 128 ? -3.072 16.891 -1.492 1 96.75 128 GLU B N 1
ATOM 2854 C CA . GLU B 1 128 ? -4.301 16.266 -1.961 1 96.75 128 GLU B CA 1
ATOM 2855 C C . GLU B 1 128 ? -4.68 15.07 -1.089 1 96.75 128 GLU B C 1
ATOM 2857 O O . GLU B 1 128 ? -5.848 14.898 -0.735 1 96.75 128 GLU B O 1
ATOM 2862 N N . ALA B 1 129 ? -3.686 14.289 -0.792 1 97.94 129 ALA B N 1
ATOM 2863 C CA . ALA B 1 129 ? -3.928 13.125 0.057 1 97.94 129 ALA B CA 1
ATOM 2864 C C . ALA B 1 129 ? -4.426 13.547 1.438 1 97.94 129 ALA B C 1
ATOM 2866 O O . ALA B 1 129 ? -5.352 12.938 1.981 1 97.94 129 ALA B O 1
ATOM 2867 N N . ALA B 1 130 ? -3.812 14.547 2.025 1 97.94 130 ALA B N 1
ATOM 2868 C CA . ALA B 1 130 ? -4.223 15.039 3.34 1 97.94 130 ALA B CA 1
ATOM 2869 C C . ALA B 1 130 ? -5.664 15.531 3.314 1 97.94 130 ALA B C 1
ATOM 2871 O O . ALA B 1 130 ? -6.43 15.289 4.25 1 97.94 130 ALA B O 1
ATOM 2872 N N . GLU B 1 131 ? -6.031 16.234 2.279 1 97.12 131 GLU B N 1
ATOM 2873 C CA . GLU B 1 131 ? -7.391 16.734 2.121 1 97.12 131 GLU B CA 1
ATOM 2874 C C . GLU B 1 131 ? -8.398 15.586 2.059 1 97.12 131 GLU B C 1
ATOM 2876 O O . GLU B 1 131 ? -9.531 15.727 2.525 1 97.12 131 GLU B O 1
ATOM 2881 N N . GLN B 1 132 ? -7.934 14.5 1.602 1 93.19 132 GLN B N 1
ATOM 2882 C CA . GLN B 1 132 ? -8.836 13.375 1.387 1 93.19 132 GLN B CA 1
ATOM 2883 C C . GLN B 1 132 ? -8.906 12.477 2.621 1 93.19 132 GLN B C 1
ATOM 2885 O O . GLN B 1 132 ? -9.953 11.883 2.908 1 93.19 132 GLN B O 1
ATOM 2890 N N . CYS B 1 133 ? -7.844 12.391 3.426 1 93.81 133 CYS B N 1
ATOM 2891 C CA . CYS B 1 133 ? -7.785 11.352 4.449 1 93.81 133 CYS B CA 1
ATOM 2892 C C . CYS B 1 133 ? -8.117 11.922 5.824 1 93.81 133 CYS B C 1
ATOM 2894 O O . CYS B 1 133 ? -7.895 11.266 6.844 1 93.81 133 CYS B O 1
ATOM 2896 N N . GLU B 1 134 ? -8.508 13.133 6 1 88.81 134 GLU B N 1
ATOM 2897 C CA . GLU B 1 134 ? -9.047 13.797 7.184 1 88.81 134 GLU B CA 1
ATOM 2898 C C . GLU B 1 134 ? -7.926 14.18 8.156 1 88.81 134 GLU B C 1
ATOM 2900 O O . GLU B 1 134 ? -8.188 14.547 9.297 1 88.81 134 GLU B O 1
ATOM 2905 N N . ARG B 1 135 ? -6.734 13.953 7.781 1 95 135 ARG B N 1
ATOM 2906 C CA . ARG B 1 135 ? -5.688 14.461 8.656 1 95 135 ARG B CA 1
ATOM 2907 C C . ARG B 1 135 ? -5.629 15.984 8.609 1 95 135 ARG B C 1
ATOM 2909 O O . ARG B 1 135 ? -6.156 16.609 7.68 1 95 135 ARG B O 1
ATOM 2916 N N . LEU B 1 136 ? -4.984 16.594 9.602 1 97.12 136 LEU B N 1
ATOM 2917 C CA . LEU B 1 136 ? -5.059 18.047 9.734 1 97.12 136 LEU B CA 1
ATOM 2918 C C . LEU B 1 136 ? -3.736 18.703 9.328 1 97.12 136 LEU B C 1
ATOM 2920 O O . LEU B 1 136 ? -3.625 19.922 9.297 1 97.12 136 LEU B O 1
ATOM 2924 N N . SER B 1 137 ? -2.732 17.844 9.039 1 97.62 137 SER B N 1
ATOM 2925 C CA . SER B 1 137 ? -1.431 18.359 8.633 1 97.62 137 SER B CA 1
ATOM 2926 C C . SER B 1 137 ? -0.948 17.703 7.348 1 97.62 137 SER B C 1
ATOM 2928 O O . SER B 1 137 ? -1.418 16.609 6.988 1 97.62 137 SER B O 1
ATOM 2930 N N . VAL B 1 138 ? -0.089 18.375 6.652 1 98.31 138 VAL B N 1
ATOM 2931 C CA . VAL B 1 138 ? 0.608 17.828 5.492 1 98.31 138 VAL B CA 1
ATOM 2932 C C . VAL B 1 138 ? 2.053 17.5 5.859 1 98.31 138 VAL B C 1
ATOM 2934 O O . VAL B 1 138 ? 2.727 18.297 6.52 1 98.31 138 VAL B O 1
ATOM 2937 N N . PRO B 1 139 ? 2.539 16.312 5.523 1 98.69 139 PRO B N 1
ATOM 2938 C CA . PRO B 1 139 ? 3.932 15.977 5.828 1 98.69 139 PRO B CA 1
ATOM 2939 C C . PRO B 1 139 ? 4.922 16.984 5.238 1 98.69 139 PRO B C 1
ATOM 2941 O O . PRO B 1 139 ? 4.66 17.547 4.176 1 98.69 139 PRO B O 1
ATOM 2944 N N . GLU B 1 140 ? 6 17.141 5.898 1 98.5 140 GLU B N 1
ATOM 2945 C CA . GLU B 1 140 ? 7.086 17.953 5.375 1 98.5 140 GLU B CA 1
ATOM 2946 C C . GLU B 1 140 ? 7.75 17.297 4.172 1 98.5 140 GLU B C 1
ATOM 2948 O O . GLU B 1 140 ? 8.086 16.109 4.219 1 98.5 140 GLU B O 1
ATOM 2953 N N . MET B 1 141 ? 7.863 18.016 3.119 1 98.62 141 MET B N 1
ATOM 2954 C CA . MET B 1 141 ? 8.688 17.578 1.992 1 98.62 141 MET B CA 1
ATOM 2955 C C . MET B 1 141 ? 10.125 18.047 2.162 1 98.62 141 MET B C 1
ATOM 2957 O O . MET B 1 141 ? 10.422 19.234 2.045 1 98.62 141 MET B O 1
ATOM 2961 N N . ARG B 1 142 ? 11 17.156 2.408 1 98.25 142 ARG B N 1
ATOM 2962 C CA . ARG B 1 142 ? 12.398 17.516 2.619 1 98.25 142 ARG B CA 1
ATOM 2963 C C . ARG B 1 142 ? 13.172 17.531 1.304 1 98.25 142 ARG B C 1
ATOM 2965 O O . ARG B 1 142 ? 12.812 16.812 0.365 1 98.25 142 ARG B O 1
ATOM 2972 N N . GLU B 1 143 ? 14.211 18.266 1.281 1 97.75 143 GLU B N 1
ATOM 2973 C CA . GLU B 1 143 ? 15.039 18.359 0.084 1 97.75 143 GLU B CA 1
ATOM 2974 C C . GLU B 1 143 ? 15.805 17.078 -0.163 1 97.75 143 GLU B C 1
ATOM 2976 O O . GLU B 1 143 ? 16.438 16.531 0.752 1 97.75 143 GLU B O 1
ATOM 2981 N N . PRO B 1 144 ? 15.703 16.641 -1.43 1 98.06 144 PRO B N 1
ATOM 2982 C CA . PRO B 1 144 ? 16.453 15.422 -1.754 1 98.06 144 PRO B CA 1
ATOM 2983 C C . PRO B 1 144 ? 17.938 15.539 -1.414 1 98.06 144 PRO B C 1
ATOM 2985 O O . PRO B 1 144 ? 18.531 16.594 -1.594 1 98.06 144 PRO B O 1
ATOM 2988 N N . THR B 1 145 ? 18.516 14.516 -0.934 1 97.62 145 THR B N 1
ATOM 2989 C CA . THR B 1 145 ? 19.938 14.484 -0.584 1 97.62 145 THR B CA 1
ATOM 2990 C C . THR B 1 145 ? 20.484 13.07 -0.706 1 97.62 145 THR B C 1
ATOM 2992 O O . THR B 1 145 ? 19.734 12.117 -0.954 1 97.62 145 THR B O 1
ATOM 2995 N N . ASP B 1 146 ? 21.781 12.945 -0.581 1 97.19 146 ASP B N 1
ATOM 2996 C CA . ASP B 1 146 ? 22.406 11.625 -0.561 1 97.19 146 ASP B CA 1
ATOM 2997 C C . ASP B 1 146 ? 22.234 10.961 0.802 1 97.19 146 ASP B C 1
ATOM 2999 O O . ASP B 1 146 ? 22.25 11.633 1.836 1 97.19 146 ASP B O 1
ATOM 3003 N N . LEU B 1 147 ? 22.125 9.656 0.732 1 97.62 147 LEU B N 1
ATOM 3004 C CA . LEU B 1 147 ? 21.922 8.891 1.955 1 97.62 147 LEU B CA 1
ATOM 3005 C C . LEU B 1 147 ? 22.984 9.234 2.992 1 97.62 147 LEU B C 1
ATOM 3007 O O . LEU B 1 147 ? 22.672 9.484 4.156 1 97.62 147 LEU B O 1
ATOM 3011 N N . ALA B 1 148 ? 24.25 9.289 2.588 1 95.62 148 ALA B N 1
ATOM 3012 C CA . ALA B 1 148 ? 25.344 9.57 3.504 1 95.62 148 ALA B CA 1
ATOM 3013 C C . ALA B 1 148 ? 25.172 10.93 4.176 1 95.62 148 ALA B C 1
ATOM 3015 O O . ALA B 1 148 ? 25.406 11.062 5.379 1 95.62 148 ALA B O 1
ATOM 3016 N N . LYS B 1 149 ? 24.797 11.906 3.441 1 96.5 149 LYS B N 1
ATOM 3017 C CA . LYS B 1 149 ? 24.594 13.25 3.969 1 96.5 149 LYS B CA 1
ATOM 3018 C C . LYS B 1 149 ? 23.406 13.289 4.938 1 96.5 149 LYS B C 1
ATOM 3020 O O . LYS B 1 149 ? 23.469 13.961 5.969 1 96.5 149 LYS B O 1
ATOM 3025 N N . ALA B 1 150 ? 22.328 12.625 4.594 1 97.06 150 ALA B N 1
ATOM 3026 C CA . ALA B 1 150 ? 21.156 12.555 5.465 1 97.06 150 ALA B CA 1
ATOM 3027 C C . ALA B 1 150 ? 21.516 11.969 6.824 1 97.06 150 ALA B C 1
ATOM 3029 O O . ALA B 1 150 ? 21 12.406 7.855 1 97.06 150 ALA B O 1
ATOM 3030 N N . LEU B 1 151 ? 22.453 11.039 6.832 1 96.94 151 LEU B N 1
ATOM 3031 C CA . LEU B 1 151 ? 22.781 10.289 8.039 1 96.94 151 LEU B CA 1
ATOM 3032 C C . LEU B 1 151 ? 23.844 11.008 8.859 1 96.94 151 LEU B C 1
ATOM 3034 O O . LEU B 1 151 ? 24.016 10.719 10.047 1 96.94 151 LEU B O 1
ATOM 3038 N N . ALA B 1 152 ? 24.844 11.82 8.367 1 93.31 152 ALA B N 1
ATOM 3039 C CA . ALA B 1 152 ? 25.938 12.516 9.031 1 93.31 152 ALA B CA 1
ATOM 3040 C C . ALA B 1 152 ? 25.438 13.312 10.234 1 93.31 152 ALA B C 1
ATOM 3042 O O . ALA B 1 152 ? 26.078 13.336 11.289 1 93.31 152 ALA B O 1
ATOM 3043 N N . GLY B 1 153 ? 24.266 13.836 10.289 1 87.56 153 GLY B N 1
ATOM 3044 C CA . GLY B 1 153 ? 23.703 14.609 11.383 1 87.56 153 GLY B CA 1
ATOM 3045 C C . GLY B 1 153 ? 22.438 14.008 11.961 1 87.56 153 GLY B C 1
ATOM 3046 O O . GLY B 1 153 ? 21.594 14.719 12.516 1 87.56 153 GLY B O 1
ATOM 3047 N N . TRP B 1 154 ? 22.484 12.75 11.953 1 95.94 154 TRP B N 1
ATOM 3048 C CA . TRP B 1 154 ? 21.25 12.062 12.359 1 95.94 154 TRP B CA 1
ATOM 3049 C C . TRP B 1 154 ? 21.109 12.047 13.875 1 95.94 154 TRP B C 1
ATOM 3051 O O . TRP B 1 154 ? 22.094 11.859 14.602 1 95.94 154 TRP B O 1
ATOM 3061 N N . ASP B 1 155 ? 20.016 12.32 14.422 1 95.38 155 ASP B N 1
ATOM 3062 C CA . ASP B 1 155 ? 19.719 12.18 15.844 1 95.38 155 ASP B CA 1
ATOM 3063 C C . ASP B 1 155 ? 19.641 10.711 16.25 1 95.38 155 ASP B C 1
ATOM 3065 O O . ASP B 1 155 ? 18.672 10.023 15.906 1 95.38 155 ASP B O 1
ATOM 3069 N N . ALA B 1 156 ? 20.516 10.25 17.031 1 93.5 156 ALA B N 1
ATOM 3070 C CA . ALA B 1 156 ? 20.609 8.836 17.375 1 93.5 156 ALA B CA 1
ATOM 3071 C C . ALA B 1 156 ? 19.391 8.391 18.188 1 93.5 156 ALA B C 1
ATOM 3073 O O . ALA B 1 156 ? 19.141 7.195 18.344 1 93.5 156 ALA B O 1
ATOM 3074 N N . ALA B 1 157 ? 18.734 9.344 18.656 1 95.62 157 ALA B N 1
ATOM 3075 C CA . ALA B 1 157 ? 17.547 9.016 19.453 1 95.62 157 ALA B CA 1
ATOM 3076 C C . ALA B 1 157 ? 16.391 8.602 18.562 1 95.62 157 ALA B C 1
ATOM 3078 O O . ALA B 1 157 ? 15.383 8.062 19.047 1 95.62 157 ALA B O 1
ATOM 3079 N N . ARG B 1 158 ? 16.5 8.781 17.25 1 97.88 158 ARG B N 1
ATOM 3080 C CA . ARG B 1 158 ? 15.492 8.352 16.297 1 97.88 158 ARG B CA 1
ATOM 3081 C C . ARG B 1 158 ? 15.898 7.059 15.602 1 97.88 158 ARG B C 1
ATOM 3083 O O . ARG B 1 158 ? 16.75 7.07 14.711 1 97.88 158 ARG B O 1
ATOM 3090 N N . PRO B 1 159 ? 15.281 5.992 15.953 1 98.38 159 PRO B N 1
ATOM 3091 C CA . PRO B 1 159 ? 15.594 4.758 15.227 1 98.38 159 PRO B CA 1
ATOM 3092 C C . PRO B 1 159 ? 15.312 4.867 13.734 1 98.38 159 PRO B C 1
ATOM 3094 O O . PRO B 1 159 ? 14.344 5.516 13.328 1 98.38 159 PRO B O 1
ATOM 3097 N N . LEU B 1 160 ? 16.172 4.277 12.992 1 98.56 160 LEU B N 1
ATOM 3098 C CA . LEU B 1 160 ? 16.031 4.188 11.539 1 98.56 160 LEU B CA 1
ATOM 3099 C C . LEU B 1 160 ? 15.812 2.744 11.109 1 98.56 160 LEU B C 1
ATOM 3101 O O . LEU B 1 160 ? 16.766 1.966 11 1 98.56 160 LEU B O 1
ATOM 3105 N N . VAL B 1 161 ? 14.594 2.428 10.844 1 98.25 161 VAL B N 1
ATOM 3106 C CA . VAL B 1 161 ? 14.242 1.106 10.336 1 98.25 161 VAL B CA 1
ATOM 3107 C C . VAL B 1 161 ? 14.508 1.044 8.836 1 98.25 161 VAL B C 1
ATOM 3109 O O . VAL B 1 161 ? 13.93 1.82 8.062 1 98.25 161 VAL B O 1
ATOM 3112 N N . PHE B 1 162 ? 15.367 0.254 8.367 1 97.31 162 PHE B N 1
ATOM 3113 C CA . PHE B 1 162 ? 15.57 0.177 6.922 1 97.31 162 PHE B CA 1
ATOM 3114 C C . PHE B 1 162 ? 15.25 -1.222 6.406 1 97.31 162 PHE B C 1
ATOM 3116 O O . PHE B 1 162 ? 15.516 -2.215 7.086 1 97.31 162 PHE B O 1
ATOM 3123 N N . LEU B 1 163 ? 14.648 -1.305 5.281 1 96.38 163 LEU B N 1
ATOM 3124 C CA . LEU B 1 163 ? 14.164 -2.545 4.688 1 96.38 163 LEU B CA 1
ATOM 3125 C C . LEU B 1 163 ? 15.289 -3.285 3.975 1 96.38 163 LEU B C 1
ATOM 3127 O O . LEU B 1 163 ? 15.766 -2.836 2.932 1 96.38 163 LEU B O 1
ATOM 3131 N N . ASP B 1 164 ? 15.633 -4.363 4.547 1 92.5 164 ASP B N 1
ATOM 3132 C CA . ASP B 1 164 ? 16.719 -5.188 4.047 1 92.5 164 ASP B CA 1
ATOM 3133 C C . ASP B 1 164 ? 16.203 -6.461 3.389 1 92.5 164 ASP B C 1
ATOM 3135 O O . ASP B 1 164 ? 15.836 -7.418 4.078 1 92.5 164 ASP B O 1
ATOM 3139 N N . GLU B 1 165 ? 16.25 -6.516 2.115 1 85.69 165 GLU B N 1
ATOM 3140 C CA . GLU B 1 165 ? 15.727 -7.66 1.373 1 85.69 165 GLU B CA 1
ATOM 3141 C C . GLU B 1 165 ? 16.766 -8.766 1.253 1 85.69 165 GLU B C 1
ATOM 3143 O O . GLU B 1 165 ? 16.484 -9.844 0.738 1 85.69 165 GLU B O 1
ATOM 3148 N N . SER B 1 166 ? 17.953 -8.5 1.701 1 83.12 166 SER B N 1
ATOM 3149 C CA . SER B 1 166 ? 19.047 -9.461 1.557 1 83.12 166 SER B CA 1
ATOM 3150 C C . SER B 1 166 ? 18.938 -10.586 2.582 1 83.12 166 SER B C 1
ATOM 3152 O O . SER B 1 166 ? 19.641 -11.586 2.49 1 83.12 166 SER B O 1
ATOM 3154 N N . GLY B 1 167 ? 18.062 -10.43 3.535 1 78.94 167 GLY B N 1
ATOM 3155 C CA . GLY B 1 167 ? 17.891 -11.453 4.555 1 78.94 167 GLY B CA 1
ATOM 3156 C C . GLY B 1 167 ? 18.625 -11.133 5.844 1 78.94 167 GLY B C 1
ATOM 3157 O O . GLY B 1 167 ? 18.562 -11.906 6.801 1 78.94 167 GLY B O 1
ATOM 3158 N N . GLY B 1 168 ? 19.25 -10.016 5.941 1 82.12 168 GLY B N 1
ATOM 3159 C CA . GLY B 1 168 ? 19.984 -9.633 7.137 1 82.12 168 GLY B CA 1
ATOM 3160 C C . GLY B 1 168 ? 19.094 -9.039 8.211 1 82.12 168 GLY B C 1
ATOM 3161 O O . GLY B 1 168 ? 19.5 -8.93 9.375 1 82.12 168 GLY B O 1
ATOM 3162 N N . GLY B 1 169 ? 17.906 -8.766 7.887 1 91.44 169 GLY B N 1
ATOM 3163 C CA . GLY B 1 169 ? 17.031 -8.094 8.836 1 91.44 169 GLY B CA 1
ATOM 3164 C C . GLY B 1 169 ? 16.078 -9.047 9.539 1 91.44 169 GLY B C 1
ATOM 3165 O O . GLY B 1 169 ? 15.719 -10.094 8.992 1 91.44 169 GLY B O 1
ATOM 3166 N N . ALA B 1 170 ? 15.734 -8.742 10.758 1 94.88 170 ALA B N 1
ATOM 3167 C CA . ALA B 1 170 ? 14.695 -9.477 11.477 1 94.88 170 ALA B CA 1
ATOM 3168 C C . ALA B 1 170 ? 13.312 -9.195 10.898 1 94.88 170 ALA B C 1
ATOM 3170 O O . ALA B 1 170 ? 13.102 -8.156 10.258 1 94.88 170 ALA B O 1
ATOM 3171 N N . PRO B 1 171 ? 12.406 -10.188 11.078 1 97.12 171 PRO B N 1
ATOM 3172 C CA . PRO B 1 171 ? 11.023 -9.852 10.719 1 97.12 171 PRO B CA 1
ATOM 3173 C C . PRO B 1 171 ? 10.562 -8.531 11.328 1 97.12 171 PRO B C 1
ATOM 3175 O O . PRO B 1 171 ? 10.844 -8.258 12.5 1 97.12 171 PRO B O 1
ATOM 3178 N N . ILE B 1 172 ? 9.859 -7.746 10.594 1 97.94 172 ILE B N 1
ATOM 3179 C CA . ILE B 1 172 ? 9.562 -6.371 10.977 1 97.94 172 ILE B CA 1
ATOM 3180 C C . ILE B 1 172 ? 8.781 -6.352 12.289 1 97.94 172 ILE B C 1
ATOM 3182 O O . ILE B 1 172 ? 9.008 -5.484 13.141 1 97.94 172 ILE B O 1
ATOM 3186 N N . ASN B 1 173 ? 7.852 -7.25 12.492 1 97.19 173 ASN B N 1
ATOM 3187 C CA . ASN B 1 173 ? 7.07 -7.262 13.727 1 97.19 173 ASN B CA 1
ATOM 3188 C C . ASN B 1 173 ? 7.957 -7.488 14.945 1 97.19 173 ASN B C 1
ATOM 3190 O O . ASN B 1 173 ? 7.77 -6.852 15.984 1 97.19 173 ASN B O 1
ATOM 3194 N N . GLN B 1 174 ? 8.945 -8.359 14.82 1 96.81 174 GLN B N 1
ATOM 3195 C CA . GLN B 1 174 ? 9.875 -8.641 15.906 1 96.81 174 GLN B CA 1
ATOM 3196 C C . GLN B 1 174 ? 10.797 -7.453 16.156 1 96.81 174 GLN B C 1
ATOM 3198 O O . GLN B 1 174 ? 11.023 -7.074 17.312 1 96.81 174 GLN B O 1
ATOM 3203 N N . ALA B 1 175 ? 11.297 -6.871 15.094 1 97.12 175 ALA B N 1
ATOM 3204 C CA . ALA B 1 175 ? 12.195 -5.723 15.203 1 97.12 175 ALA B CA 1
ATOM 3205 C C . ALA B 1 175 ? 11.5 -4.551 15.891 1 97.12 175 ALA B C 1
ATOM 3207 O O . ALA B 1 175 ? 12.07 -3.906 16.766 1 97.12 175 ALA B O 1
ATOM 3208 N N . LEU B 1 176 ? 10.281 -4.285 15.5 1 97.69 176 LEU B N 1
ATOM 3209 C CA . LEU B 1 176 ? 9.547 -3.139 16.031 1 97.69 176 LEU B CA 1
ATOM 3210 C C . LEU B 1 176 ? 9.156 -3.361 17.484 1 97.69 176 LEU B C 1
ATOM 3212 O O . LEU B 1 176 ? 8.992 -2.402 18.234 1 97.69 176 LEU B O 1
ATOM 3216 N N . ASN B 1 177 ? 8.977 -4.641 17.844 1 95.12 177 ASN B N 1
ATOM 3217 C CA . ASN B 1 177 ? 8.648 -4.961 19.219 1 95.12 177 ASN B CA 1
ATOM 3218 C C . ASN B 1 177 ? 9.758 -4.539 20.188 1 95.12 177 ASN B C 1
ATOM 3220 O O . ASN B 1 177 ? 9.531 -4.398 21.391 1 95.12 177 ASN B O 1
ATOM 3224 N N . ASN B 1 178 ? 10.945 -4.348 19.656 1 95.56 178 ASN B N 1
ATOM 3225 C CA . ASN B 1 178 ? 12.086 -3.967 20.484 1 95.56 178 ASN B CA 1
ATOM 3226 C C . ASN B 1 178 ? 12.273 -2.453 20.516 1 95.56 178 ASN B C 1
ATOM 3228 O O . ASN B 1 178 ? 13.234 -1.954 21.109 1 95.56 178 ASN B O 1
ATOM 3232 N N . LEU B 1 179 ? 11.398 -1.741 19.859 1 96.69 179 LEU B N 1
ATOM 3233 C CA . LEU B 1 179 ? 11.453 -0.284 19.828 1 96.69 179 LEU B CA 1
ATOM 3234 C C . LEU B 1 179 ? 10.336 0.319 20.672 1 96.69 179 LEU B C 1
ATOM 3236 O O . LEU B 1 179 ? 9.344 -0.353 20.969 1 96.69 179 LEU B O 1
ATOM 3240 N N . GLN B 1 180 ? 10.523 1.552 21.062 1 94.44 180 GLN B N 1
ATOM 3241 C CA . GLN B 1 180 ? 9.508 2.289 21.797 1 94.44 180 GLN B CA 1
ATOM 3242 C C . GLN B 1 180 ? 8.781 3.287 20.906 1 94.44 180 GLN B C 1
ATOM 3244 O O . GLN B 1 180 ? 9.367 3.826 19.969 1 94.44 180 GLN B O 1
ATOM 3249 N N . PRO B 1 181 ? 7.473 3.482 21.25 1 93.31 181 PRO B N 1
ATOM 3250 C CA . PRO B 1 181 ? 6.777 4.535 20.5 1 93.31 181 PRO B CA 1
ATOM 3251 C C . PRO B 1 181 ? 7.488 5.883 20.578 1 93.31 181 PRO B C 1
ATOM 3253 O O . PRO B 1 181 ? 8.07 6.219 21.625 1 93.31 181 PRO B O 1
ATOM 3256 N N . GLY B 1 182 ? 7.398 6.652 19.594 1 95.19 182 GLY B N 1
ATOM 3257 C CA . GLY B 1 182 ? 8.078 7.93 19.484 1 95.19 182 GLY B CA 1
ATOM 3258 C C . GLY B 1 182 ? 8.609 8.219 18.094 1 95.19 182 GLY B C 1
ATOM 3259 O O . GLY B 1 182 ? 8.094 7.691 17.109 1 95.19 182 GLY B O 1
ATOM 3260 N N . PRO B 1 183 ? 9.641 9.117 18.016 1 97.69 183 PRO B N 1
ATOM 3261 C CA . PRO B 1 183 ? 10.234 9.422 16.719 1 97.69 183 PRO B CA 1
ATOM 3262 C C . PRO B 1 183 ? 10.812 8.18 16.031 1 97.69 183 PRO B C 1
ATOM 3264 O O . PRO B 1 183 ? 11.484 7.371 16.672 1 97.69 183 PRO B O 1
ATOM 3267 N N . LEU B 1 184 ? 10.477 8.031 14.828 1 98.56 184 LEU B N 1
ATOM 3268 C CA . LEU B 1 184 ? 10.906 6.871 14.055 1 98.56 184 LEU B CA 1
ATOM 3269 C C . LEU B 1 184 ? 11.062 7.234 12.578 1 98.56 184 LEU B C 1
ATOM 3271 O O . LEU B 1 184 ? 10.383 8.133 12.078 1 98.56 184 LEU B O 1
ATOM 3275 N N . ALA B 1 185 ? 11.977 6.605 11.93 1 98.81 185 ALA B N 1
ATOM 3276 C CA . ALA B 1 185 ? 12.141 6.766 10.492 1 98.81 185 ALA B CA 1
ATOM 3277 C C . ALA B 1 185 ? 12.195 5.41 9.789 1 98.81 185 ALA B C 1
ATOM 3279 O O . ALA B 1 185 ? 12.719 4.441 10.344 1 98.81 185 ALA B O 1
ATOM 3280 N N . VAL B 1 186 ? 11.633 5.352 8.664 1 98.81 186 VAL B N 1
ATOM 3281 C CA . VAL B 1 186 ? 11.703 4.188 7.789 1 98.81 186 VAL B CA 1
ATOM 3282 C C . VAL B 1 186 ? 12.484 4.539 6.523 1 98.81 186 VAL B C 1
ATOM 3284 O O . VAL B 1 186 ? 12.227 5.566 5.895 1 98.81 186 VAL B O 1
ATOM 3287 N N . LEU B 1 187 ? 13.453 3.748 6.176 1 98.75 187 LEU B N 1
ATOM 3288 C CA . LEU B 1 187 ? 14.273 3.934 4.984 1 98.75 187 LEU B CA 1
ATOM 3289 C C . LEU B 1 187 ? 14.008 2.83 3.963 1 98.75 187 LEU B C 1
ATOM 3291 O O . LEU B 1 187 ? 14.156 1.646 4.27 1 98.75 187 LEU B O 1
ATOM 3295 N N . THR B 1 188 ? 13.555 3.197 2.818 1 98.12 188 THR B N 1
ATOM 3296 C CA . THR B 1 188 ? 13.312 2.248 1.738 1 98.12 188 THR B CA 1
ATOM 3297 C C . THR B 1 188 ? 14.258 2.5 0.571 1 98.12 188 THR B C 1
ATOM 3299 O O . THR B 1 188 ? 14.516 3.65 0.213 1 98.12 188 THR B O 1
ATOM 3302 N N . GLY B 1 189 ? 14.797 1.506 -0.031 1 96.88 189 GLY B N 1
ATOM 3303 C CA . GLY B 1 189 ? 15.703 1.603 -1.167 1 96.88 189 GLY B CA 1
ATOM 3304 C C . GLY B 1 189 ? 14.984 1.669 -2.5 1 96.88 189 GLY B C 1
ATOM 3305 O O . GLY B 1 189 ? 13.75 1.602 -2.551 1 96.88 189 GLY B O 1
ATOM 3306 N N . PRO B 1 190 ? 15.789 1.874 -3.553 1 96.56 190 PRO B N 1
ATOM 3307 C CA . PRO B 1 190 ? 15.219 1.896 -4.902 1 96.56 190 PRO B CA 1
ATOM 3308 C C . PRO B 1 190 ? 14.891 0.5 -5.426 1 96.56 190 PRO B C 1
ATOM 3310 O O . PRO B 1 190 ? 14.992 -0.482 -4.688 1 96.56 190 PRO B O 1
ATOM 3313 N N . GLU B 1 191 ? 14.461 0.345 -6.652 1 93.81 191 GLU B N 1
ATOM 3314 C CA . GLU B 1 191 ? 14.125 -0.926 -7.285 1 93.81 191 GLU B CA 1
ATOM 3315 C C . GLU B 1 191 ? 15.289 -1.909 -7.199 1 93.81 191 GLU B C 1
ATOM 3317 O O . 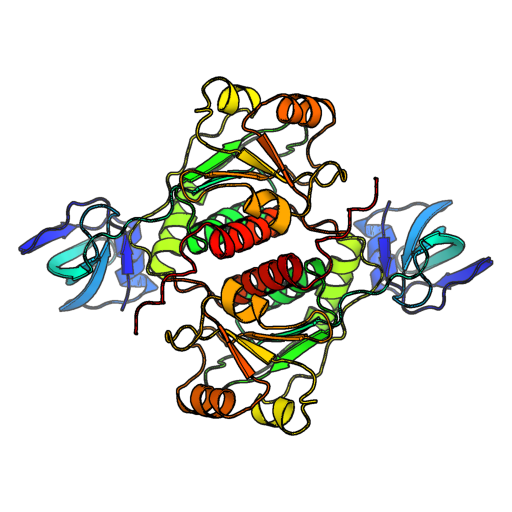GLU B 1 191 ? 15.086 -3.109 -7.004 1 93.81 191 GLU B O 1
ATOM 3322 N N . GLY B 1 192 ? 16.469 -1.434 -7.246 1 93 192 GLY B N 1
ATOM 3323 C CA . GLY B 1 192 ? 17.656 -2.27 -7.219 1 93 192 GLY B CA 1
ATOM 3324 C C . GLY B 1 192 ? 18.125 -2.582 -5.812 1 93 192 GLY B C 1
ATOM 3325 O O . GLY B 1 192 ? 19.125 -3.281 -5.629 1 93 192 GLY B O 1
ATOM 3326 N N . GLY B 1 193 ? 17.453 -2.061 -4.789 1 94.5 193 GLY B N 1
ATOM 3327 C CA . GLY B 1 193 ? 17.844 -2.287 -3.408 1 94.5 193 GLY B CA 1
ATOM 3328 C C . GLY B 1 193 ? 19.109 -1.547 -3.014 1 94.5 193 GLY B C 1
ATOM 3329 O O . GLY B 1 193 ? 19.594 -0.688 -3.756 1 94.5 193 GLY B O 1
ATOM 3330 N N . PHE B 1 194 ? 19.547 -1.84 -1.779 1 95.44 194 PHE B N 1
ATOM 3331 C CA . PHE B 1 194 ? 20.812 -1.296 -1.288 1 95.44 194 PHE B CA 1
ATOM 3332 C C . PHE B 1 194 ? 21.984 -2.154 -1.743 1 95.44 194 PHE B C 1
ATOM 3334 O O . PHE B 1 194 ? 21.875 -3.381 -1.813 1 95.44 194 PHE B O 1
ATOM 3341 N N . ASP B 1 195 ? 23 -1.557 -2.078 1 94.19 195 ASP B N 1
ATOM 3342 C CA . ASP B 1 195 ? 24.156 -2.381 -2.389 1 94.19 195 ASP B CA 1
ATOM 3343 C C . ASP B 1 195 ? 24.875 -2.811 -1.113 1 94.19 195 ASP B C 1
ATOM 3345 O O . ASP B 1 195 ? 24.484 -2.424 -0.011 1 94.19 195 ASP B O 1
ATOM 3349 N N . ASP B 1 196 ? 25.922 -3.564 -1.259 1 94 196 ASP B N 1
ATOM 3350 C CA . ASP B 1 196 ? 26.594 -4.172 -0.12 1 94 196 ASP B CA 1
ATOM 3351 C C . ASP B 1 196 ? 27.25 -3.111 0.76 1 94 196 ASP B C 1
ATOM 3353 O O . ASP B 1 196 ? 27.234 -3.215 1.988 1 94 196 ASP B O 1
ATOM 3357 N N . SER B 1 197 ? 27.859 -2.133 0.169 1 95.62 197 SER B N 1
ATOM 3358 C CA . SER B 1 197 ? 28.547 -1.085 0.923 1 95.62 197 SER B CA 1
ATOM 3359 C C . SER B 1 197 ? 27.547 -0.261 1.741 1 95.62 197 SER B C 1
ATOM 3361 O O . SER B 1 197 ? 27.828 0.099 2.887 1 95.62 197 SER B O 1
ATOM 3363 N N . GLU B 1 198 ? 26.438 0.054 1.163 1 96.06 198 GLU B N 1
ATOM 3364 C CA . GLU B 1 198 ? 25.391 0.789 1.862 1 96.06 198 GLU B CA 1
ATOM 3365 C C . GLU B 1 198 ? 24.828 -0.022 3.029 1 96.06 198 GLU B C 1
ATOM 3367 O O . GLU B 1 198 ? 24.625 0.511 4.125 1 96.06 198 GLU B O 1
ATOM 3372 N N . ARG B 1 199 ? 24.578 -1.279 2.779 1 94.44 199 ARG B N 1
ATOM 3373 C CA . ARG B 1 199 ? 24.078 -2.148 3.84 1 94.44 199 ARG B CA 1
ATOM 3374 C C . ARG B 1 199 ? 25.062 -2.229 4.996 1 94.44 199 ARG B C 1
ATOM 3376 O O . ARG B 1 199 ? 24.672 -2.166 6.164 1 94.44 199 ARG B O 1
ATOM 3383 N N . ALA B 1 200 ? 26.297 -2.389 4.609 1 93.81 200 ALA B N 1
ATOM 3384 C CA . ALA B 1 200 ? 27.359 -2.451 5.621 1 93.81 200 ALA B CA 1
ATOM 3385 C C . ALA B 1 200 ? 27.422 -1.155 6.426 1 93.81 200 ALA B C 1
ATOM 3387 O O . ALA B 1 200 ? 27.547 -1.183 7.652 1 93.81 200 ALA B O 1
ATOM 3388 N N . MET B 1 201 ? 27.344 -0.076 5.75 1 95.31 201 MET B N 1
ATOM 3389 C CA . MET B 1 201 ? 27.344 1.229 6.402 1 95.31 201 MET B CA 1
ATOM 3390 C C . MET B 1 201 ? 26.172 1.361 7.367 1 95.31 201 MET B C 1
ATOM 3392 O O . MET B 1 201 ? 26.359 1.753 8.523 1 95.31 201 MET B O 1
ATOM 3396 N N . LEU B 1 202 ? 24.984 1.032 6.93 1 95.94 202 LEU B N 1
ATOM 3397 C CA . LEU B 1 202 ? 23.797 1.122 7.754 1 95.94 202 LEU B CA 1
ATOM 3398 C C . LEU B 1 202 ? 23.891 0.2 8.961 1 95.94 202 LEU B C 1
ATOM 3400 O O . LEU B 1 202 ? 23.484 0.574 10.07 1 95.94 202 LEU B O 1
ATOM 3404 N N . ALA B 1 203 ? 24.422 -0.967 8.719 1 90.81 203 ALA B N 1
ATOM 3405 C CA . ALA B 1 203 ? 24.531 -1.977 9.766 1 90.81 203 ALA B CA 1
ATOM 3406 C C . ALA B 1 203 ? 25.422 -1.495 10.898 1 90.81 203 ALA B C 1
ATOM 3408 O O . ALA B 1 203 ? 25.312 -1.964 12.039 1 90.81 203 ALA B O 1
ATOM 3409 N N . ARG B 1 204 ? 26.312 -0.581 10.648 1 92.44 204 ARG B N 1
ATOM 3410 C CA . ARG B 1 204 ? 27.281 -0.098 11.633 1 92.44 204 ARG B CA 1
ATOM 3411 C C . ARG B 1 204 ? 26.688 1.029 12.469 1 92.44 204 ARG B C 1
ATOM 3413 O O . ARG B 1 204 ? 27.234 1.397 13.508 1 92.44 204 ARG B O 1
ATOM 3420 N N . LEU B 1 205 ? 25.625 1.571 12.023 1 95.38 205 LEU B N 1
ATOM 3421 C CA . LEU B 1 205 ? 24.984 2.668 12.742 1 95.38 205 LEU B CA 1
ATOM 3422 C C . LEU B 1 205 ? 24.156 2.145 13.914 1 95.38 205 LEU B C 1
ATOM 3424 O O . LEU B 1 205 ? 23.297 1.281 13.734 1 95.38 205 LEU B O 1
ATOM 3428 N N . PRO B 1 206 ? 24.375 2.658 15.102 1 94.56 206 PRO B N 1
ATOM 3429 C CA . PRO B 1 206 ? 23.719 2.107 16.281 1 94.56 206 PRO B CA 1
ATOM 3430 C C . PRO B 1 206 ? 22.203 2.348 16.281 1 94.56 206 PRO B C 1
ATOM 3432 O O . PRO B 1 206 ? 21.469 1.665 17 1 94.56 206 PRO B O 1
ATOM 3435 N N . PHE B 1 207 ? 21.766 3.266 15.508 1 96.31 207 PHE B N 1
ATOM 3436 C CA . PHE B 1 207 ? 20.344 3.594 15.484 1 96.31 207 PHE B CA 1
ATOM 3437 C C . PHE B 1 207 ? 19.641 2.928 14.305 1 96.31 207 PHE B C 1
ATOM 3439 O O . PHE B 1 207 ? 18.438 3.066 14.125 1 96.31 207 PHE B O 1
ATOM 3446 N N . ALA B 1 208 ? 20.328 2.24 13.445 1 97.06 208 ALA B N 1
ATOM 3447 C CA . ALA B 1 208 ? 19.766 1.578 12.273 1 97.06 208 ALA B CA 1
ATOM 3448 C C . ALA B 1 208 ? 19.25 0.185 12.625 1 97.06 208 ALA B C 1
ATOM 3450 O O . ALA B 1 208 ? 19.938 -0.586 13.297 1 97.06 208 ALA B O 1
ATOM 3451 N N . VAL B 1 209 ? 18.078 -0.14 12.211 1 97.31 209 VAL B N 1
ATOM 3452 C CA . VAL B 1 209 ? 17.422 -1.413 12.492 1 97.31 209 VAL B CA 1
ATOM 3453 C C . VAL B 1 209 ? 17.016 -2.086 11.18 1 97.31 209 VAL B C 1
ATOM 3455 O O . VAL B 1 209 ? 16.031 -1.697 10.555 1 97.31 209 VAL B O 1
ATOM 3458 N N . PRO B 1 210 ? 17.766 -3.07 10.734 1 96.5 210 PRO B N 1
ATOM 3459 C CA . PRO B 1 210 ? 17.375 -3.793 9.523 1 96.5 210 PRO B CA 1
ATOM 3460 C C . PRO B 1 210 ? 16.141 -4.668 9.734 1 96.5 210 PRO B C 1
ATOM 3462 O O . PRO B 1 210 ? 16.031 -5.363 10.742 1 96.5 210 PRO B O 1
ATOM 3465 N N . VAL B 1 211 ? 15.258 -4.641 8.758 1 96.88 211 VAL B N 1
ATOM 3466 C CA . VAL B 1 211 ? 14.062 -5.465 8.898 1 96.88 211 VAL B CA 1
ATOM 3467 C C . VAL B 1 211 ? 13.773 -6.172 7.574 1 96.88 211 VAL B C 1
ATOM 3469 O O . VAL B 1 211 ? 14.219 -5.73 6.512 1 96.88 211 VAL B O 1
ATOM 3472 N N . SER B 1 212 ? 13.031 -7.262 7.699 1 95.94 212 SER B N 1
ATOM 3473 C CA . SER B 1 212 ? 12.539 -8.016 6.555 1 95.94 212 SER B CA 1
ATOM 3474 C C . SER B 1 212 ? 11.016 -7.977 6.473 1 95.94 212 SER B C 1
ATOM 3476 O O . SER B 1 212 ? 10.336 -7.941 7.504 1 95.94 212 SER B O 1
ATOM 3478 N N . LEU B 1 213 ? 10.523 -7.953 5.234 1 96.62 213 LEU B N 1
ATOM 3479 C CA . LEU B 1 213 ? 9.086 -7.992 5.004 1 96.62 213 LEU B CA 1
ATOM 3480 C C . LEU B 1 213 ? 8.664 -9.344 4.434 1 96.62 213 LEU B C 1
ATOM 3482 O O . LEU B 1 213 ? 7.777 -9.406 3.574 1 96.62 213 LEU B O 1
ATOM 3486 N N . GLY B 1 214 ? 9.398 -10.375 4.84 1 94.75 214 GLY B N 1
ATOM 3487 C CA . GLY B 1 214 ? 8.992 -11.727 4.477 1 94.75 214 GLY B CA 1
ATOM 3488 C C . GLY B 1 214 ? 9.727 -12.266 3.27 1 94.75 214 GLY B C 1
ATOM 3489 O O . GLY B 1 214 ? 10.734 -11.695 2.846 1 94.75 214 GLY B O 1
ATOM 3490 N N . PRO B 1 215 ? 9.258 -13.367 2.719 1 93.56 215 PRO B N 1
ATOM 3491 C CA . PRO B 1 215 ? 10.031 -14.133 1.74 1 93.56 215 PRO B CA 1
ATOM 3492 C C . PRO B 1 215 ? 9.859 -13.609 0.315 1 93.56 215 PRO B C 1
ATOM 3494 O O . PRO B 1 215 ? 10.625 -14 -0.579 1 93.56 215 PRO B O 1
ATOM 3497 N N . ARG B 1 216 ? 8.891 -12.797 0.048 1 94.56 216 ARG B N 1
ATOM 3498 C CA . ARG B 1 216 ? 8.641 -12.281 -1.294 1 94.56 216 ARG B CA 1
ATOM 3499 C C . ARG B 1 216 ? 9.398 -10.969 -1.522 1 94.56 216 ARG B C 1
ATOM 3501 O O . ARG B 1 216 ? 9.586 -10.188 -0.588 1 94.56 216 ARG B O 1
ATOM 3508 N N . ILE B 1 217 ? 9.766 -10.75 -2.676 1 93.12 217 ILE B N 1
ATOM 3509 C CA . ILE B 1 217 ? 10.414 -9.492 -3.035 1 93.12 217 ILE B CA 1
ATOM 3510 C C . ILE B 1 217 ? 9.352 -8.453 -3.4 1 93.12 217 ILE B C 1
ATOM 3512 O O . ILE B 1 217 ? 8.781 -8.5 -4.492 1 93.12 217 ILE B O 1
ATOM 3516 N N . LEU B 1 218 ? 9.195 -7.543 -2.566 1 96.25 218 LEU B N 1
ATOM 3517 C CA . LEU B 1 218 ? 8.203 -6.5 -2.807 1 96.25 218 LEU B CA 1
ATOM 3518 C C . LEU B 1 218 ? 8.781 -5.398 -3.693 1 96.25 218 LEU B C 1
ATOM 3520 O O . LEU B 1 218 ? 9.961 -5.055 -3.578 1 96.25 218 LEU B O 1
ATOM 3524 N N . ARG B 1 219 ? 7.957 -4.863 -4.582 1 96.69 219 ARG B N 1
ATOM 3525 C CA . ARG B 1 219 ? 8.344 -3.623 -5.246 1 96.69 219 ARG B CA 1
ATOM 3526 C C . ARG B 1 219 ? 8.609 -2.518 -4.227 1 96.69 219 ARG B C 1
ATOM 3528 O O . ARG B 1 219 ? 8.062 -2.541 -3.123 1 96.69 219 ARG B O 1
ATOM 3535 N N . ALA B 1 220 ? 9.383 -1.584 -4.602 1 96.69 220 ALA B N 1
ATOM 3536 C CA . ALA B 1 220 ? 9.852 -0.543 -3.686 1 96.69 220 ALA B CA 1
ATOM 3537 C C . ALA B 1 220 ? 8.672 0.225 -3.09 1 96.69 220 ALA B C 1
ATOM 3539 O O . ALA B 1 220 ? 8.641 0.495 -1.888 1 96.69 220 ALA B O 1
ATOM 3540 N N . GLU B 1 221 ? 7.68 0.573 -3.926 1 98.06 221 GLU B N 1
ATOM 3541 C CA . GLU B 1 221 ? 6.535 1.327 -3.422 1 98.06 221 GLU B CA 1
ATOM 3542 C C . GLU B 1 221 ? 5.684 0.477 -2.484 1 98.06 221 GLU B C 1
ATOM 3544 O O . GLU B 1 221 ? 5.152 0.98 -1.492 1 98.06 221 GLU B O 1
ATOM 3549 N N . THR B 1 222 ? 5.562 -0.863 -2.803 1 98.31 222 THR B N 1
ATOM 3550 C CA . THR B 1 222 ? 4.828 -1.771 -1.928 1 98.31 222 THR B CA 1
ATOM 3551 C C . THR B 1 222 ? 5.523 -1.897 -0.575 1 98.31 222 THR B C 1
ATOM 3553 O O . THR B 1 222 ? 4.871 -1.879 0.469 1 98.31 222 THR B O 1
ATOM 3556 N N . ALA B 1 223 ? 6.836 -2.018 -0.633 1 98.19 223 ALA B N 1
ATOM 3557 C CA . ALA B 1 223 ? 7.625 -2.16 0.589 1 98.19 223 ALA B CA 1
ATOM 3558 C C . ALA B 1 223 ? 7.434 -0.955 1.507 1 98.19 223 ALA B C 1
ATOM 3560 O O . ALA B 1 223 ? 7.277 -1.109 2.721 1 98.19 223 ALA B O 1
ATOM 3561 N N . ALA B 1 224 ? 7.449 0.243 0.954 1 98.62 224 ALA B N 1
ATOM 3562 C CA . ALA B 1 224 ? 7.262 1.466 1.73 1 98.62 224 ALA B CA 1
ATOM 3563 C C . ALA B 1 224 ? 5.895 1.482 2.406 1 98.62 224 ALA B C 1
ATOM 3565 O O . ALA B 1 224 ? 5.793 1.717 3.613 1 98.62 224 ALA B O 1
ATOM 3566 N N . ILE B 1 225 ? 4.875 1.197 1.614 1 98.81 225 ILE B N 1
ATOM 3567 C CA . ILE B 1 225 ? 3.504 1.229 2.113 1 98.81 225 ILE B CA 1
ATOM 3568 C C . ILE B 1 225 ? 3.322 0.164 3.193 1 98.81 225 ILE B C 1
ATOM 3570 O O . ILE B 1 225 ? 2.744 0.433 4.246 1 98.81 225 ILE B O 1
ATOM 3574 N N . ALA B 1 226 ? 3.883 -1.004 2.936 1 98.81 226 ALA B N 1
ATOM 3575 C CA . ALA B 1 226 ? 3.762 -2.125 3.863 1 98.81 226 ALA B CA 1
ATOM 3576 C C . ALA B 1 226 ? 4.465 -1.822 5.184 1 98.81 226 ALA B C 1
ATOM 3578 O O . ALA B 1 226 ? 3.895 -2.023 6.258 1 98.81 226 ALA B O 1
ATOM 3579 N N . ALA B 1 227 ? 5.664 -1.326 5.105 1 98.81 227 ALA B N 1
ATOM 3580 C CA . ALA B 1 227 ? 6.43 -1.029 6.312 1 98.81 227 ALA B CA 1
ATOM 3581 C C . ALA B 1 227 ? 5.738 0.036 7.156 1 98.81 227 ALA B C 1
ATOM 3583 O O . ALA B 1 227 ? 5.621 -0.106 8.375 1 98.81 227 ALA B O 1
ATOM 3584 N N . LEU B 1 228 ? 5.238 1.078 6.496 1 98.88 228 LEU B N 1
ATOM 3585 C CA . LEU B 1 228 ? 4.547 2.148 7.207 1 98.88 228 LEU B CA 1
ATOM 3586 C C . LEU B 1 228 ? 3.291 1.622 7.891 1 98.88 228 LEU B C 1
ATOM 3588 O O . LEU B 1 228 ? 2.959 2.047 9 1 98.88 228 LEU B O 1
ATOM 3592 N N . SER B 1 229 ? 2.594 0.72 7.215 1 98.81 229 SER B N 1
ATOM 3593 C CA . SER B 1 229 ? 1.383 0.136 7.781 1 98.81 229 SER B CA 1
ATOM 3594 C C . SER B 1 229 ? 1.687 -0.633 9.062 1 98.81 229 SER B C 1
ATOM 3596 O O . SER B 1 229 ? 0.989 -0.477 10.07 1 98.81 229 SER B O 1
ATOM 3598 N N . VAL B 1 230 ? 2.742 -1.434 9.031 1 98.69 230 VAL B N 1
ATOM 3599 C CA . VAL B 1 230 ? 3.107 -2.24 10.195 1 98.69 230 VAL B CA 1
ATOM 3600 C C . VAL B 1 230 ? 3.59 -1.331 11.32 1 98.69 230 VAL B C 1
ATOM 3602 O O . VAL B 1 230 ? 3.236 -1.535 12.484 1 98.69 230 VAL B O 1
ATOM 3605 N N . VAL B 1 231 ? 4.348 -0.292 11.008 1 98.69 231 VAL B N 1
ATOM 3606 C CA . VAL B 1 231 ? 4.832 0.656 12.008 1 98.69 231 VAL B CA 1
ATOM 3607 C C . VAL B 1 231 ? 3.65 1.337 12.688 1 98.69 231 VAL B C 1
ATOM 3609 O O . VAL B 1 231 ? 3.609 1.438 13.922 1 98.69 231 VAL B O 1
ATOM 3612 N N . GLN B 1 232 ? 2.676 1.799 11.898 1 98.25 232 GLN B N 1
ATOM 3613 C CA . GLN B 1 232 ? 1.523 2.486 12.469 1 98.25 232 GLN B CA 1
ATOM 3614 C C . GLN B 1 232 ? 0.716 1.555 13.367 1 98.25 232 GLN B C 1
ATOM 3616 O O . GLN B 1 232 ? 0.244 1.962 14.43 1 98.25 232 GLN B O 1
ATOM 3621 N N . ALA B 1 233 ? 0.584 0.304 12.953 1 98 233 ALA B N 1
ATOM 3622 C CA . ALA B 1 233 ? -0.202 -0.672 13.703 1 98 233 ALA B CA 1
ATOM 3623 C C . ALA B 1 233 ? 0.458 -0.999 15.039 1 98 233 ALA B C 1
ATOM 3625 O O . ALA B 1 233 ? -0.228 -1.192 16.047 1 98 233 ALA B O 1
ATOM 3626 N N . LEU B 1 234 ? 1.79 -1.01 15.062 1 97.69 234 LEU B N 1
ATOM 3627 C CA . LEU B 1 234 ? 2.477 -1.55 16.234 1 97.69 234 LEU B CA 1
ATOM 3628 C C . LEU B 1 234 ? 3.014 -0.427 17.109 1 97.69 234 LEU B C 1
ATOM 3630 O O . LEU B 1 234 ? 3.072 -0.566 18.344 1 97.69 234 LEU B O 1
ATOM 3634 N N . LEU B 1 235 ? 3.418 0.699 16.484 1 97.31 235 LEU B N 1
ATOM 3635 C CA . LEU B 1 235 ? 4.102 1.739 17.234 1 97.31 235 LEU B CA 1
ATOM 3636 C C . LEU B 1 235 ? 3.416 3.09 17.047 1 97.31 235 LEU B C 1
ATOM 3638 O O . LEU B 1 235 ? 3.668 4.027 17.812 1 97.31 235 LEU B O 1
ATOM 3642 N N . GLY B 1 236 ? 2.605 3.16 15.977 1 96.62 236 GLY B N 1
ATOM 3643 C CA . GLY B 1 236 ? 2.018 4.445 15.625 1 96.62 236 GLY B CA 1
ATOM 3644 C C . GLY B 1 236 ? 0.702 4.711 16.328 1 96.62 236 GLY B C 1
ATOM 3645 O O . GLY B 1 236 ? 0.544 4.379 17.516 1 96.62 236 GLY B O 1
ATOM 3646 N N . ASP B 1 237 ? -0.221 5.309 15.641 1 96 237 ASP B N 1
ATOM 3647 C CA . ASP B 1 237 ? -1.419 5.816 16.297 1 96 237 ASP B CA 1
ATOM 3648 C C . ASP B 1 237 ? -2.65 5.004 15.914 1 96 237 ASP B C 1
ATOM 3650 O O . ASP B 1 237 ? -3.781 5.473 16.047 1 96 237 ASP B O 1
ATOM 3654 N N . TRP B 1 238 ? -2.438 3.744 15.375 1 96.19 238 TRP B N 1
ATOM 3655 C CA . TRP B 1 238 ? -3.584 2.943 14.953 1 96.19 238 TRP B CA 1
ATOM 3656 C C . TRP B 1 238 ? -4.324 2.379 16.172 1 96.19 238 TRP B C 1
ATOM 3658 O O . TRP B 1 238 ? -5.367 1.741 16.016 1 96.19 238 TRP B O 1
ATOM 3668 N N . ASN B 1 239 ? -3.842 2.604 17.344 1 92.25 239 ASN B N 1
ATOM 3669 C CA . ASN B 1 239 ? -4.574 2.256 18.547 1 92.25 239 ASN B CA 1
ATOM 3670 C C . ASN B 1 239 ? -5.637 3.301 18.891 1 92.25 239 ASN B C 1
ATOM 3672 O O . ASN B 1 239 ? -6.469 3.09 19.766 1 92.25 239 ASN B O 1
ATOM 3676 N N . ARG B 1 240 ? -5.562 4.352 18.172 1 87.62 240 ARG B N 1
ATOM 3677 C CA . ARG B 1 240 ? -6.598 5.367 18.312 1 87.62 240 ARG B CA 1
ATOM 3678 C C . ARG B 1 240 ? -7.805 5.043 17.438 1 87.62 240 ARG B C 1
ATOM 3680 O O . ARG B 1 240 ? -7.66 4.461 16.359 1 87.62 240 ARG B O 1
ATOM 3687 N N . ARG B 1 241 ? -8.961 5.441 17.844 1 79.06 241 ARG B N 1
ATOM 3688 C CA . ARG B 1 241 ? -10.195 5.184 17.109 1 79.06 241 ARG B CA 1
ATOM 3689 C C . ARG B 1 241 ? -10.398 6.219 16.016 1 79.06 241 ARG B C 1
ATOM 3691 O O . ARG B 1 241 ? -9.969 7.367 16.141 1 79.06 241 ARG B O 1
ATOM 3698 N N . PRO B 1 242 ? -11.023 5.68 14.891 1 77.62 242 PRO B N 1
ATOM 3699 C CA . PRO B 1 242 ? -11.414 6.672 13.883 1 77.62 242 PRO B CA 1
ATOM 3700 C C . PRO B 1 242 ? -12.438 7.672 14.398 1 77.62 242 PRO B C 1
ATOM 3702 O O . PRO B 1 242 ? -13.195 7.363 15.328 1 77.62 242 PRO B O 1
ATOM 3705 N N . ARG B 1 243 ? -12.344 8.758 13.883 1 68.19 243 ARG B N 1
ATOM 3706 C CA . ARG B 1 243 ? -13.336 9.75 14.281 1 68.19 243 ARG B CA 1
ATOM 3707 C C . ARG B 1 243 ? -14.734 9.32 13.867 1 68.19 243 ARG B C 1
ATOM 3709 O O . ARG B 1 243 ? -14.922 8.742 12.797 1 68.19 243 ARG B O 1
ATOM 3716 N N . ALA B 1 244 ? -15.555 9.273 14.797 1 59.94 244 ALA B N 1
ATOM 3717 C CA . ALA B 1 244 ? -16.953 8.953 14.516 1 59.94 244 ALA B CA 1
ATOM 3718 C C . ALA B 1 244 ? -17.531 9.875 13.445 1 59.94 244 ALA B C 1
ATOM 3720 O O . ALA B 1 244 ? -17.297 11.094 13.484 1 59.94 244 ALA B O 1
ATOM 3721 N N . SER B 1 245 ? -17.766 9.289 12.164 1 51.88 245 SER B N 1
ATOM 3722 C CA . SER B 1 245 ? -18.469 10.141 11.211 1 51.88 245 SER B CA 1
ATOM 3723 C C . SER B 1 245 ? -19.766 10.695 11.812 1 51.88 245 SER B C 1
ATOM 3725 O O . SER B 1 245 ? -20.391 10.055 12.664 1 51.88 245 SER B O 1
#

Foldseek 3Di:
DFEAADQDDADAFDKDKDAQVVLQCCCPVVVDDFQDWYWYFHQAAAIWIWGWHDRDNRITMIGTHGHPGGHDDFAQEEEEEEDEDDVLVLLLLLLLLLLTYQAYEHAHADPRPDDDDPLVSSQVSQRVSCRVNVHRYGHHYDDYYHPVVVPPPDDLVEAEEEEDAPPPAAALLVQCVPDAAHNYYYYFYAQVGHDPVRVVVLVPRPRYHYHYPDDDDDHRSRVSSVSSNSCCVRRTDPVDDDDDD/DFEAADQDDADAFDKDKDAQVVLQCCCPVVVDDFQDWYWYFHQAAAIWIWGWHDRDNRITMIGTHGHPGGHDDFAQEEEEEEDEDDVLVLLLLLLLLLLTYQAYEHAHADPRPDDDDPLVSSQVSQRVSCRVNVHRYGHHYDDYYHPVVVPPPDDLVEAEEEEDAPPPAAALLVQCVPDAAHNYYYYFYAQVGHDPVRVVVLVPRPRYHYHYPDDDDDHRSRVSSVSSNSCCVRRTDPVDDDDDD

Organism: Magnetospirillum gryphiswaldense (strain DSM 6361 / JCM 21280 / NBRC 15271 / MSR-1) (NCBI:txid431944)

pLDDT: mean 95.39, std 5.23, range [51.88, 98.94]

Sequence (490 aa):
MIRLFVANDLSADTLIGLDKDQSHYLANVMRVKAGEDVALFNGRDGEWRGRLDKVAKASVTLQVQSQSRPQTPEPDLWLLAAPIKKDCIDLVAEKATELGISALWPVFTHRTVMSRVNTDRLAANMVEAAEQCERLSVPEMREPTDLAKALAGWDAARPLVFLDESGGGAPINQALNNLQPGPLAVLTGPEGGFDDSERAMLARLPFAVPVSLGPRILRAETAAIAALSVVQALLGDWNRRPRASMIRLFVANDLSADTLIGLDKDQSHYLANVMRVKAGEDVALFNGRDGEWRGRLDKVAKASVTLQVQSQSRPQTPEPDLWLLAAPIKKDCIDLVAEKATELGISALWPVFTHRTVMSRVNTDRLAANMVEAAEQCERLSVPEMREPTDLAKALAGWDAARPLVFLDESGGGAPINQALNNLQPGPLAVLTGPEGGFDDSERAMLARLPFAVPVSLGPRILRAETAAIAALSVVQALLGDWNRRPRAS

Radius of gyration: 23.87 Å; Cα contacts (8 Å, |Δi|>4): 1122; chains: 2; bounding box: 56×69×55 Å

Solvent-accessible surface area (backbone atoms only — not comparable to full-atom values): 25156 Å² total; per-residue (Å²): 124,55,48,44,78,42,92,63,87,75,50,68,76,38,77,45,75,46,53,52,69,59,10,28,43,40,37,68,69,64,54,61,55,59,71,40,66,31,36,34,26,54,52,72,68,14,30,26,39,24,31,30,60,44,70,36,64,61,44,24,31,29,36,29,54,46,78,76,38,75,62,71,87,71,52,54,29,34,37,35,33,25,49,49,59,68,73,45,44,49,48,36,37,28,53,38,39,47,60,41,36,41,28,43,30,38,25,45,52,90,48,37,78,56,88,76,76,65,60,68,60,43,45,51,39,21,45,55,26,19,40,69,15,72,50,50,50,62,49,45,75,48,76,70,42,45,46,69,65,63,54,74,76,53,60,70,83,39,39,34,37,29,65,30,71,66,42,83,20,43,29,43,56,64,51,52,68,74,52,73,68,61,57,36,32,38,37,37,44,19,83,68,34,69,49,71,68,55,49,53,55,44,68,69,37,90,34,45,41,54,18,22,83,13,52,46,52,59,55,43,48,56,45,47,48,27,51,46,34,38,44,24,48,75,49,47,58,15,77,40,66,24,59,73,122,127,57,47,43,77,43,92,62,87,75,48,69,76,37,77,46,76,46,53,52,67,59,9,30,42,41,37,68,69,64,54,60,53,59,69,41,66,32,38,34,25,54,52,72,68,13,32,27,36,24,31,31,59,44,71,36,66,60,45,25,32,29,35,29,54,46,77,76,39,76,61,71,87,71,52,53,28,33,36,34,34,25,48,48,59,66,74,45,44,50,47,38,36,27,52,38,40,47,60,42,36,40,28,42,31,40,25,45,51,92,49,36,78,56,88,75,76,64,59,67,60,42,45,53,40,23,44,55,28,19,40,69,16,73,50,51,50,61,49,45,74,46,75,70,43,45,46,69,65,64,51,76,74,54,60,69,84,38,39,32,38,30,65,30,72,67,44,84,20,43,29,43,55,65,51,53,68,76,54,72,70,61,55,35,32,39,38,37,44,18,85,70,34,69,49,70,68,56,48,53,54,44,69,69,37,90,33,44,41,52,18,21,83,12,52,43,52,57,55,44,48,54,44,48,49,29,51,44,32,37,44,25,47,75,49,46,60,16,77,40,66,24,59,69,124